Protein AF-0000000084646814 (afdb_homodimer)

Structure (mmCIF, N/CA/C/O backbone):
data_AF-0000000084646814-model_v1
#
loop_
_entity.id
_entity.type
_entity.pdbx_description
1 polymer 'HTH araC/xylS-type domain-containing protein'
#
loop_
_atom_site.group_PDB
_atom_site.id
_atom_site.type_symbol
_atom_site.label_atom_id
_atom_site.label_alt_id
_atom_site.label_comp_id
_atom_site.label_asym_id
_atom_site.label_entity_id
_atom_site.label_seq_id
_atom_site.pdbx_PDB_ins_code
_atom_site.Cartn_x
_atom_site.Cartn_y
_atom_site.Cartn_z
_atom_site.occupancy
_atom_site.B_iso_or_equiv
_atom_site.auth_seq_id
_atom_site.auth_comp_id
_atom_site.auth_asym_id
_atom_site.auth_atom_id
_atom_site.pdbx_PDB_model_num
ATOM 1 N N . MET A 1 1 ? -20.547 24.484 -44.25 1 29.36 1 MET A N 1
ATOM 2 C CA . MET A 1 1 ? -19.766 23.281 -44.5 1 29.36 1 MET A CA 1
ATOM 3 C C . MET A 1 1 ? -18.969 22.859 -43.281 1 29.36 1 MET A C 1
ATOM 5 O O . MET A 1 1 ? -18.094 23.594 -42.812 1 29.36 1 MET A O 1
ATOM 9 N N . SER A 1 2 ? -19.656 22.172 -42.25 1 30.34 2 SER A N 1
ATOM 10 C CA . SER A 1 2 ? -19.406 21.922 -40.812 1 30.34 2 SER A CA 1
ATOM 11 C C . SER A 1 2 ? -18.234 20.984 -40.625 1 30.34 2 SER A C 1
ATOM 13 O O . SER A 1 2 ? -18.25 19.844 -41.062 1 30.34 2 SER A O 1
ATOM 15 N N . ASP A 1 3 ? -16.953 21.422 -40.781 1 30.41 3 ASP A N 1
ATOM 16 C CA . ASP A 1 3 ? -15.742 20.609 -40.656 1 30.41 3 ASP A CA 1
ATOM 17 C C . ASP A 1 3 ? -15.719 19.875 -39.312 1 30.41 3 ASP A C 1
ATOM 19 O O . ASP A 1 3 ? -15.664 20.516 -38.25 1 30.41 3 ASP A O 1
ATOM 23 N N . ALA A 1 4 ? -16.406 18.75 -39.219 1 30.89 4 ALA A N 1
ATOM 24 C CA . ALA A 1 4 ? -16.391 17.828 -38.094 1 30.89 4 ALA A CA 1
ATOM 25 C C . ALA A 1 4 ? -14.969 17.547 -37.625 1 30.89 4 ALA A C 1
ATOM 27 O O . ALA A 1 4 ? -14.141 17.094 -38.438 1 30.89 4 ALA A O 1
ATOM 28 N N . ALA A 1 5 ? -14.438 18.234 -36.656 1 34.91 5 ALA A N 1
ATOM 29 C CA . ALA A 1 5 ? -13.195 17.953 -35.938 1 34.91 5 ALA A CA 1
ATOM 30 C C . ALA A 1 5 ? -13.031 16.453 -35.719 1 34.91 5 ALA A C 1
ATOM 32 O O . ALA A 1 5 ? -13.859 15.82 -35.062 1 34.91 5 ALA A O 1
ATOM 33 N N . SER A 1 6 ? -12.57 15.664 -36.719 1 34.41 6 SER A N 1
ATOM 34 C CA . SER A 1 6 ? -12.203 14.25 -36.594 1 34.41 6 SER A CA 1
ATOM 35 C C . SER A 1 6 ? -11.477 13.969 -35.312 1 34.41 6 SER A C 1
ATOM 37 O O . SER A 1 6 ? -10.383 14.484 -35.062 1 34.41 6 SER A O 1
ATOM 39 N N . THR A 1 7 ? -12.156 13.891 -34.188 1 36.91 7 THR A N 1
ATOM 40 C CA . THR A 1 7 ? -11.57 13.383 -32.938 1 36.91 7 THR A CA 1
ATOM 41 C C . THR A 1 7 ? -10.719 12.141 -33.219 1 36.91 7 THR A C 1
ATOM 43 O O . THR A 1 7 ? -11.25 11.055 -33.438 1 36.91 7 THR A O 1
ATOM 46 N N . SER A 1 8 ? -9.711 12.172 -34.094 1 36.19 8 SER A N 1
ATOM 47 C CA . SER A 1 8 ? -8.75 11.078 -34.188 1 36.19 8 SER A CA 1
ATOM 48 C C . SER A 1 8 ? -8.414 10.484 -32.844 1 36.19 8 SER A C 1
ATOM 50 O O . SER A 1 8 ? -7.754 11.133 -32.031 1 36.19 8 SER A O 1
ATOM 52 N N . SER A 1 9 ? -9.266 9.82 -32.156 1 40.03 9 SER A N 1
ATOM 53 C CA . SER A 1 9 ? -8.945 8.969 -31.031 1 40.03 9 SER A CA 1
ATOM 54 C C . SER A 1 9 ? -7.625 8.234 -31.25 1 40.03 9 SER A C 1
ATOM 56 O O . SER A 1 9 ? -7.531 7.367 -32.125 1 40.03 9 SER A O 1
ATOM 58 N N . SER A 1 10 ? -6.5 8.789 -31.453 1 42.81 10 SER A N 1
ATOM 59 C CA . SER A 1 10 ? -5.207 8.117 -31.531 1 42.81 10 SER A CA 1
ATOM 60 C C . SER A 1 10 ? -5.219 6.805 -30.75 1 42.81 10 SER A C 1
ATOM 62 O O . SER A 1 10 ? -5.531 6.781 -29.562 1 42.81 10 SER A O 1
ATOM 64 N N . LEU A 1 11 ? -5.73 5.727 -31.203 1 48.81 11 LEU A N 1
ATOM 65 C CA . LEU A 1 11 ? -5.727 4.348 -30.719 1 48.81 11 LEU A CA 1
ATOM 66 C C . LEU A 1 11 ? -4.484 4.062 -29.891 1 48.81 11 LEU A C 1
ATOM 68 O O . LEU A 1 11 ? -3.369 4.035 -30.422 1 48.81 11 LEU A O 1
ATOM 72 N N . ALA A 1 12 ? -4.305 4.566 -28.781 1 61.31 12 ALA A N 1
ATOM 73 C CA . ALA A 1 12 ? -3.17 4.348 -27.891 1 61.31 12 ALA A CA 1
ATOM 74 C C . ALA A 1 12 ? -2.699 2.896 -27.953 1 61.31 12 ALA A C 1
ATOM 76 O O . ALA A 1 12 ? -3.494 1.972 -27.766 1 61.31 12 ALA A O 1
ATOM 77 N N . LEU A 1 13 ? -1.576 2.506 -28.672 1 81.62 13 LEU A N 1
ATOM 78 C CA . LEU A 1 13 ? -0.934 1.216 -28.906 1 81.62 13 LEU A CA 1
ATOM 79 C C . LEU A 1 13 ? -0.729 0.474 -27.578 1 81.62 13 LEU A C 1
ATOM 81 O O . LEU A 1 13 ? -0.455 1.094 -26.547 1 81.62 13 LEU A O 1
ATOM 85 N N . THR A 1 14 ? -1.174 -0.81 -27.594 1 95.5 14 THR A N 1
ATOM 86 C CA . THR A 1 14 ? -0.964 -1.722 -26.469 1 95.5 14 THR A CA 1
ATOM 87 C C . THR A 1 14 ? 0.525 -1.89 -26.188 1 95.5 14 THR A C 1
ATOM 89 O O . THR A 1 14 ? 1.319 -2.107 -27.094 1 95.5 14 THR A O 1
ATOM 92 N N . ARG A 1 15 ? 0.915 -1.617 -25.031 1 97.12 15 ARG A N 1
ATOM 93 C CA . ARG A 1 15 ? 2.295 -1.811 -24.594 1 97.12 15 ARG A CA 1
ATOM 94 C C . ARG A 1 15 ? 2.514 -3.227 -24.078 1 97.12 15 ARG A C 1
ATOM 96 O O . ARG A 1 15 ? 1.77 -3.697 -23.219 1 97.12 15 ARG A O 1
ATOM 103 N N . GLU A 1 16 ? 3.486 -3.891 -24.641 1 97.44 16 GLU A N 1
ATOM 104 C CA . GLU A 1 16 ? 3.877 -5.219 -24.188 1 97.44 16 GLU A CA 1
ATOM 105 C C . GLU A 1 16 ? 4.836 -5.129 -23 1 97.44 16 GLU A C 1
ATOM 107 O O . GLU A 1 16 ? 5.914 -4.543 -23.109 1 97.44 16 GLU A O 1
ATOM 112 N N . VAL A 1 17 ? 4.414 -5.75 -21.844 1 97.88 17 VAL A N 1
ATOM 113 C CA . VAL A 1 17 ? 5.219 -5.684 -20.641 1 97.88 17 VAL A CA 1
ATOM 114 C C . VAL A 1 17 ? 5.633 -7.09 -20.219 1 97.88 17 VAL A C 1
ATOM 116 O O . VAL A 1 17 ? 4.789 -7.977 -20.062 1 97.88 17 VAL A O 1
ATOM 119 N N . GLY A 1 18 ? 6.941 -7.293 -20.109 1 97.69 18 GLY A N 1
ATOM 120 C CA . GLY A 1 18 ? 7.465 -8.539 -19.562 1 97.69 18 GLY A CA 1
ATOM 121 C C . GLY A 1 18 ? 7.918 -8.406 -18.109 1 97.69 18 GLY A C 1
ATOM 122 O O . GLY A 1 18 ? 8.461 -7.375 -17.719 1 97.69 18 GLY A O 1
ATOM 123 N N . ILE A 1 19 ? 7.695 -9.445 -17.344 1 97.88 19 ILE A N 1
ATOM 124 C CA . ILE A 1 19 ? 8.258 -9.492 -16 1 97.88 19 ILE A CA 1
ATOM 125 C C . ILE A 1 19 ? 8.953 -10.836 -15.789 1 97.88 19 ILE A C 1
ATOM 127 O O . ILE A 1 19 ? 8.375 -11.891 -16.062 1 97.88 19 ILE A O 1
ATOM 131 N N . VAL A 1 20 ? 10.172 -10.766 -15.359 1 97.56 20 VAL A N 1
ATOM 132 C CA . VAL A 1 20 ? 10.953 -11.953 -15.031 1 97.56 20 VAL A CA 1
ATOM 133 C C . VAL A 1 20 ? 10.938 -12.18 -13.523 1 97.56 20 VAL A C 1
ATOM 135 O O . VAL A 1 20 ? 11.328 -11.305 -12.75 1 97.56 20 VAL A O 1
ATOM 138 N N . VAL A 1 21 ? 10.523 -13.344 -13.148 1 96.88 21 VAL A N 1
ATOM 139 C CA . VAL A 1 21 ? 10.5 -13.688 -11.727 1 96.88 21 VAL A CA 1
ATOM 140 C C . VAL A 1 21 ? 11.672 -14.609 -11.398 1 96.88 21 VAL A C 1
ATOM 142 O O . VAL A 1 21 ? 11.859 -15.648 -12.047 1 96.88 21 VAL A O 1
ATOM 145 N N . MET A 1 22 ? 12.477 -14.195 -10.43 1 96.12 22 MET A N 1
ATOM 146 C CA . MET A 1 22 ? 13.594 -15 -9.953 1 96.12 22 MET A CA 1
ATOM 147 C C . MET A 1 22 ? 13.242 -15.711 -8.648 1 96.12 22 MET A C 1
ATOM 149 O O . MET A 1 22 ? 12.383 -15.242 -7.898 1 96.12 22 MET A O 1
ATOM 153 N N . PRO A 1 23 ? 13.898 -16.859 -8.414 1 95.69 23 PRO A N 1
ATOM 154 C CA . PRO A 1 23 ? 13.641 -17.562 -7.152 1 95.69 23 PRO A CA 1
ATOM 155 C C . PRO A 1 23 ? 13.82 -16.656 -5.934 1 95.69 23 PRO A C 1
ATOM 157 O O . PRO A 1 23 ? 14.797 -15.898 -5.859 1 95.69 23 PRO A O 1
ATOM 160 N N . GLY A 1 24 ? 12.812 -16.719 -5.062 1 96.25 24 GLY A N 1
ATOM 161 C CA . GLY A 1 24 ? 12.883 -15.938 -3.838 1 96.25 24 GLY A CA 1
ATOM 162 C C . GLY A 1 24 ? 12.336 -14.523 -3.998 1 96.25 24 GLY A C 1
ATOM 163 O O . GLY A 1 24 ? 12.5 -13.688 -3.109 1 96.25 24 GLY A O 1
ATOM 164 N N . PHE A 1 25 ? 11.688 -14.258 -5.074 1 96.44 25 PHE A N 1
ATOM 165 C CA . PHE A 1 25 ? 11.125 -12.93 -5.293 1 96.44 25 PHE A CA 1
ATOM 166 C C . PHE A 1 25 ? 10.047 -12.625 -4.258 1 96.44 25 PHE A C 1
ATOM 168 O O . PHE A 1 25 ? 9.586 -13.523 -3.551 1 96.44 25 PHE A O 1
ATOM 175 N N . SER A 1 26 ? 9.742 -11.383 -4.098 1 96.94 26 SER A N 1
ATOM 176 C CA . SER A 1 26 ? 8.625 -10.953 -3.262 1 96.94 26 SER A CA 1
ATOM 177 C C . SER A 1 26 ? 7.309 -11 -4.031 1 96.94 26 SER A C 1
ATOM 179 O O . SER A 1 26 ? 7.141 -10.289 -5.023 1 96.94 26 SER A O 1
ATOM 181 N N . LEU A 1 27 ? 6.426 -11.773 -3.551 1 97.31 27 LEU A N 1
ATOM 182 C CA . LEU A 1 27 ? 5.117 -11.859 -4.188 1 97.31 27 LEU A CA 1
ATOM 183 C C . LEU A 1 27 ? 4.395 -10.516 -4.125 1 97.31 27 LEU A C 1
ATOM 185 O O . LEU A 1 27 ? 3.686 -10.141 -5.062 1 97.31 27 LEU A O 1
ATOM 189 N N . LEU A 1 28 ? 4.59 -9.828 -3.057 1 97.69 28 LEU A N 1
ATOM 190 C CA . LEU A 1 28 ? 3.963 -8.523 -2.891 1 97.69 28 LEU A CA 1
ATOM 191 C C . LEU A 1 28 ? 4.492 -7.531 -3.922 1 97.69 28 LEU A C 1
ATOM 193 O O . LEU A 1 28 ? 3.711 -6.871 -4.613 1 97.69 28 LEU A O 1
ATOM 197 N N . SER A 1 29 ? 5.793 -7.434 -4.035 1 97.88 29 SER A N 1
ATOM 198 C CA . SER A 1 29 ? 6.367 -6.504 -5 1 97.88 29 SER A CA 1
ATOM 199 C C . SER A 1 29 ? 5.957 -6.859 -6.426 1 97.88 29 SER A C 1
ATOM 201 O O . SER A 1 29 ? 5.688 -5.973 -7.238 1 97.88 29 SER A O 1
ATOM 203 N N . HIS A 1 30 ? 5.93 -8.141 -6.672 1 97.94 30 HIS A N 1
ATOM 204 C CA . HIS A 1 30 ? 5.496 -8.617 -7.98 1 97.94 30 HIS A CA 1
ATOM 205 C C . HIS A 1 30 ? 4.059 -8.195 -8.273 1 97.94 30 HIS A C 1
ATOM 207 O O . HIS A 1 30 ? 3.775 -7.641 -9.336 1 97.94 30 HIS A O 1
ATOM 213 N N . ALA A 1 31 ? 3.195 -8.453 -7.332 1 98 31 ALA A N 1
ATOM 214 C CA . ALA A 1 31 ? 1.788 -8.102 -7.5 1 98 31 ALA A CA 1
ATOM 215 C C . ALA A 1 31 ? 1.612 -6.586 -7.625 1 98 31 ALA A C 1
ATOM 217 O O . ALA A 1 31 ? 0.825 -6.113 -8.453 1 98 31 ALA A O 1
ATOM 218 N N . CYS A 1 32 ? 2.35 -5.867 -6.832 1 98.06 32 CYS A N 1
ATOM 219 C CA . CYS A 1 32 ? 2.309 -4.41 -6.871 1 98.06 32 CYS A CA 1
ATOM 220 C C . CYS A 1 32 ? 2.725 -3.889 -8.242 1 98.06 32 CYS A C 1
ATOM 222 O O . CYS A 1 32 ? 2.211 -2.871 -8.711 1 98.06 32 CYS A O 1
ATOM 224 N N . ALA A 1 33 ? 3.602 -4.559 -8.883 1 98.06 33 ALA A N 1
ATOM 225 C CA . ALA A 1 33 ? 4.145 -4.113 -10.164 1 98.06 33 ALA A CA 1
ATOM 226 C C . ALA A 1 33 ? 3.217 -4.492 -11.312 1 98.06 33 ALA A C 1
ATOM 228 O O . ALA A 1 33 ? 3.213 -3.838 -12.359 1 98.06 33 ALA A O 1
ATOM 229 N N . THR A 1 34 ? 2.391 -5.504 -11.125 1 97.88 34 THR A N 1
ATOM 230 C CA . THR A 1 34 ? 1.721 -6.066 -12.297 1 97.88 34 THR A CA 1
ATOM 231 C C . THR A 1 34 ? 0.221 -5.789 -12.242 1 97.88 34 THR A C 1
ATOM 233 O O . THR A 1 34 ? -0.406 -5.539 -13.273 1 97.88 34 THR A O 1
ATOM 236 N N . GLU A 1 35 ? -0.368 -5.77 -11.094 1 97.5 35 GLU A N 1
ATOM 237 C CA . GLU A 1 35 ? -1.82 -5.668 -10.992 1 97.5 35 GLU A CA 1
ATOM 238 C C . GLU A 1 35 ? -2.314 -4.305 -11.469 1 97.5 35 GLU A C 1
ATOM 240 O O . GLU A 1 35 ? -3.391 -4.203 -12.062 1 97.5 35 GLU A O 1
ATOM 245 N N . PRO A 1 36 ? -1.548 -3.229 -11.227 1 98 36 PRO A N 1
ATOM 246 C CA . PRO A 1 36 ? -1.997 -1.936 -11.75 1 98 36 PRO A CA 1
ATOM 247 C C . PRO A 1 36 ? -2.195 -1.948 -13.266 1 98 36 PRO A C 1
ATOM 249 O O . PRO A 1 36 ? -3.076 -1.255 -13.781 1 98 36 PRO A O 1
ATOM 252 N N . LEU A 1 37 ? -1.401 -2.73 -14 1 98.25 37 LEU A N 1
ATOM 253 C CA . LEU A 1 37 ? -1.53 -2.822 -15.453 1 98.25 37 LEU A CA 1
ATOM 254 C C . LEU A 1 37 ? -2.861 -3.457 -15.836 1 98.25 37 LEU A C 1
ATOM 256 O O . LEU A 1 37 ? -3.531 -2.99 -16.766 1 98.25 37 LEU A O 1
ATOM 260 N N . HIS A 1 38 ? -3.197 -4.477 -15.117 1 97.62 38 HIS A N 1
ATOM 261 C CA . HIS A 1 38 ? -4.477 -5.137 -15.367 1 97.62 38 HIS A CA 1
ATOM 262 C C . HIS A 1 38 ? -5.641 -4.195 -15.086 1 97.62 38 HIS A C 1
ATOM 264 O O . HIS A 1 38 ? -6.57 -4.098 -15.891 1 97.62 38 HIS A O 1
ATOM 270 N N . VAL A 1 39 ? -5.566 -3.543 -13.969 1 97.38 39 VAL A N 1
ATOM 271 C CA . VAL A 1 39 ? -6.668 -2.68 -13.555 1 97.38 39 VAL A CA 1
ATOM 272 C C . VAL A 1 39 ? -6.766 -1.48 -14.5 1 97.38 39 VAL A C 1
ATOM 274 O O . VAL A 1 39 ? -7.863 -1.005 -14.797 1 97.38 39 VAL A O 1
ATOM 277 N N . ALA A 1 40 ? -5.609 -0.989 -15 1 98 40 ALA A N 1
ATOM 278 C CA . ALA A 1 40 ? -5.633 0.052 -16.016 1 98 40 ALA A CA 1
ATOM 279 C C . ALA A 1 40 ? -6.477 -0.375 -17.219 1 98 40 ALA A C 1
ATOM 281 O O . ALA A 1 40 ? -7.297 0.4 -17.719 1 98 40 ALA A O 1
ATOM 282 N N . ASN A 1 41 ? -6.258 -1.621 -17.719 1 97.94 41 ASN A N 1
ATOM 283 C CA . ASN A 1 41 ? -7.055 -2.162 -18.828 1 97.94 41 ASN A CA 1
ATOM 284 C C . ASN A 1 41 ? -8.539 -2.186 -18.484 1 97.94 41 ASN A C 1
ATOM 286 O O . ASN A 1 41 ? -9.375 -1.749 -19.281 1 97.94 41 ASN A O 1
ATOM 290 N N . LEU A 1 42 ? -8.789 -2.717 -17.25 1 96.12 42 LEU A N 1
ATOM 291 C CA . LEU A 1 42 ? -10.164 -2.873 -16.781 1 96.12 42 LEU A CA 1
ATOM 292 C C . LEU A 1 42 ? -10.883 -1.529 -16.766 1 96.12 42 LEU A C 1
ATOM 294 O O . LEU A 1 42 ? -11.984 -1.401 -17.297 1 96.12 42 LEU A O 1
ATOM 298 N N . LEU A 1 43 ? -10.242 -0.542 -16.219 1 94.56 43 LEU A N 1
ATOM 299 C CA . LEU A 1 43 ? -10.875 0.755 -16 1 94.56 43 LEU A CA 1
ATOM 300 C C . LEU A 1 43 ? -10.953 1.553 -17.297 1 94.56 43 LEU A C 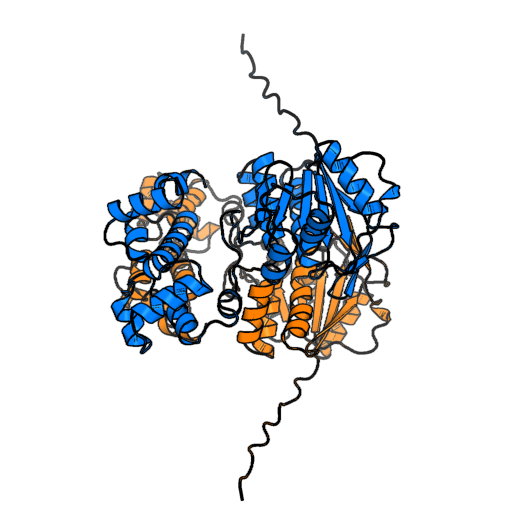1
ATOM 302 O O . LEU A 1 43 ? -11.891 2.332 -17.5 1 94.56 43 LEU A O 1
ATOM 306 N N . HIS A 1 44 ? -9.961 1.329 -18.141 1 95 44 HIS A N 1
ATOM 307 C CA . HIS A 1 44 ? -9.945 2.043 -19.422 1 95 44 HIS A CA 1
ATOM 308 C C . HIS A 1 44 ? -10.922 1.421 -20.406 1 95 44 HIS A C 1
ATOM 310 O O . HIS A 1 44 ? -11.422 2.105 -21.297 1 95 44 HIS A O 1
ATOM 316 N N . GLY A 1 45 ? -11.156 0.162 -20.328 1 94.56 45 GLY A N 1
ATOM 317 C CA . GLY A 1 45 ? -12.062 -0.542 -21.219 1 94.56 45 GLY A CA 1
ATOM 318 C C . GLY A 1 45 ? -11.383 -1.069 -22.469 1 94.56 45 GLY A C 1
ATOM 319 O O . GLY A 1 45 ? -12.039 -1.618 -23.359 1 94.56 45 GLY A O 1
ATOM 320 N N . ARG A 1 46 ? -10.078 -0.823 -22.516 1 94.81 46 ARG A N 1
ATOM 321 C CA . ARG A 1 46 ? -9.25 -1.357 -23.594 1 94.81 46 ARG A CA 1
ATOM 322 C C . ARG A 1 46 ? -7.945 -1.932 -23.047 1 94.81 46 ARG A C 1
ATOM 324 O O . ARG A 1 46 ? -7.535 -1.602 -21.938 1 94.81 46 ARG A O 1
ATOM 331 N N . THR A 1 47 ? -7.391 -2.732 -23.922 1 97 47 THR A N 1
ATOM 332 C CA . THR A 1 47 ? -6.102 -3.289 -23.531 1 97 47 THR A CA 1
ATOM 333 C C . THR A 1 47 ? -4.984 -2.273 -23.734 1 97 47 THR A C 1
ATOM 335 O O . THR A 1 47 ? -4.535 -2.061 -24.859 1 97 47 THR A O 1
ATOM 338 N N . LEU A 1 48 ? -4.578 -1.655 -22.703 1 97.69 48 LEU A N 1
ATOM 339 C CA . LEU A 1 48 ? -3.471 -0.708 -22.734 1 97.69 48 LEU A CA 1
ATOM 340 C C . LEU A 1 48 ? -2.137 -1.427 -22.562 1 97.69 48 LEU A C 1
ATOM 342 O O . LEU A 1 48 ? -1.136 -1.03 -23.172 1 97.69 48 LEU A O 1
ATOM 346 N N . TYR A 1 49 ? -2.189 -2.508 -21.766 1 98.12 49 TYR A N 1
ATOM 347 C CA . TYR A 1 49 ? -0.993 -3.273 -21.422 1 98.12 49 TYR A CA 1
ATOM 348 C C . TYR A 1 49 ? -1.243 -4.77 -21.578 1 98.12 49 TYR A C 1
ATOM 350 O O . TYR A 1 49 ? -2.311 -5.266 -21.203 1 98.12 49 TYR A O 1
ATOM 358 N N . ARG A 1 50 ? -0.328 -5.473 -22.109 1 97.44 50 ARG A N 1
ATOM 359 C CA . ARG A 1 50 ? -0.295 -6.934 -22.125 1 97.44 50 ARG A CA 1
ATOM 360 C C . ARG A 1 50 ? 0.908 -7.461 -21.344 1 97.44 50 ARG A C 1
ATOM 362 O O . ARG A 1 50 ? 2.055 -7.191 -21.719 1 97.44 50 ARG A O 1
ATOM 369 N N . LEU A 1 51 ? 0.602 -8.188 -20.312 1 97.31 51 LEU A N 1
ATOM 370 C CA . LEU A 1 51 ? 1.634 -8.664 -19.391 1 97.31 51 LEU A CA 1
ATOM 371 C C . LEU A 1 51 ? 2.008 -10.109 -19.703 1 97.31 51 LEU A C 1
ATOM 373 O O . LEU A 1 51 ? 1.131 -10.953 -19.891 1 97.31 51 LEU A O 1
ATOM 377 N N . THR A 1 52 ? 3.289 -10.375 -19.766 1 96.44 52 THR A N 1
ATOM 378 C CA . THR A 1 52 ? 3.809 -11.734 -19.859 1 96.44 52 THR A CA 1
ATOM 379 C C . THR A 1 52 ? 4.855 -11.984 -18.781 1 96.44 52 THR A C 1
ATOM 381 O O . THR A 1 52 ? 5.805 -11.211 -18.625 1 96.44 52 THR A O 1
ATOM 384 N N . SER A 1 53 ? 4.645 -12.992 -17.984 1 96.62 53 SER A N 1
ATOM 385 C CA . SER A 1 53 ? 5.617 -13.367 -16.953 1 96.62 53 SER A CA 1
ATOM 386 C C . SER A 1 53 ? 6.582 -14.43 -17.469 1 96.62 53 SER A C 1
ATOM 388 O O . SER A 1 53 ? 6.176 -15.352 -18.188 1 96.62 53 SER A O 1
ATOM 390 N N . TYR A 1 54 ? 7.836 -14.258 -17.078 1 96.19 54 TYR A N 1
ATOM 391 C CA . TYR A 1 54 ? 8.891 -15.164 -17.516 1 96.19 54 TYR A CA 1
ATOM 392 C C . TYR A 1 54 ? 9.656 -15.719 -16.328 1 96.19 54 TYR A C 1
ATOM 394 O O . TYR A 1 54 ? 9.734 -15.086 -15.273 1 96.19 54 TYR A O 1
ATOM 402 N N . SER A 1 55 ? 10.141 -16.891 -16.453 1 95.06 55 SER A N 1
ATOM 403 C CA . SER A 1 55 ? 11.195 -17.422 -15.609 1 95.06 55 SER A CA 1
ATOM 404 C C . SER A 1 55 ? 12.305 -18.062 -16.438 1 95.06 55 SER A C 1
ATOM 406 O O . SER A 1 55 ? 12.117 -18.344 -17.625 1 95.06 55 SER A O 1
ATOM 408 N N . CYS A 1 56 ? 13.484 -18.125 -15.711 1 90.06 56 CYS A N 1
ATOM 409 C CA . CYS A 1 56 ? 14.547 -18.875 -16.375 1 90.06 56 CYS A CA 1
ATOM 410 C C . CYS A 1 56 ? 14.188 -20.344 -16.5 1 90.06 56 CYS A C 1
ATOM 412 O O . CYS A 1 56 ? 13.867 -21 -15.492 1 90.06 56 CYS A O 1
ATOM 414 N N . GLY A 1 57 ? 14.055 -20.953 -17.625 1 87.81 57 GLY A N 1
ATOM 415 C CA . GLY A 1 57 ? 13.758 -22.359 -17.844 1 87.81 57 GLY A CA 1
ATOM 416 C C . GLY A 1 57 ? 12.273 -22.656 -17.938 1 87.81 57 GLY A C 1
ATOM 417 O O . GLY A 1 57 ? 11.875 -23.781 -18.234 1 87.81 57 GLY A O 1
ATOM 418 N N . GLY A 1 58 ? 11.406 -21.688 -17.547 1 89.25 58 GLY A N 1
ATOM 419 C CA . GLY A 1 58 ? 9.969 -21.797 -17.703 1 89.25 58 GLY A CA 1
ATOM 420 C C . GLY A 1 58 ? 9.297 -22.516 -16.547 1 89.25 58 GLY A C 1
ATOM 421 O O . GLY A 1 58 ? 8.078 -22.688 -16.547 1 89.25 58 GLY A O 1
ATOM 422 N N . GLU A 1 59 ? 10.008 -22.859 -15.562 1 92.69 59 GLU A N 1
ATOM 423 C CA . GLU A 1 59 ? 9.461 -23.578 -14.422 1 92.69 59 GLU A CA 1
ATOM 424 C C . GLU A 1 59 ? 8.812 -22.625 -13.422 1 92.69 59 GLU A C 1
ATOM 426 O O . GLU A 1 59 ? 9.102 -21.422 -13.43 1 92.69 59 GLU A O 1
ATOM 431 N N . ALA A 1 60 ? 7.914 -23.203 -12.617 1 96.25 60 ALA A N 1
ATOM 432 C CA . ALA A 1 60 ? 7.305 -22.453 -11.531 1 96.25 60 ALA A CA 1
ATOM 433 C C . ALA A 1 60 ? 8.367 -21.922 -10.57 1 96.25 60 ALA A C 1
ATOM 435 O O . ALA A 1 60 ? 9.398 -22.562 -10.359 1 96.25 60 ALA A O 1
ATOM 436 N N . VAL A 1 61 ? 8.156 -20.703 -10.094 1 97.06 61 VAL A N 1
ATOM 437 C CA . VAL A 1 61 ? 9.141 -20.047 -9.25 1 97.06 61 VAL A CA 1
ATOM 438 C C . VAL A 1 61 ? 8.547 -19.797 -7.867 1 97.06 61 VAL A C 1
ATOM 440 O O . VAL A 1 61 ? 7.426 -19.281 -7.75 1 97.06 61 VAL A O 1
ATOM 443 N N . THR A 1 62 ? 9.289 -20.141 -6.863 1 97.12 62 THR A N 1
ATOM 444 C CA . THR A 1 62 ? 8.812 -19.984 -5.492 1 97.12 62 THR A CA 1
ATOM 445 C C . THR A 1 62 ? 9.297 -18.672 -4.891 1 97.12 62 THR A C 1
ATOM 447 O O . THR A 1 62 ? 10.477 -18.344 -4.984 1 97.12 62 THR A O 1
ATOM 450 N N . SER A 1 63 ? 8.344 -17.938 -4.316 1 96.94 63 SER A N 1
ATOM 451 C CA . SER A 1 63 ? 8.633 -16.656 -3.691 1 96.94 63 SER A CA 1
ATOM 452 C C . SER A 1 63 ? 9.305 -16.828 -2.336 1 96.94 63 SER A C 1
ATOM 454 O O . SER A 1 63 ? 9.461 -17.953 -1.859 1 96.94 63 SER A O 1
ATOM 456 N N . THR A 1 64 ? 9.695 -15.734 -1.762 1 94.62 64 THR A N 1
ATOM 457 C CA . THR A 1 64 ? 10.336 -15.742 -0.448 1 94.62 64 THR A CA 1
ATOM 458 C C . THR A 1 64 ? 9.352 -16.219 0.622 1 94.62 64 THR A C 1
ATOM 460 O O . THR A 1 64 ? 9.766 -16.797 1.63 1 94.62 64 THR A O 1
ATOM 463 N N . SER A 1 65 ? 8.062 -16.031 0.403 1 94.25 65 SER A N 1
ATOM 464 C CA . SER A 1 65 ? 7.039 -16.453 1.354 1 94.25 65 SER A CA 1
ATOM 465 C C . SER A 1 65 ? 6.52 -17.859 1.017 1 94.25 65 SER A C 1
ATOM 467 O O . SER A 1 65 ? 5.434 -18.234 1.453 1 94.25 65 SER A O 1
ATOM 469 N N . GLN A 1 66 ? 7.18 -18.531 0.146 1 94.69 66 GLN A N 1
ATOM 470 C CA . GLN A 1 66 ? 6.941 -19.922 -0.206 1 94.69 66 GLN A CA 1
ATOM 471 C C . GLN A 1 66 ? 5.645 -20.078 -0.993 1 94.69 66 GLN A C 1
ATOM 473 O O . GLN A 1 66 ? 4.949 -21.094 -0.857 1 94.69 66 GLN A O 1
ATOM 478 N N . GLN A 1 67 ? 5.297 -19.125 -1.687 1 95.94 67 GLN A N 1
ATOM 479 C CA . GLN A 1 67 ? 4.207 -19.188 -2.654 1 95.94 67 GLN A CA 1
ATOM 480 C C . GLN A 1 67 ? 4.738 -19.297 -4.078 1 95.94 67 GLN A C 1
ATOM 482 O O . GLN A 1 67 ? 5.602 -18.516 -4.48 1 95.94 67 GLN A O 1
ATOM 487 N N . THR A 1 68 ? 4.164 -20.219 -4.789 1 97.38 68 THR A N 1
ATOM 488 C CA . THR A 1 68 ? 4.746 -20.562 -6.078 1 97.38 68 THR A CA 1
ATOM 489 C C . THR A 1 68 ? 3.904 -20 -7.219 1 97.38 68 THR A C 1
ATOM 491 O O . THR A 1 68 ? 2.689 -20.203 -7.266 1 97.38 68 THR A O 1
ATOM 494 N N . LEU A 1 69 ? 4.566 -19.266 -8.07 1 96.94 69 LEU A N 1
ATOM 495 C CA . LEU A 1 69 ? 3.959 -18.672 -9.258 1 96.94 69 LEU A CA 1
ATOM 496 C C . LEU A 1 69 ? 4.371 -19.438 -10.508 1 96.94 69 LEU A C 1
ATOM 498 O O . LEU A 1 69 ? 5.539 -19.797 -10.672 1 96.94 69 LEU A O 1
ATOM 502 N N . ALA A 1 70 ? 3.4 -19.672 -11.367 1 95.62 70 ALA A N 1
ATOM 503 C CA . ALA A 1 70 ? 3.682 -20.281 -12.664 1 95.62 70 ALA A CA 1
ATOM 504 C C . ALA A 1 70 ? 3.787 -19.219 -13.758 1 95.62 70 ALA A C 1
ATOM 506 O O . ALA A 1 70 ? 2.781 -18.625 -14.156 1 95.62 70 ALA A O 1
ATOM 507 N N . PRO A 1 71 ? 5.016 -19.031 -14.234 1 93.38 71 PRO A N 1
ATOM 508 C CA . PRO A 1 71 ? 5.137 -18.047 -15.305 1 93.38 71 PRO A CA 1
ATOM 509 C C . PRO A 1 71 ? 4.453 -18.484 -16.594 1 93.38 71 PRO A C 1
ATOM 511 O O . PRO A 1 71 ? 4.223 -19.688 -16.797 1 93.38 71 PRO A O 1
ATOM 514 N N . ARG A 1 72 ? 4.176 -17.562 -17.438 1 90.88 72 ARG A N 1
ATOM 515 C CA . ARG A 1 72 ? 3.486 -17.859 -18.688 1 90.88 72 ARG A CA 1
ATOM 516 C C . ARG A 1 72 ? 4.441 -18.484 -19.703 1 90.88 72 ARG A C 1
ATOM 518 O O . ARG A 1 72 ? 4.039 -19.344 -20.484 1 90.88 72 ARG A O 1
ATOM 525 N N . MET A 1 73 ? 5.742 -18 -19.656 1 91.38 73 MET A N 1
ATOM 526 C CA . MET A 1 73 ? 6.672 -18.422 -20.703 1 91.38 73 MET A CA 1
ATOM 527 C C . MET A 1 73 ? 8.086 -18.547 -20.156 1 91.38 73 MET A C 1
ATOM 529 O O . MET A 1 73 ? 8.43 -17.922 -19.156 1 91.38 73 MET A O 1
ATOM 533 N N . ALA A 1 74 ? 8.836 -19.344 -20.859 1 91 74 ALA A N 1
ATOM 534 C CA . ALA A 1 74 ? 10.273 -19.375 -20.641 1 91 74 ALA A CA 1
ATOM 535 C C . ALA A 1 74 ? 10.977 -18.25 -21.375 1 91 74 ALA A C 1
ATOM 537 O O . ALA A 1 74 ? 10.5 -17.781 -22.422 1 91 74 ALA A O 1
ATOM 538 N N . LEU A 1 75 ? 12.078 -17.828 -20.812 1 90.81 75 LEU A N 1
ATOM 539 C CA . LEU A 1 75 ? 12.82 -16.734 -21.422 1 90.81 75 LEU A CA 1
ATOM 540 C C . LEU A 1 75 ? 13.258 -17.094 -22.828 1 90.81 75 LEU A C 1
ATOM 542 O O . LEU A 1 75 ? 13.281 -16.234 -23.719 1 90.81 75 LEU A O 1
ATOM 546 N N . ASP A 1 76 ? 13.57 -18.312 -23.047 1 87.56 76 ASP A N 1
ATOM 547 C CA . ASP A 1 76 ? 14.117 -18.734 -24.328 1 87.56 76 ASP A CA 1
ATOM 548 C C . ASP A 1 76 ? 13.016 -18.844 -25.375 1 87.56 76 ASP A C 1
ATOM 550 O O . ASP A 1 76 ? 13.297 -19.062 -26.562 1 87.56 76 ASP A O 1
ATOM 554 N N . GLU A 1 77 ? 11.805 -18.656 -25.016 1 88.31 77 GLU A N 1
ATOM 555 C CA . GLU A 1 77 ? 10.672 -18.703 -25.938 1 88.31 77 GLU A CA 1
ATOM 556 C C . GLU A 1 77 ? 10.312 -17.328 -26.453 1 88.31 77 GLU A C 1
ATOM 558 O O . GLU A 1 77 ? 9.438 -17.188 -27.312 1 88.31 77 GLU A O 1
ATOM 563 N N . VAL A 1 78 ? 11.031 -16.375 -25.891 1 88.62 78 VAL A N 1
ATOM 564 C CA . VAL A 1 78 ? 10.711 -15 -26.266 1 88.62 78 VAL A CA 1
ATOM 565 C C . VAL A 1 78 ? 11.062 -14.781 -27.75 1 88.62 78 VAL A C 1
ATOM 567 O O . VAL A 1 78 ? 12.203 -15.016 -28.156 1 88.62 78 VAL A O 1
ATOM 570 N N . THR A 1 79 ? 10.102 -14.336 -28.547 1 86.44 79 THR A N 1
ATOM 571 C CA . THR A 1 79 ? 10.336 -14.125 -29.969 1 86.44 79 THR A CA 1
ATOM 572 C C . THR A 1 79 ? 10.312 -12.633 -30.297 1 86.44 79 THR A C 1
ATOM 574 O O . THR A 1 79 ? 10.875 -12.211 -31.312 1 86.44 79 THR A O 1
ATOM 577 N N . ARG A 1 80 ? 9.641 -11.93 -29.547 1 90.75 80 ARG A N 1
ATOM 578 C CA . ARG A 1 80 ? 9.547 -10.484 -29.719 1 90.75 80 ARG A CA 1
ATOM 579 C C . ARG A 1 80 ? 9.82 -9.758 -28.406 1 90.75 80 ARG A C 1
ATOM 581 O O . ARG A 1 80 ? 9.367 -10.195 -27.344 1 90.75 80 ARG A O 1
ATOM 588 N N . TYR A 1 81 ? 10.578 -8.703 -28.625 1 92.62 81 TYR A N 1
ATOM 589 C CA . TYR A 1 81 ? 10.898 -7.945 -27.422 1 92.62 81 TYR A CA 1
ATOM 590 C C . TYR A 1 81 ? 9.68 -7.18 -26.922 1 92.62 81 TYR A C 1
ATOM 592 O O . TYR A 1 81 ? 8.938 -6.594 -27.719 1 92.62 81 TYR A O 1
ATOM 600 N N . PRO A 1 82 ? 9.484 -7.297 -25.625 1 96.31 82 PRO A N 1
ATOM 601 C CA . PRO A 1 82 ? 8.477 -6.395 -25.062 1 96.31 82 PRO A CA 1
ATOM 602 C C . PRO A 1 82 ? 8.906 -4.93 -25.094 1 96.31 82 PRO A C 1
ATOM 604 O O . PRO A 1 82 ? 10.055 -4.629 -25.422 1 96.31 82 PRO A O 1
ATOM 607 N N . ASP A 1 83 ? 7.953 -4.07 -24.797 1 96.75 83 ASP A N 1
ATOM 608 C CA . ASP A 1 83 ? 8.25 -2.643 -24.734 1 96.75 83 ASP A CA 1
ATOM 609 C C . ASP A 1 83 ? 8.953 -2.287 -23.422 1 96.75 83 ASP A C 1
ATOM 611 O O . ASP A 1 83 ? 9.641 -1.268 -23.344 1 96.75 83 ASP A O 1
ATOM 615 N N . MET A 1 84 ? 8.742 -3.154 -22.438 1 97.75 84 MET A N 1
ATOM 616 C CA . MET A 1 84 ? 9.336 -2.99 -21.109 1 97.75 84 MET A CA 1
ATOM 617 C C . MET A 1 84 ? 9.5 -4.34 -20.422 1 97.75 84 MET A C 1
ATOM 619 O O . MET A 1 84 ? 8.672 -5.234 -20.594 1 97.75 84 MET A O 1
ATOM 623 N N . VAL A 1 85 ? 10.586 -4.422 -19.672 1 98.38 85 VAL A N 1
ATOM 624 C CA . VAL A 1 85 ? 10.82 -5.652 -18.922 1 98.38 85 VAL A CA 1
ATOM 625 C C . VAL A 1 85 ? 11.211 -5.32 -17.484 1 98.38 85 VAL A C 1
ATOM 627 O O . VAL A 1 85 ? 12.086 -4.488 -17.25 1 98.38 85 VAL A O 1
ATOM 630 N N . LEU A 1 86 ? 10.562 -5.918 -16.578 1 98.44 86 LEU A N 1
ATOM 631 C CA . LEU A 1 86 ? 10.898 -5.805 -15.156 1 98.44 86 LEU A CA 1
ATOM 632 C C . LEU A 1 86 ? 11.5 -7.102 -14.633 1 98.44 86 LEU A C 1
ATOM 634 O O . LEU A 1 86 ? 11.023 -8.188 -14.969 1 98.44 86 LEU A O 1
ATOM 638 N N . VAL A 1 87 ? 12.547 -6.992 -13.875 1 98.31 87 VAL A N 1
ATOM 639 C CA . VAL A 1 87 ? 13.141 -8.148 -13.211 1 98.31 87 VAL A CA 1
ATOM 640 C C . VAL A 1 87 ? 12.828 -8.102 -11.711 1 98.31 87 VAL A C 1
ATOM 642 O O . VAL A 1 87 ? 13.227 -7.168 -11.016 1 98.31 87 VAL A O 1
ATOM 645 N N . CYS A 1 88 ? 12.094 -9.078 -11.273 1 97.31 88 CYS A N 1
ATOM 646 C CA . CYS A 1 88 ? 11.719 -9.195 -9.867 1 97.31 88 CYS A CA 1
ATOM 647 C C . CYS A 1 88 ? 12.547 -10.266 -9.172 1 97.31 88 CYS A C 1
ATOM 649 O O . CYS A 1 88 ? 12.336 -11.461 -9.398 1 97.31 88 CYS A O 1
ATOM 651 N N . GLY A 1 89 ? 13.477 -9.836 -8.336 1 95.75 89 GLY A N 1
ATOM 652 C CA . GLY A 1 89 ? 14.383 -10.75 -7.66 1 95.75 89 GLY A CA 1
ATOM 653 C C . GLY A 1 89 ? 14.234 -10.734 -6.152 1 95.75 89 GLY A C 1
ATOM 654 O O . GLY A 1 89 ? 13.414 -9.984 -5.613 1 95.75 89 GLY A O 1
ATOM 655 N N . PRO A 1 90 ? 14.977 -11.641 -5.551 1 94.19 90 PRO A N 1
ATOM 656 C CA . PRO A 1 90 ? 14.953 -11.688 -4.086 1 94.19 90 PRO A CA 1
ATOM 657 C C . PRO A 1 90 ? 15.617 -10.477 -3.445 1 94.19 90 PRO A C 1
ATOM 659 O O . PRO A 1 90 ? 16.297 -9.703 -4.129 1 94.19 90 PRO A O 1
ATOM 662 N N . ALA A 1 91 ? 15.328 -10.305 -2.162 1 86.75 91 ALA A N 1
ATOM 663 C CA . ALA A 1 91 ? 15.93 -9.188 -1.441 1 86.75 91 ALA A CA 1
ATOM 664 C C . ALA A 1 91 ? 17.453 -9.281 -1.46 1 86.75 91 ALA A C 1
ATOM 666 O O . ALA A 1 91 ? 18.141 -8.273 -1.645 1 86.75 91 ALA A O 1
ATOM 667 N N . MET A 1 92 ? 17.891 -10.453 -1.228 1 85.62 92 MET A N 1
ATOM 668 C CA . MET A 1 92 ? 19.312 -10.742 -1.32 1 85.62 92 MET A CA 1
ATOM 669 C C . MET A 1 92 ? 19.609 -11.633 -2.52 1 85.62 92 MET A C 1
ATOM 671 O O . MET A 1 92 ? 19.344 -12.836 -2.49 1 85.62 92 MET A O 1
ATOM 675 N N . LEU A 1 93 ? 20.156 -11.047 -3.514 1 89.06 93 LEU A N 1
ATOM 676 C CA . LEU A 1 93 ? 20.438 -11.766 -4.75 1 89.06 93 LEU A CA 1
ATOM 677 C C . LEU A 1 93 ? 21.609 -12.719 -4.559 1 89.06 93 LEU A C 1
ATOM 679 O O . LEU A 1 93 ? 22.672 -12.328 -4.055 1 89.06 93 LEU A O 1
ATOM 683 N N . PRO A 1 94 ? 21.359 -13.922 -4.906 1 84.06 94 PRO A N 1
ATOM 684 C CA . PRO A 1 94 ? 22.484 -14.852 -4.848 1 84.06 94 PRO A CA 1
ATOM 685 C C . PRO A 1 94 ? 23.609 -14.484 -5.82 1 84.06 94 PRO A C 1
ATOM 687 O O . PRO A 1 94 ? 23.422 -13.602 -6.664 1 84.06 94 PRO A O 1
ATOM 690 N N . SER A 1 95 ? 24.734 -14.969 -5.609 1 78.88 95 SER A N 1
ATOM 691 C CA . SER A 1 95 ? 25.953 -14.578 -6.316 1 78.88 95 SER A CA 1
ATOM 692 C C . SER A 1 95 ? 25.781 -14.703 -7.828 1 78.88 95 SER A C 1
ATOM 694 O O . SER A 1 95 ? 26.281 -13.867 -8.586 1 78.88 95 SER A O 1
ATOM 696 N N . GLY A 1 96 ? 24.984 -15.562 -8.297 1 84.06 96 GLY A N 1
ATOM 697 C CA . GLY A 1 96 ? 25 -15.711 -9.75 1 84.06 96 GLY A CA 1
ATOM 698 C C . GLY A 1 96 ? 23.688 -15.32 -10.391 1 84.06 96 GLY A C 1
ATOM 699 O O . GLY A 1 96 ? 22.625 -15.406 -9.766 1 84.06 96 GLY A O 1
ATOM 700 N N . ILE A 1 97 ? 23.844 -14.625 -11.625 1 91.44 97 ILE A N 1
ATOM 701 C CA . ILE A 1 97 ? 22.734 -14.391 -12.547 1 91.44 97 ILE A CA 1
ATOM 702 C C . ILE A 1 97 ? 22.781 -15.414 -13.68 1 91.44 97 ILE A C 1
ATOM 704 O O . ILE A 1 97 ? 23.828 -15.617 -14.305 1 91.44 97 ILE A O 1
ATOM 708 N N . PRO A 1 98 ? 21.688 -16.031 -13.891 1 91.69 98 PRO A N 1
ATOM 709 C CA . PRO A 1 98 ? 21.688 -17 -14.992 1 91.69 98 PRO A CA 1
ATOM 710 C C . PRO A 1 98 ? 22.156 -16.375 -16.312 1 91.69 98 PRO A C 1
ATOM 712 O O . PRO A 1 98 ? 21.75 -15.266 -16.656 1 91.69 98 PRO A O 1
ATOM 715 N N . ASP A 1 99 ? 22.969 -17.094 -17.062 1 93.44 99 ASP A N 1
ATOM 716 C CA . ASP A 1 99 ? 23.562 -16.594 -18.297 1 93.44 99 ASP A CA 1
ATOM 717 C C . ASP A 1 99 ? 22.484 -16.188 -19.297 1 93.44 99 ASP A C 1
ATOM 719 O O . ASP A 1 99 ? 22.609 -15.156 -19.969 1 93.44 99 ASP A O 1
ATOM 723 N N . GLU A 1 100 ? 21.5 -16.969 -19.375 1 93.62 100 GLU A N 1
ATOM 724 C CA . GLU A 1 100 ? 20.422 -16.703 -20.312 1 93.62 100 GLU A CA 1
ATOM 725 C C . GLU A 1 100 ? 19.734 -15.375 -20.016 1 93.62 100 GLU A C 1
ATOM 727 O O . GLU A 1 100 ? 19.453 -14.594 -20.938 1 93.62 100 GLU A O 1
ATOM 732 N N . LEU A 1 101 ? 19.5 -15.117 -18.766 1 95.25 101 LEU A N 1
ATOM 733 C CA . LEU A 1 101 ? 18.859 -13.867 -18.359 1 95.25 101 LEU A CA 1
ATOM 734 C C . LEU A 1 101 ? 19.766 -12.672 -18.641 1 95.25 101 LEU A C 1
ATOM 736 O O . LEU A 1 101 ? 19.328 -11.672 -19.203 1 95.25 101 LEU A O 1
ATOM 740 N N . GLY A 1 102 ? 21.031 -12.828 -18.281 1 96.88 102 GLY A N 1
ATOM 741 C CA . GLY A 1 102 ? 21.984 -11.758 -18.516 1 96.88 102 GLY A CA 1
ATOM 742 C C . GLY A 1 102 ? 22.109 -11.383 -19.984 1 96.88 102 GLY A C 1
ATOM 743 O O . GLY A 1 102 ? 22.078 -10.203 -20.328 1 96.88 102 GLY A O 1
ATOM 744 N N . ALA A 1 103 ? 22.25 -12.383 -20.828 1 95.94 103 ALA A N 1
ATOM 745 C CA . ALA A 1 103 ? 22.375 -12.156 -22.266 1 95.94 103 ALA A CA 1
ATOM 746 C C . ALA A 1 103 ? 21.125 -11.477 -22.812 1 95.94 103 ALA A C 1
ATOM 748 O O . ALA A 1 103 ? 21.219 -10.547 -23.609 1 95.94 103 ALA A O 1
ATOM 749 N N . TRP A 1 104 ? 20 -11.93 -22.391 1 96.06 104 TRP A N 1
ATOM 750 C CA . TRP A 1 104 ? 18.734 -11.383 -22.859 1 96.06 104 TRP A CA 1
ATOM 751 C C . TRP A 1 104 ? 18.594 -9.922 -22.453 1 96.06 104 TRP A C 1
ATOM 753 O O . TRP A 1 104 ? 18.234 -9.07 -23.281 1 96.06 104 TRP A O 1
ATOM 763 N N . LEU A 1 105 ? 18.922 -9.57 -21.203 1 97.56 105 LEU A N 1
ATOM 764 C CA . LEU A 1 105 ? 18.797 -8.203 -20.688 1 97.56 105 LEU A CA 1
ATOM 765 C C . LEU A 1 105 ? 19.766 -7.27 -21.422 1 97.56 105 LEU A C 1
ATOM 767 O O . LEU A 1 105 ? 19.406 -6.125 -21.719 1 97.56 105 LEU A O 1
ATOM 771 N N . LYS A 1 106 ? 20.938 -7.738 -21.734 1 97.62 106 LYS A N 1
ATOM 772 C CA . LYS A 1 106 ? 21.891 -6.922 -22.469 1 97.62 106 LYS A CA 1
ATOM 773 C C . LYS A 1 106 ? 21.391 -6.629 -23.875 1 97.62 106 LYS A C 1
ATOM 775 O O . LYS A 1 106 ? 21.562 -5.512 -24.391 1 97.62 106 LYS A O 1
ATOM 780 N N . ARG A 1 107 ? 20.797 -7.625 -24.484 1 96.69 107 ARG A N 1
ATOM 781 C CA . ARG A 1 107 ? 20.219 -7.414 -25.812 1 96.69 107 ARG A CA 1
ATOM 782 C C . ARG A 1 107 ? 19.094 -6.395 -25.766 1 96.69 107 ARG A C 1
ATOM 784 O O . ARG A 1 107 ? 18.969 -5.543 -26.641 1 96.69 107 ARG A O 1
ATOM 791 N N . LEU A 1 108 ? 18.25 -6.512 -24.719 1 97.31 108 LEU A N 1
ATOM 792 C CA . LEU A 1 108 ? 17.156 -5.559 -24.562 1 97.31 108 LEU A CA 1
ATOM 793 C C . LEU A 1 108 ? 17.703 -4.137 -24.406 1 97.31 108 LEU A C 1
ATOM 795 O O . LEU A 1 108 ? 17.203 -3.213 -25.062 1 97.31 108 LEU A O 1
ATOM 799 N N . ALA A 1 109 ? 18.734 -4.016 -23.625 1 97.56 109 ALA A N 1
ATOM 800 C CA . ALA A 1 109 ? 19.328 -2.709 -23.375 1 97.56 109 ALA A CA 1
ATOM 801 C C . ALA A 1 109 ? 19.875 -2.102 -24.656 1 97.56 109 ALA A C 1
ATOM 803 O O . ALA A 1 109 ? 19.672 -0.918 -24.938 1 97.56 109 ALA A O 1
ATOM 804 N N . THR A 1 110 ? 20.516 -2.941 -25.438 1 96.5 110 THR A N 1
ATOM 805 C CA . THR A 1 110 ? 21.109 -2.486 -26.688 1 96.5 110 THR A CA 1
ATOM 806 C C . THR A 1 110 ? 20.031 -2.074 -27.688 1 96.5 110 THR A C 1
ATOM 808 O O . THR A 1 110 ? 20.266 -1.223 -28.547 1 96.5 110 THR A O 1
ATOM 811 N N . SER A 1 111 ? 18.906 -2.637 -27.531 1 96.38 111 SER A N 1
ATOM 812 C CA . SER A 1 111 ? 17.797 -2.361 -28.453 1 96.38 111 SER A CA 1
ATOM 813 C C . SER A 1 111 ? 16.969 -1.173 -27.969 1 96.38 111 SER A C 1
ATOM 815 O O . SER A 1 111 ? 15.945 -0.845 -28.562 1 96.38 111 SER A O 1
ATOM 817 N N . GLY A 1 112 ? 17.281 -0.614 -26.828 1 95.62 112 GLY A N 1
ATOM 818 C CA . GLY A 1 112 ? 16.625 0.583 -26.328 1 95.62 112 GLY A CA 1
ATOM 819 C C . GLY A 1 112 ? 15.352 0.285 -25.562 1 95.62 112 GLY A C 1
ATOM 820 O O . GLY A 1 112 ? 14.531 1.179 -25.344 1 95.62 112 GLY A O 1
ATOM 821 N N . ILE A 1 113 ? 15.172 -0.973 -25.203 1 97.19 113 ILE A N 1
ATOM 822 C CA . ILE A 1 113 ? 13.984 -1.382 -24.453 1 97.19 113 ILE A CA 1
ATOM 823 C C . ILE A 1 113 ? 14.117 -0.932 -23 1 97.19 113 ILE A C 1
ATOM 825 O O . ILE A 1 113 ? 15.188 -1.042 -22.391 1 97.19 113 ILE A O 1
ATOM 829 N N . MET A 1 114 ? 13.023 -0.451 -22.406 1 98.06 114 MET A N 1
ATOM 830 C CA . MET A 1 114 ? 13.016 -0.063 -21 1 98.06 114 MET A CA 1
ATOM 831 C C . MET A 1 114 ? 13.156 -1.283 -20.094 1 98.06 114 MET A C 1
ATOM 833 O O . MET A 1 114 ? 12.438 -2.268 -20.25 1 98.06 114 MET A O 1
ATOM 837 N N . ILE A 1 115 ? 14.102 -1.196 -19.156 1 98.62 115 ILE A N 1
ATOM 838 C CA . ILE A 1 115 ? 14.352 -2.295 -18.234 1 98.62 115 ILE A CA 1
ATOM 839 C C . ILE A 1 115 ? 14.242 -1.788 -16.797 1 98.62 115 ILE A C 1
ATOM 841 O O . ILE A 1 115 ? 14.68 -0.677 -16.484 1 98.62 115 ILE A O 1
ATOM 845 N N . GLY A 1 116 ? 13.625 -2.58 -15.984 1 98.44 116 GLY A N 1
ATOM 846 C CA . GLY A 1 116 ? 13.445 -2.197 -14.586 1 98.44 116 GLY A CA 1
ATOM 847 C C . GLY A 1 116 ? 13.844 -3.289 -13.617 1 98.44 116 GLY A C 1
ATOM 848 O O . GLY A 1 116 ? 13.914 -4.465 -13.984 1 98.44 116 GLY A O 1
ATOM 849 N N . GLY A 1 117 ? 14.172 -2.881 -12.43 1 98.38 117 GLY A N 1
ATOM 850 C CA . GLY A 1 117 ? 14.523 -3.785 -11.344 1 98.38 117 GLY A CA 1
ATOM 851 C C . GLY A 1 117 ? 13.664 -3.596 -10.109 1 98.38 117 GLY A C 1
ATOM 852 O O . GLY A 1 117 ? 13.414 -2.465 -9.688 1 98.38 117 GLY A O 1
ATOM 853 N N . ILE A 1 118 ? 13.227 -4.703 -9.539 1 97.69 118 ILE A N 1
ATOM 854 C CA . ILE A 1 118 ? 12.461 -4.754 -8.305 1 97.69 118 ILE A CA 1
ATOM 855 C C . ILE A 1 118 ? 13.148 -5.688 -7.309 1 97.69 118 ILE A C 1
ATOM 857 O O . ILE A 1 118 ? 13.398 -6.855 -7.617 1 97.69 118 ILE A O 1
ATOM 861 N N . GLY A 1 119 ? 13.367 -5.117 -6.094 1 93.81 119 GLY A N 1
ATOM 862 C CA . GLY A 1 119 ? 14.133 -5.914 -5.145 1 93.81 119 GLY A CA 1
ATOM 863 C C . GLY A 1 119 ? 15.5 -6.305 -5.66 1 93.81 119 GLY A C 1
ATOM 864 O O . GLY A 1 119 ? 16.266 -5.457 -6.125 1 93.81 119 GLY A O 1
ATOM 865 N N . GLY A 1 120 ? 15.844 -7.555 -5.629 1 94.31 120 GLY A N 1
ATOM 866 C CA . GLY A 1 120 ? 17.109 -8.055 -6.137 1 94.31 120 GLY A CA 1
ATOM 867 C C . GLY A 1 120 ? 17.266 -7.879 -7.637 1 94.31 120 GLY A C 1
ATOM 868 O O . GLY A 1 120 ? 18.359 -8 -8.172 1 94.31 120 GLY A O 1
ATOM 869 N N . GLY A 1 121 ? 16.156 -7.559 -8.289 1 97.38 121 GLY A N 1
ATOM 870 C CA . GLY A 1 121 ? 16.234 -7.277 -9.711 1 97.38 121 GLY A CA 1
ATOM 871 C C . GLY A 1 121 ? 17.125 -6.082 -10.031 1 97.38 121 GLY A C 1
ATOM 872 O O . GLY A 1 121 ? 17.828 -6.07 -11.039 1 97.38 121 GLY A O 1
ATOM 873 N N . THR A 1 122 ? 17.094 -5.066 -9.18 1 97.81 122 THR A N 1
ATOM 874 C CA . THR A 1 122 ? 17.953 -3.896 -9.352 1 97.81 122 THR A CA 1
ATOM 875 C C . THR A 1 122 ? 19.422 -4.281 -9.234 1 97.81 122 THR A C 1
ATOM 877 O O . THR A 1 122 ? 20.25 -3.84 -10.031 1 97.81 122 THR A O 1
ATOM 880 N N . GLU A 1 123 ? 19.688 -5.125 -8.266 1 96.75 123 GLU A N 1
ATOM 881 C CA . GLU A 1 123 ? 21.062 -5.59 -8.102 1 96.75 123 GLU A CA 1
ATOM 882 C C . GLU A 1 123 ? 21.516 -6.402 -9.305 1 96.75 123 GLU A C 1
ATOM 884 O O . GLU A 1 123 ? 22.672 -6.289 -9.742 1 96.75 123 GLU A O 1
ATOM 889 N N . ALA A 1 124 ? 20.656 -7.234 -9.828 1 97.5 124 ALA A N 1
ATOM 890 C CA . ALA A 1 124 ? 20.969 -8.016 -11.016 1 97.5 124 ALA A CA 1
ATOM 891 C C . ALA A 1 124 ? 21.359 -7.113 -12.18 1 97.5 124 ALA A C 1
ATOM 893 O O . ALA A 1 124 ? 22.359 -7.352 -12.859 1 97.5 124 ALA A O 1
ATOM 894 N N . LEU A 1 125 ? 20.594 -6.055 -12.375 1 98.25 125 LEU A N 1
ATOM 895 C CA . LEU A 1 125 ? 20.875 -5.109 -13.445 1 98.25 125 LEU A CA 1
ATOM 896 C C . LEU A 1 125 ? 22.219 -4.426 -13.234 1 98.25 125 LEU A C 1
ATOM 898 O O . LEU A 1 125 ? 22.984 -4.242 -14.18 1 98.25 125 LEU A O 1
ATOM 902 N N . ALA A 1 126 ? 22.469 -4.082 -11.984 1 98 126 ALA A N 1
ATOM 903 C CA . ALA A 1 126 ? 23.734 -3.424 -11.664 1 98 126 ALA A CA 1
ATOM 904 C C . ALA A 1 126 ? 24.922 -4.348 -11.93 1 98 126 ALA A C 1
ATOM 906 O O . ALA A 1 126 ? 25.922 -3.93 -12.508 1 98 126 ALA A O 1
ATOM 907 N N . ARG A 1 127 ? 24.797 -5.598 -11.531 1 97.25 127 ARG A N 1
ATOM 908 C CA . ARG A 1 127 ? 25.875 -6.574 -11.727 1 97.25 127 ARG A CA 1
ATOM 909 C C . ARG A 1 127 ? 26.172 -6.777 -13.203 1 97.25 127 ARG A C 1
ATOM 911 O O . ARG A 1 127 ? 27.297 -7.09 -13.578 1 97.25 127 ARG A O 1
ATOM 918 N N . LEU A 1 128 ? 25.188 -6.582 -13.992 1 97.5 128 LEU A N 1
ATOM 919 C CA . LEU A 1 128 ? 25.344 -6.754 -15.43 1 97.5 128 LEU A CA 1
ATOM 920 C C . LEU A 1 128 ? 25.844 -5.469 -16.078 1 97.5 128 LEU A C 1
ATOM 922 O O . LEU A 1 128 ? 25.984 -5.402 -17.312 1 97.5 128 LEU A O 1
ATOM 926 N N . GLY A 1 129 ? 26 -4.391 -15.289 1 97.81 129 GLY A N 1
ATOM 927 C CA . GLY A 1 129 ? 26.469 -3.115 -15.797 1 97.81 129 GLY A CA 1
ATOM 928 C C . GLY A 1 129 ? 25.391 -2.307 -16.484 1 97.81 129 GLY A C 1
ATOM 929 O O . GLY A 1 129 ? 25.672 -1.331 -17.172 1 97.81 129 GLY A O 1
ATOM 930 N N . LEU A 1 130 ? 24.203 -2.67 -16.266 1 98.56 130 LEU A N 1
ATOM 931 C CA . LEU A 1 130 ? 23.109 -2.072 -17.016 1 98.56 130 LEU A CA 1
ATOM 932 C C . LEU A 1 130 ? 22.562 -0.837 -16.297 1 98.56 130 LEU A C 1
ATOM 934 O O . LEU A 1 130 ? 21.688 -0.147 -16.828 1 98.56 130 LEU A O 1
ATOM 938 N N . LEU A 1 131 ? 23.125 -0.49 -15.109 1 98.62 131 LEU A N 1
ATOM 939 C CA . LEU A 1 131 ? 22.672 0.686 -14.367 1 98.62 131 LEU A CA 1
ATOM 940 C C . LEU A 1 131 ? 23.797 1.707 -14.242 1 98.62 131 LEU A C 1
ATOM 942 O O . LEU A 1 131 ? 23.656 2.723 -13.555 1 98.62 131 LEU A O 1
ATOM 946 N N . ASP A 1 132 ? 24.969 1.441 -14.891 1 98.44 132 ASP A N 1
ATOM 947 C CA . ASP A 1 132 ? 26.078 2.395 -14.836 1 98.44 132 ASP A CA 1
ATOM 948 C C . ASP A 1 132 ? 25.672 3.744 -15.422 1 98.44 132 ASP A C 1
ATOM 950 O O . ASP A 1 132 ? 25.172 3.816 -16.547 1 98.44 132 ASP A O 1
ATOM 954 N N . GLY A 1 133 ? 25.812 4.746 -14.594 1 98.06 133 GLY A N 1
ATOM 955 C CA . GLY A 1 133 ? 25.5 6.094 -15.039 1 98.06 133 GLY A CA 1
ATOM 956 C C . GLY A 1 133 ? 24.031 6.461 -14.844 1 98.06 133 GLY A C 1
ATOM 957 O O . GLY A 1 133 ? 23.625 7.582 -15.141 1 98.06 133 GLY A O 1
ATOM 958 N N . TYR A 1 134 ? 23.266 5.52 -14.383 1 98.38 134 TYR A N 1
ATOM 959 C CA . TYR A 1 134 ? 21.844 5.762 -14.148 1 98.38 134 TYR A CA 1
ATOM 960 C C . TYR A 1 134 ? 21.578 6.031 -12.672 1 98.38 134 TYR A C 1
ATOM 962 O O . TYR A 1 134 ? 22.328 5.59 -11.805 1 98.38 134 TYR A O 1
ATOM 970 N N . SER A 1 135 ? 20.484 6.816 -12.391 1 98.06 135 SER A N 1
ATOM 971 C CA . SER A 1 135 ? 19.906 6.844 -11.047 1 98.06 135 SER A CA 1
ATOM 972 C C . SER A 1 135 ? 19.078 5.598 -10.773 1 98.06 135 SER A C 1
ATOM 974 O O . SER A 1 135 ? 18.312 5.156 -11.633 1 98.06 135 SER A O 1
ATOM 976 N N . ALA A 1 136 ? 19.312 5.008 -9.641 1 98.31 136 ALA A N 1
ATOM 977 C CA . ALA A 1 136 ? 18.562 3.801 -9.281 1 98.31 136 ALA A CA 1
ATOM 978 C C . ALA A 1 136 ? 18.359 3.713 -7.773 1 98.31 136 ALA A C 1
ATOM 980 O O . ALA A 1 136 ? 19.016 4.406 -7.004 1 98.31 136 ALA A O 1
ATOM 981 N N . THR A 1 137 ? 17.406 2.977 -7.387 1 97.38 137 THR A N 1
ATOM 982 C CA . THR A 1 137 ? 17.188 2.682 -5.977 1 97.38 137 THR A CA 1
ATOM 983 C C . THR A 1 137 ? 16.828 1.209 -5.785 1 97.38 137 THR A C 1
ATOM 985 O O . THR A 1 137 ? 16.719 0.459 -6.758 1 97.38 137 THR A O 1
ATOM 988 N N . LEU A 1 138 ? 16.875 0.744 -4.641 1 96.62 138 LEU A N 1
ATOM 989 C CA . LEU A 1 138 ? 16.531 -0.609 -4.215 1 96.62 138 LEU A CA 1
ATOM 990 C C . LEU A 1 138 ? 16.172 -0.639 -2.734 1 96.62 138 LEU A C 1
ATOM 992 O O . LEU A 1 138 ? 16.188 0.397 -2.066 1 96.62 138 LEU A O 1
ATOM 996 N N . PRO A 1 139 ? 15.766 -1.76 -2.221 1 94.94 139 PRO A N 1
ATOM 997 C CA . PRO A 1 139 ? 15.391 -1.777 -0.804 1 94.94 139 PRO A CA 1
ATOM 998 C C . PRO A 1 139 ? 16.5 -1.234 0.105 1 94.94 139 PRO A C 1
ATOM 1000 O O . PRO A 1 139 ? 17.656 -1.613 -0.038 1 94.94 139 PRO A O 1
ATOM 1003 N N . TRP A 1 140 ? 16.094 -0.412 1.049 1 92.31 140 TRP A N 1
ATOM 1004 C CA . TRP A 1 140 ? 17.016 0.374 1.861 1 92.31 140 TRP A CA 1
ATOM 1005 C C . TRP A 1 140 ? 17.984 -0.531 2.613 1 92.31 140 TRP A C 1
ATOM 1007 O O . TRP A 1 140 ? 19.109 -0.134 2.904 1 92.31 140 TRP A O 1
ATOM 1017 N N . GLN A 1 141 ? 17.625 -1.756 2.836 1 90.38 141 GLN A N 1
ATOM 1018 C CA . GLN A 1 141 ? 18.469 -2.693 3.57 1 90.38 141 GLN A CA 1
ATOM 1019 C C . GLN A 1 141 ? 19.766 -2.98 2.811 1 90.38 141 GLN A C 1
ATOM 1021 O O . GLN A 1 141 ? 20.75 -3.434 3.398 1 90.38 141 GLN A O 1
ATOM 1026 N N . ARG A 1 142 ? 19.719 -2.691 1.538 1 93.25 142 ARG A N 1
ATOM 1027 C CA . ARG A 1 142 ? 20.859 -3.064 0.695 1 93.25 142 ARG A CA 1
ATOM 1028 C C . ARG A 1 142 ? 21.656 -1.837 0.279 1 93.25 142 ARG A C 1
ATOM 1030 O O . ARG A 1 142 ? 22.625 -1.948 -0.479 1 93.25 142 ARG A O 1
ATOM 1037 N N . PHE A 1 143 ? 21.375 -0.687 0.791 1 91.31 143 PHE A N 1
ATOM 1038 C CA . PHE A 1 143 ? 21.969 0.562 0.327 1 91.31 143 PHE A CA 1
ATOM 1039 C C . PHE A 1 143 ? 23.484 0.525 0.466 1 91.31 143 PHE A C 1
ATOM 1041 O O . PHE A 1 143 ? 24.219 0.768 -0.503 1 91.31 143 PHE A O 1
ATOM 1048 N N . GLU A 1 144 ? 23.938 0.171 1.628 1 88.5 144 GLU A N 1
ATOM 1049 C CA . GLU A 1 144 ? 25.375 0.221 1.909 1 88.5 144 GLU A CA 1
ATOM 1050 C C . GLU A 1 144 ? 26.141 -0.762 1.032 1 88.5 144 GLU A C 1
ATOM 1052 O O . GLU A 1 144 ? 27.094 -0.378 0.344 1 88.5 144 GLU A O 1
ATOM 1057 N N . ALA A 1 145 ? 25.703 -2.016 0.996 1 91.88 145 ALA A N 1
ATOM 1058 C CA . ALA A 1 145 ? 26.359 -3.051 0.202 1 91.88 145 ALA A CA 1
ATOM 1059 C C . ALA A 1 145 ? 26.328 -2.705 -1.284 1 91.88 145 ALA A C 1
ATOM 1061 O O . ALA A 1 145 ? 27.312 -2.902 -1.996 1 91.88 145 ALA A O 1
ATOM 1062 N N . PHE A 1 146 ? 25.297 -2.168 -1.709 1 94.94 146 PHE A N 1
ATOM 1063 C CA . PHE A 1 146 ? 25.109 -1.829 -3.113 1 94.94 146 PHE A CA 1
ATOM 1064 C C . PHE A 1 146 ? 26.016 -0.675 -3.521 1 94.94 146 PHE A C 1
ATOM 1066 O O . PHE A 1 146 ? 26.656 -0.727 -4.57 1 94.94 146 PHE A O 1
ATOM 1073 N N . ALA A 1 147 ? 26.062 0.338 -2.699 1 94.31 147 ALA A N 1
ATOM 1074 C CA . ALA A 1 147 ? 26.891 1.509 -2.984 1 94.31 147 ALA A CA 1
ATOM 1075 C C . ALA A 1 147 ? 28.375 1.131 -3.072 1 94.31 147 ALA A C 1
ATOM 1077 O O . ALA A 1 147 ? 29.094 1.646 -3.922 1 94.31 147 ALA A O 1
ATOM 1078 N N . ALA A 1 148 ? 28.766 0.234 -2.244 1 94.81 148 ALA A N 1
ATOM 1079 C CA . ALA A 1 148 ? 30.156 -0.225 -2.229 1 94.81 148 ALA A CA 1
ATOM 1080 C C . ALA A 1 148 ? 30.469 -1.047 -3.473 1 94.81 148 ALA A C 1
ATOM 1082 O O . ALA A 1 148 ? 31.547 -0.905 -4.059 1 94.81 148 ALA A O 1
ATOM 1083 N N . ALA A 1 149 ? 29.578 -1.789 -3.93 1 95.62 149 ALA A N 1
ATOM 1084 C CA . ALA A 1 149 ? 29.797 -2.744 -5.012 1 95.62 149 ALA A CA 1
ATOM 1085 C C . ALA A 1 149 ? 29.641 -2.078 -6.375 1 95.62 149 ALA A C 1
ATOM 1087 O O . ALA A 1 149 ? 30.266 -2.496 -7.352 1 95.62 149 ALA A O 1
ATOM 1088 N N . HIS A 1 150 ? 28.797 -1.031 -6.406 1 97.38 150 HIS A N 1
ATOM 1089 C CA . HIS A 1 150 ? 28.469 -0.437 -7.695 1 97.38 150 HIS A CA 1
ATOM 1090 C C . HIS A 1 150 ? 28.578 1.083 -7.645 1 97.38 150 HIS A C 1
ATOM 1092 O O . HIS A 1 150 ? 27.578 1.787 -7.816 1 97.38 150 HIS A O 1
ATOM 1098 N N . PRO A 1 151 ? 29.75 1.607 -7.621 1 96.62 151 PRO A N 1
ATOM 1099 C CA . PRO A 1 151 ? 29.969 3.045 -7.441 1 96.62 151 PRO A CA 1
ATOM 1100 C C . PRO A 1 151 ? 29.578 3.857 -8.672 1 96.62 151 PRO A C 1
ATOM 1102 O O . PRO A 1 151 ? 29.422 5.082 -8.594 1 96.62 151 PRO A O 1
ATOM 1105 N N . ARG A 1 152 ? 29.391 3.205 -9.805 1 97.88 152 ARG A N 1
ATOM 1106 C CA . ARG A 1 152 ? 29.062 3.922 -11.031 1 97.88 152 ARG A CA 1
ATOM 1107 C C . ARG A 1 152 ? 27.562 4.184 -11.125 1 97.88 152 ARG A C 1
ATOM 1109 O O . ARG A 1 152 ? 27.109 4.926 -12 1 97.88 152 ARG A O 1
ATOM 1116 N N . VAL A 1 153 ? 26.781 3.545 -10.273 1 98.38 153 VAL A N 1
ATOM 1117 C CA . VAL A 1 153 ? 25.344 3.789 -10.203 1 98.38 153 VAL A CA 1
ATOM 1118 C C . VAL A 1 153 ? 25.062 4.961 -9.266 1 98.38 153 VAL A C 1
ATOM 1120 O O . VAL A 1 153 ? 25.625 5.039 -8.172 1 98.38 153 VAL A O 1
ATOM 1123 N N . ARG A 1 154 ? 24.266 5.914 -9.688 1 97.94 154 ARG A N 1
ATOM 1124 C CA . ARG A 1 154 ? 23.812 6.973 -8.789 1 97.94 154 ARG A CA 1
ATOM 1125 C C . ARG A 1 154 ? 22.672 6.48 -7.891 1 97.94 154 ARG A C 1
ATOM 1127 O O . ARG A 1 154 ? 21.5 6.539 -8.266 1 97.94 154 ARG A O 1
ATOM 1134 N N . LEU A 1 155 ? 23.016 6.031 -6.707 1 96.19 155 LEU A N 1
ATOM 1135 C CA . LEU A 1 155 ? 22.062 5.43 -5.785 1 96.19 155 LEU A CA 1
ATOM 1136 C C . LEU A 1 155 ? 21.25 6.5 -5.07 1 96.19 155 LEU A C 1
ATOM 1138 O O . LEU A 1 155 ? 21.812 7.402 -4.445 1 96.19 155 LEU A O 1
ATOM 1142 N N . SER A 1 156 ? 19.953 6.414 -5.289 1 93.88 156 SER A N 1
ATOM 1143 C CA . SER A 1 156 ? 19.047 7.324 -4.594 1 93.88 156 SER A CA 1
ATOM 1144 C C . SER A 1 156 ? 18.344 6.621 -3.439 1 93.88 156 SER A C 1
ATOM 1146 O O . SER A 1 156 ? 18.25 5.391 -3.416 1 93.88 156 SER A O 1
ATOM 1148 N N . GLN A 1 157 ? 17.797 7.375 -2.482 1 90.06 157 GLN A N 1
ATOM 1149 C CA . GLN A 1 157 ? 17.047 6.824 -1.357 1 90.06 157 GLN A CA 1
ATOM 1150 C C . GLN A 1 157 ? 15.539 7.039 -1.537 1 90.06 157 GLN A C 1
ATOM 1152 O O . GLN A 1 157 ? 14.766 6.871 -0.592 1 90.06 157 GLN A O 1
ATOM 1157 N N . GLN A 1 158 ? 15.211 7.387 -2.766 1 92.56 158 GLN A N 1
ATOM 1158 C CA . GLN A 1 158 ? 13.812 7.68 -3.09 1 92.56 158 GLN A CA 1
ATOM 1159 C C . GLN A 1 158 ? 13.008 6.395 -3.262 1 92.56 158 GLN A C 1
ATOM 1161 O O . GLN A 1 158 ? 13.578 5.301 -3.301 1 92.56 158 GLN A O 1
ATOM 1166 N N . LEU A 1 159 ? 11.742 6.527 -3.324 1 95.56 159 LEU A N 1
ATOM 1167 C CA . LEU A 1 159 ? 10.82 5.395 -3.422 1 95.56 159 LEU A CA 1
ATOM 1168 C C . LEU A 1 159 ? 11.07 4.605 -4.699 1 95.56 159 LEU A C 1
ATOM 1170 O O . LEU A 1 159 ? 11.047 3.373 -4.688 1 95.56 159 LEU A O 1
ATOM 1174 N N . PHE A 1 160 ? 11.258 5.344 -5.766 1 98.06 160 PHE A N 1
ATOM 1175 C CA . PHE A 1 160 ? 11.547 4.742 -7.062 1 98.06 160 PHE A CA 1
ATOM 1176 C C . PHE A 1 160 ? 12.258 5.734 -7.973 1 98.06 160 PHE A C 1
ATOM 1178 O O . PHE A 1 160 ? 12.273 6.934 -7.695 1 98.06 160 PHE A O 1
ATOM 1185 N N . GLU A 1 161 ? 12.922 5.266 -8.984 1 98 161 GLU A N 1
ATOM 1186 C CA . GLU A 1 161 ? 13.633 6.062 -9.977 1 98 161 GLU A CA 1
ATOM 1187 C C . GLU A 1 161 ? 13.219 5.676 -11.391 1 98 161 GLU A C 1
ATOM 1189 O O . GLU A 1 161 ? 13.188 4.492 -11.734 1 98 161 GLU A O 1
ATOM 1194 N N . ILE A 1 162 ? 12.812 6.652 -12.109 1 97.38 162 ILE A N 1
ATOM 1195 C CA . ILE A 1 162 ? 12.648 6.539 -13.555 1 97.38 162 ILE A CA 1
ATOM 1196 C C . ILE A 1 162 ? 13.695 7.395 -14.258 1 97.38 162 ILE A C 1
ATOM 1198 O O . ILE A 1 162 ? 13.594 8.625 -14.281 1 97.38 162 ILE A O 1
ATOM 1202 N N . ASP A 1 163 ? 14.719 6.758 -14.727 1 97.88 163 ASP A N 1
ATOM 1203 C CA . ASP A 1 163 ? 15.828 7.449 -15.375 1 97.88 163 ASP A CA 1
ATOM 1204 C C . ASP A 1 163 ? 16.047 6.93 -16.797 1 97.88 163 ASP A C 1
ATOM 1206 O O . ASP A 1 163 ? 16.688 5.895 -17 1 97.88 163 ASP A O 1
ATOM 1210 N N . ARG A 1 164 ? 15.484 7.719 -17.766 1 96.81 164 ARG A N 1
ATOM 1211 C CA . ARG A 1 164 ? 15.555 7.305 -19.156 1 96.81 164 ARG A CA 1
ATOM 1212 C C . ARG A 1 164 ? 14.906 5.941 -19.359 1 96.81 164 ARG A C 1
ATOM 1214 O O . ARG A 1 164 ? 13.711 5.77 -19.094 1 96.81 164 ARG A O 1
ATOM 1221 N N . ASP A 1 165 ? 15.594 4.941 -19.734 1 98 165 ASP A N 1
ATOM 1222 C CA . ASP A 1 165 ? 15.023 3.635 -20.047 1 98 165 ASP A CA 1
ATOM 1223 C C . ASP A 1 165 ? 15.273 2.641 -18.922 1 98 165 ASP A C 1
ATOM 1225 O O . ASP A 1 165 ? 15.234 1.427 -19.141 1 98 165 ASP A O 1
ATOM 1229 N N . ARG A 1 166 ? 15.547 3.221 -17.688 1 98.69 166 ARG A N 1
ATOM 1230 C CA . ARG A 1 166 ? 15.734 2.393 -16.5 1 98.69 166 ARG A CA 1
ATOM 1231 C C . ARG A 1 166 ? 14.758 2.795 -15.391 1 98.69 166 ARG A C 1
ATOM 1233 O O . ARG A 1 166 ? 14.578 3.982 -15.117 1 98.69 166 ARG A O 1
ATOM 1240 N N . ILE A 1 167 ? 14.102 1.781 -14.812 1 98.5 167 ILE A N 1
ATOM 1241 C CA . ILE A 1 167 ? 13.203 2.072 -13.703 1 98.5 167 ILE A CA 1
ATOM 1242 C C . ILE A 1 167 ? 13.492 1.126 -12.539 1 98.5 167 ILE A C 1
ATOM 1244 O O . ILE A 1 167 ? 13.75 -0.063 -12.742 1 98.5 167 ILE A O 1
ATOM 1248 N N . THR A 1 168 ? 13.578 1.639 -11.32 1 98.56 168 THR A N 1
ATOM 1249 C CA . THR A 1 168 ? 13.859 0.858 -10.117 1 98.56 168 THR A CA 1
ATOM 1250 C C . THR A 1 168 ? 13.047 1.373 -8.938 1 98.56 168 THR A C 1
ATOM 1252 O O . THR A 1 168 ? 12.602 2.525 -8.938 1 98.56 168 THR A O 1
ATOM 1255 N N . CYS A 1 169 ? 12.766 0.522 -7.973 1 97.56 169 CYS A N 1
ATOM 1256 C CA . CYS A 1 169 ? 12.023 0.957 -6.797 1 97.56 169 CYS A CA 1
ATOM 1257 C C . CYS A 1 169 ? 12.578 0.318 -5.531 1 97.56 169 CYS A C 1
ATOM 1259 O O . CYS A 1 169 ? 13.383 -0.612 -5.602 1 97.56 169 CYS A O 1
ATOM 1261 N N . GLY A 1 170 ? 12.188 0.846 -4.391 1 93.56 170 GLY A N 1
ATOM 1262 C CA . GLY A 1 170 ? 12.641 0.398 -3.084 1 93.56 170 GLY A CA 1
ATOM 1263 C C . GLY A 1 170 ? 11.984 -0.893 -2.635 1 93.56 170 GLY A C 1
ATOM 1264 O O . GLY A 1 170 ? 12.227 -1.364 -1.521 1 93.56 170 GLY A O 1
ATOM 1265 N N . GLY A 1 171 ? 11.148 -1.5 -3.482 1 88.44 171 GLY A N 1
ATOM 1266 C CA . GLY A 1 171 ? 10.477 -2.738 -3.129 1 88.44 171 GLY A CA 1
ATOM 1267 C C . GLY A 1 171 ? 9.172 -2.518 -2.385 1 88.44 171 GLY A C 1
ATOM 1268 O O . GLY A 1 171 ? 8.695 -1.388 -2.291 1 88.44 171 GLY A O 1
ATOM 1269 N N . GLY A 1 172 ? 8.656 -3.68 -1.969 1 92.38 172 GLY A N 1
ATOM 1270 C CA . GLY A 1 172 ? 7.395 -3.598 -1.244 1 92.38 172 GLY A CA 1
ATOM 1271 C C . GLY A 1 172 ? 6.32 -2.838 -1.999 1 92.38 172 GLY A C 1
ATOM 1272 O O . GLY A 1 172 ? 6.039 -3.141 -3.16 1 92.38 172 GLY A O 1
ATOM 1273 N N . THR A 1 173 ? 5.793 -1.827 -1.322 1 95.81 173 THR A N 1
ATOM 1274 C CA . THR A 1 173 ? 4.656 -1.103 -1.884 1 95.81 173 THR A CA 1
ATOM 1275 C C . THR A 1 173 ? 5.133 -0.03 -2.861 1 95.81 173 THR A C 1
ATOM 1277 O O . THR A 1 173 ? 4.332 0.52 -3.623 1 95.81 173 THR A O 1
ATOM 1280 N N . ALA A 1 174 ? 6.434 0.259 -2.869 1 96.81 174 ALA A N 1
ATOM 1281 C CA . ALA A 1 174 ? 6.961 1.281 -3.77 1 96.81 174 ALA A CA 1
ATOM 1282 C C . ALA A 1 174 ? 6.766 0.881 -5.23 1 96.81 174 ALA A C 1
ATOM 1284 O O . ALA A 1 174 ? 6.637 1.742 -6.102 1 96.81 174 ALA A O 1
ATOM 1285 N N . ALA A 1 175 ? 6.75 -0.441 -5.477 1 97.88 175 ALA A N 1
ATOM 1286 C CA . ALA A 1 175 ? 6.535 -0.927 -6.836 1 97.88 175 ALA A CA 1
ATOM 1287 C C . ALA A 1 175 ? 5.184 -0.465 -7.375 1 97.88 175 ALA A C 1
ATOM 1289 O O . ALA A 1 175 ? 5.047 -0.183 -8.57 1 97.88 175 ALA A O 1
ATOM 1290 N N . MET A 1 176 ? 4.238 -0.393 -6.512 1 97.44 176 MET A N 1
ATOM 1291 C CA . MET A 1 176 ? 2.9 0.038 -6.906 1 97.44 176 MET A CA 1
ATOM 1292 C C . MET A 1 176 ? 2.902 1.504 -7.328 1 97.44 176 MET A C 1
ATOM 1294 O O . MET A 1 176 ? 2.375 1.851 -8.383 1 97.44 176 MET A O 1
ATOM 1298 N N . ASP A 1 177 ? 3.512 2.346 -6.531 1 97.06 177 ASP A N 1
ATOM 1299 C CA . ASP A 1 177 ? 3.609 3.768 -6.844 1 97.06 177 ASP A CA 1
ATOM 1300 C C . ASP A 1 177 ? 4.352 3.994 -8.156 1 97.06 177 ASP A C 1
ATOM 1302 O O . ASP A 1 177 ? 3.947 4.824 -8.969 1 97.06 177 ASP A O 1
ATOM 1306 N N . MET A 1 178 ? 5.41 3.254 -8.32 1 98.06 178 MET A N 1
ATOM 1307 C CA . MET A 1 178 ? 6.219 3.344 -9.531 1 98.06 178 MET A CA 1
ATOM 1308 C C . MET A 1 178 ? 5.379 3.041 -10.766 1 98.06 178 MET A C 1
ATOM 1310 O O . MET A 1 178 ? 5.379 3.812 -11.727 1 98.06 178 MET A O 1
ATOM 1314 N N . MET A 1 179 ? 4.613 2.016 -10.727 1 98.31 179 MET A N 1
ATOM 1315 C CA . MET A 1 179 ? 3.865 1.566 -11.891 1 98.31 179 MET A CA 1
ATOM 1316 C C . MET A 1 179 ? 2.668 2.475 -12.156 1 98.31 179 MET A C 1
ATOM 1318 O O . MET A 1 179 ? 2.344 2.76 -13.312 1 98.31 179 MET A O 1
ATOM 1322 N N . ILE A 1 180 ? 2.033 2.887 -11.109 1 98 180 ILE A N 1
ATOM 1323 C CA . ILE A 1 180 ? 0.911 3.801 -11.289 1 98 180 ILE A CA 1
ATOM 1324 C C . ILE A 1 180 ? 1.408 5.125 -11.867 1 98 180 ILE A C 1
ATOM 1326 O O . ILE A 1 180 ? 0.739 5.73 -12.711 1 98 180 ILE A O 1
ATOM 1330 N N . THR A 1 181 ? 2.568 5.578 -11.43 1 96.75 181 THR A N 1
ATOM 1331 C CA . THR A 1 181 ? 3.186 6.77 -12 1 96.75 181 THR A CA 1
ATOM 1332 C C . THR A 1 181 ? 3.463 6.57 -13.492 1 96.75 181 THR A C 1
ATOM 1334 O O . THR A 1 181 ? 3.221 7.473 -14.297 1 96.75 181 THR A O 1
ATOM 1337 N N . LEU A 1 182 ? 3.932 5.398 -13.852 1 97.12 182 LEU A N 1
ATOM 1338 C CA . LEU A 1 182 ? 4.172 5.102 -15.258 1 97.12 182 LEU A CA 1
ATOM 1339 C C . LEU A 1 182 ? 2.873 5.145 -16.047 1 97.12 182 LEU A C 1
ATOM 1341 O O . LEU A 1 182 ? 2.834 5.684 -17.156 1 97.12 182 LEU A O 1
ATOM 1345 N N . VAL A 1 183 ? 1.814 4.594 -15.531 1 97.38 183 VAL A N 1
ATOM 1346 C CA . VAL A 1 183 ? 0.511 4.625 -16.188 1 97.38 183 VAL A CA 1
ATOM 1347 C C . VAL A 1 183 ? 0.05 6.07 -16.359 1 97.38 183 VAL A C 1
ATOM 1349 O O . VAL A 1 183 ? -0.487 6.438 -17.406 1 97.38 183 VAL A O 1
ATOM 1352 N N . ALA A 1 184 ? 0.254 6.871 -15.32 1 95.69 184 ALA A N 1
ATOM 1353 C CA . ALA A 1 184 ? -0.111 8.281 -15.398 1 95.69 184 ALA A CA 1
ATOM 1354 C C . ALA A 1 184 ? 0.647 8.984 -16.516 1 95.69 184 ALA A C 1
ATOM 1356 O O . ALA A 1 184 ? 0.074 9.789 -17.25 1 95.69 184 ALA A O 1
ATOM 1357 N N . ASN A 1 185 ? 1.901 8.68 -16.656 1 94.62 185 ASN A N 1
ATOM 1358 C CA . ASN A 1 185 ? 2.727 9.258 -17.719 1 94.62 185 ASN A CA 1
ATOM 1359 C C . ASN A 1 185 ? 2.232 8.859 -19.094 1 94.62 185 ASN A C 1
ATOM 1361 O O . ASN A 1 185 ? 2.266 9.656 -20.031 1 94.62 185 ASN A O 1
ATOM 1365 N N . HIS A 1 186 ? 1.778 7.602 -19.188 1 95.56 186 HIS A N 1
ATOM 1366 C CA . HIS A 1 186 ? 1.364 7.062 -20.469 1 95.56 186 HIS A CA 1
ATOM 1367 C C . HIS A 1 186 ? -0.048 7.512 -20.828 1 95.56 186 HIS A C 1
ATOM 1369 O O . HIS A 1 186 ? -0.346 7.762 -22 1 95.56 186 HIS A O 1
ATOM 1375 N N . HIS A 1 187 ? -0.926 7.609 -19.797 1 95.62 187 HIS A N 1
ATOM 1376 C CA . HIS A 1 187 ? -2.346 7.695 -20.109 1 95.62 187 HIS A CA 1
ATOM 1377 C C . HIS A 1 187 ? -3.031 8.789 -19.297 1 95.62 187 HIS A C 1
ATOM 1379 O O . HIS A 1 187 ? -4.254 8.938 -19.359 1 95.62 187 HIS A O 1
ATOM 1385 N N . GLY A 1 188 ? -2.264 9.492 -18.469 1 93.31 188 GLY A N 1
ATOM 1386 C CA . GLY A 1 188 ? -2.801 10.641 -17.766 1 93.31 188 GLY A CA 1
ATOM 1387 C C . GLY A 1 188 ? -3.088 10.352 -16.297 1 93.31 188 GLY A C 1
ATOM 1388 O O . GLY A 1 188 ? -3.281 9.195 -15.914 1 93.31 188 GLY A O 1
ATOM 1389 N N . PRO A 1 189 ? -3.174 11.383 -15.5 1 91.44 189 PRO A N 1
ATOM 1390 C CA . PRO A 1 189 ? -3.346 11.242 -14.047 1 91.44 189 PRO A CA 1
ATOM 1391 C C . PRO A 1 189 ? -4.738 10.742 -13.664 1 91.44 189 PRO A C 1
ATOM 1393 O O . PRO A 1 189 ? -4.914 10.133 -12.609 1 91.44 189 PRO A O 1
ATOM 1396 N N . ALA A 1 190 ? -5.738 10.969 -14.453 1 89.56 190 ALA A N 1
ATOM 1397 C CA . ALA A 1 190 ? -7.098 10.539 -14.133 1 89.56 190 ALA A CA 1
ATOM 1398 C C . ALA A 1 190 ? -7.18 9.016 -14.008 1 89.56 190 ALA A C 1
ATOM 1400 O O . ALA A 1 190 ? -7.789 8.5 -13.07 1 89.56 190 ALA A O 1
ATOM 1401 N N . LEU A 1 191 ? -6.535 8.32 -14.961 1 94.62 191 LEU A N 1
ATOM 1402 C CA . LEU A 1 191 ? -6.527 6.863 -14.906 1 94.62 191 LEU A CA 1
ATOM 1403 C C . LEU A 1 191 ? -5.777 6.371 -13.672 1 94.62 191 LEU A C 1
ATOM 1405 O O . LEU A 1 191 ? -6.223 5.434 -13.008 1 94.62 191 LEU A O 1
ATOM 1409 N N . ALA A 1 192 ? -4.668 7.02 -13.359 1 95.5 192 ALA A N 1
ATOM 1410 C CA . ALA A 1 192 ? -3.891 6.68 -12.172 1 95.5 192 ALA A CA 1
ATOM 1411 C C . ALA A 1 192 ? -4.734 6.82 -10.906 1 95.5 192 ALA A C 1
ATOM 1413 O O . ALA A 1 192 ? -4.707 5.945 -10.031 1 95.5 192 ALA A O 1
ATOM 1414 N N . THR A 1 193 ? -5.492 7.836 -10.836 1 90.81 193 THR A N 1
ATOM 1415 C CA . THR A 1 193 ? -6.352 8.086 -9.68 1 90.81 193 THR A CA 1
ATOM 1416 C C . THR A 1 193 ? -7.402 6.98 -9.547 1 90.81 193 THR A C 1
ATOM 1418 O O . THR A 1 193 ? -7.625 6.465 -8.445 1 90.81 193 THR A O 1
ATOM 1421 N N . ARG A 1 194 ? -7.953 6.625 -10.578 1 93.19 194 ARG A N 1
ATOM 1422 C CA . ARG A 1 194 ? -8.969 5.582 -10.547 1 93.19 194 ARG A CA 1
ATOM 1423 C C . ARG A 1 194 ? -8.375 4.242 -10.125 1 93.19 194 ARG A C 1
ATOM 1425 O O . ARG A 1 194 ? -9.023 3.461 -9.43 1 93.19 194 ARG A O 1
ATOM 1432 N N . ILE A 1 195 ? -7.152 3.977 -10.57 1 96.5 195 ILE A N 1
ATOM 1433 C CA . ILE A 1 195 ? -6.465 2.756 -10.164 1 96.5 195 ILE A CA 1
ATOM 1434 C C . ILE A 1 195 ? -6.234 2.77 -8.656 1 96.5 195 ILE A C 1
ATOM 1436 O O . ILE A 1 195 ? -6.477 1.77 -7.977 1 96.5 195 ILE A O 1
ATOM 1440 N N . SER A 1 196 ? -5.77 3.904 -8.164 1 94.75 196 SER A N 1
ATOM 1441 C CA . SER A 1 196 ? -5.531 4.035 -6.73 1 94.75 196 SER A CA 1
ATOM 1442 C C . SER A 1 196 ? -6.809 3.818 -5.93 1 94.75 196 SER A C 1
ATOM 1444 O O . SER A 1 196 ? -6.785 3.195 -4.867 1 94.75 196 SER A O 1
ATOM 1446 N N . GLU A 1 197 ? -7.922 4.277 -6.441 1 91 197 GLU A N 1
ATOM 1447 C CA . GLU A 1 197 ? -9.219 4.09 -5.805 1 91 197 GLU A CA 1
ATOM 1448 C C . GLU A 1 197 ? -9.648 2.625 -5.836 1 91 197 GLU A C 1
ATOM 1450 O O . GLU A 1 197 ? -10.18 2.107 -4.852 1 91 197 GLU A O 1
ATOM 1455 N N . TYR A 1 198 ? -9.352 2.016 -6.938 1 93.5 198 TYR A N 1
ATOM 1456 C CA . TYR A 1 198 ? -9.688 0.606 -7.102 1 93.5 198 TYR A CA 1
ATOM 1457 C C . TYR A 1 198 ? -8.984 -0.247 -6.055 1 93.5 198 TYR A C 1
ATOM 1459 O O . TYR A 1 198 ? -9.578 -1.176 -5.5 1 93.5 198 TYR A O 1
ATOM 1467 N N . PHE A 1 199 ? -7.781 0.113 -5.75 1 95.31 199 PHE A N 1
ATOM 1468 C CA . PHE A 1 199 ? -6.977 -0.669 -4.82 1 95.31 199 PHE A CA 1
ATOM 1469 C C . PHE A 1 199 ? -7.105 -0.123 -3.402 1 95.31 199 PHE A C 1
ATOM 1471 O O . PHE A 1 199 ? -6.367 -0.532 -2.504 1 95.31 199 PHE A O 1
ATOM 1478 N N . VAL A 1 200 ? -7.91 0.844 -3.191 1 93.5 200 VAL A N 1
ATOM 1479 C CA . VAL A 1 200 ? -8.195 1.427 -1.885 1 93.5 200 VAL A CA 1
ATOM 1480 C C . VAL A 1 200 ? -6.91 2.004 -1.289 1 93.5 200 VAL A C 1
ATOM 1482 O O . VAL A 1 200 ? -6.605 1.775 -0.117 1 93.5 200 VAL A O 1
ATOM 1485 N N . MET A 1 201 ? -6.113 2.621 -2.127 1 92.38 201 MET A N 1
ATOM 1486 C CA . MET A 1 201 ? -4.914 3.305 -1.645 1 92.38 201 MET A CA 1
ATOM 1487 C C . MET A 1 201 ? -5.281 4.609 -0.944 1 92.38 201 MET A C 1
ATOM 1489 O O . MET A 1 201 ? -6.285 5.234 -1.276 1 92.38 201 MET A O 1
ATOM 1493 N N . GLU A 1 202 ? -4.441 4.93 -0.032 1 86.25 202 GLU A N 1
ATOM 1494 C CA . GLU A 1 202 ? -4.629 6.238 0.588 1 86.25 202 GLU A CA 1
ATOM 1495 C C . GLU A 1 202 ? -4.262 7.363 -0.375 1 86.25 202 GLU A C 1
ATOM 1497 O O . GLU A 1 202 ? -4.957 8.375 -0.443 1 86.25 202 GLU A O 1
ATOM 1502 N N . ARG A 1 203 ? -3.17 7.246 -1.029 1 85.19 203 ARG A N 1
ATOM 1503 C CA . ARG A 1 203 ? -2.699 8.172 -2.053 1 85.19 203 ARG A CA 1
ATOM 1504 C C . ARG A 1 203 ? -1.604 7.543 -2.904 1 85.19 203 ARG A C 1
ATOM 1506 O O . ARG A 1 203 ? -1.062 6.492 -2.549 1 85.19 203 ARG A O 1
ATOM 1513 N N . ILE A 1 204 ? -1.361 8.148 -3.99 1 88.44 204 ILE A N 1
ATOM 1514 C CA . ILE A 1 204 ? -0.221 7.77 -4.816 1 88.44 204 ILE A CA 1
ATOM 1515 C C . ILE A 1 204 ? 1.022 8.531 -4.367 1 88.44 204 ILE A C 1
ATOM 1517 O O . ILE A 1 204 ? 1.048 9.766 -4.398 1 88.44 204 ILE A O 1
ATOM 1521 N N . ARG A 1 205 ? 2.029 7.824 -3.973 1 90.5 205 ARG A N 1
ATOM 1522 C CA . ARG A 1 205 ? 3.273 8.477 -3.578 1 90.5 205 ARG A CA 1
ATOM 1523 C C . ARG A 1 205 ? 4.152 8.758 -4.793 1 90.5 205 ARG A C 1
ATOM 1525 O O . ARG A 1 205 ? 4.16 7.984 -5.75 1 90.5 205 ARG A O 1
ATOM 1532 N N . MET A 1 206 ? 4.934 9.773 -4.703 1 86.19 206 MET A N 1
ATOM 1533 C CA . MET A 1 206 ? 5.719 10.227 -5.844 1 86.19 206 MET A CA 1
ATOM 1534 C C . MET A 1 206 ? 7.16 9.742 -5.746 1 86.19 206 MET A C 1
ATOM 1536 O O . MET A 1 206 ? 7.621 9.375 -4.66 1 86.19 206 MET A O 1
ATOM 1540 N N . GLY A 1 207 ? 7.777 9.766 -6.91 1 87.5 207 GLY A N 1
ATOM 1541 C CA . GLY A 1 207 ? 9.133 9.234 -7.016 1 87.5 207 GLY A CA 1
ATOM 1542 C C . GLY A 1 207 ? 10.141 10.016 -6.203 1 87.5 207 GLY A C 1
ATOM 1543 O O . GLY A 1 207 ? 11.188 9.484 -5.828 1 87.5 207 GLY A O 1
ATOM 1544 N N . ASP A 1 208 ? 9.891 11.203 -5.918 1 83.81 208 ASP A N 1
ATOM 1545 C CA . ASP A 1 208 ? 10.836 12.047 -5.195 1 83.81 208 ASP A CA 1
ATOM 1546 C C . ASP A 1 208 ? 10.633 11.938 -3.688 1 83.81 208 ASP A C 1
ATOM 1548 O O . ASP A 1 208 ? 11.312 12.617 -2.914 1 83.81 208 ASP A O 1
ATOM 1552 N N . GLU A 1 209 ? 9.766 11.109 -3.285 1 86.06 209 GLU A N 1
ATOM 1553 C CA . GLU A 1 209 ? 9.594 10.836 -1.861 1 86.06 209 GLU A CA 1
ATOM 1554 C C . GLU A 1 209 ? 10.562 9.758 -1.383 1 86.06 209 GLU A C 1
ATOM 1556 O O . GLU A 1 209 ? 10.805 8.781 -2.088 1 86.06 209 GLU A O 1
ATOM 1561 N N . PRO A 1 210 ? 11.102 9.984 -0.214 1 86.38 210 PRO A N 1
ATOM 1562 C CA . PRO A 1 210 ? 12.07 9 0.286 1 86.38 210 PRO A CA 1
ATOM 1563 C C . PRO A 1 210 ? 11.406 7.73 0.808 1 86.38 210 PRO A C 1
ATOM 1565 O O . PRO A 1 210 ? 10.242 7.758 1.209 1 86.38 210 PRO A O 1
ATOM 1568 N N . GLN A 1 211 ? 12.164 6.605 0.686 1 89.75 211 GLN A N 1
ATOM 1569 C CA . GLN A 1 211 ? 11.758 5.41 1.418 1 89.75 211 GLN A CA 1
ATOM 1570 C C . GLN A 1 211 ? 11.68 5.684 2.918 1 89.75 211 GLN A C 1
ATOM 1572 O O . GLN A 1 211 ? 12.461 6.473 3.451 1 89.75 211 GLN A O 1
ATOM 1577 N N . GLN A 1 212 ? 10.711 5.141 3.539 1 81.25 212 GLN A N 1
ATOM 1578 C CA . GLN A 1 212 ? 10.656 5.219 4.996 1 81.25 212 GLN A CA 1
ATOM 1579 C C . GLN A 1 212 ? 11.695 4.297 5.629 1 81.25 212 GLN A C 1
ATOM 1581 O O . GLN A 1 212 ? 11.414 3.125 5.883 1 81.25 212 GLN A O 1
ATOM 1586 N N . ILE A 1 213 ? 12.797 4.863 5.898 1 82.5 213 ILE A N 1
ATOM 1587 C CA . ILE A 1 213 ? 13.906 4.109 6.484 1 82.5 213 ILE A CA 1
ATOM 1588 C C . ILE A 1 213 ? 13.906 4.293 8 1 82.5 213 ILE A C 1
ATOM 1590 O O . ILE A 1 213 ? 13.898 5.422 8.5 1 82.5 213 ILE A O 1
ATOM 1594 N N . PRO A 1 214 ? 13.836 3.131 8.664 1 78 214 PRO A N 1
ATOM 1595 C CA . PRO A 1 214 ? 13.891 3.258 10.125 1 78 214 PRO A CA 1
ATOM 1596 C C . PRO A 1 214 ? 15.109 4.047 10.602 1 78 214 PRO A C 1
ATOM 1598 O O . PRO A 1 214 ? 16.188 3.918 10.031 1 78 214 PRO A O 1
ATOM 1601 N N . LEU A 1 215 ? 14.836 4.805 11.672 1 74 215 LEU A N 1
ATOM 1602 C CA . LEU A 1 215 ? 15.891 5.645 12.227 1 74 215 LEU A CA 1
ATOM 1603 C C . LEU A 1 215 ? 17.109 4.812 12.594 1 74 215 LEU A C 1
ATOM 1605 O O . LEU A 1 215 ? 18.25 5.195 12.297 1 74 215 LEU A O 1
ATOM 1609 N N . ARG A 1 216 ? 16.797 3.645 13.164 1 73.56 216 ARG A N 1
ATOM 1610 C CA . ARG A 1 216 ? 17.875 2.77 13.609 1 73.56 216 ARG A CA 1
ATOM 1611 C C . ARG A 1 216 ? 18.75 2.33 12.438 1 73.56 216 ARG A C 1
ATOM 1613 O O . ARG A 1 216 ? 19.953 2.139 12.602 1 73.56 216 ARG A O 1
ATOM 1620 N N . SER A 1 217 ? 18.141 2.219 11.328 1 77.88 217 SER A N 1
ATOM 1621 C CA . SER A 1 217 ? 18.875 1.792 10.148 1 77.88 217 SER A CA 1
ATOM 1622 C C . SER A 1 217 ? 19.594 2.967 9.5 1 77.88 217 SER A C 1
ATOM 1624 O O . SER A 1 217 ? 20.719 2.818 9 1 77.88 217 SER A O 1
ATOM 1626 N N . ARG A 1 218 ? 18.922 4.105 9.539 1 77.12 218 ARG A N 1
ATOM 1627 C CA . ARG A 1 218 ? 19.516 5.312 8.984 1 77.12 218 ARG A CA 1
ATOM 1628 C C . ARG A 1 218 ? 20.781 5.703 9.75 1 77.12 218 ARG A C 1
ATOM 1630 O O . ARG A 1 218 ? 21.734 6.211 9.164 1 77.12 218 ARG A O 1
ATOM 1637 N N . LEU A 1 219 ? 20.703 5.406 11.047 1 80.5 219 LEU A N 1
ATOM 1638 C CA . LEU A 1 219 ? 21.781 5.812 11.945 1 80.5 219 LEU A CA 1
ATOM 1639 C C . LEU A 1 219 ? 22.5 4.594 12.516 1 80.5 219 LEU A C 1
ATOM 1641 O O . LEU A 1 219 ? 22.844 4.566 13.695 1 80.5 219 LEU A O 1
ATOM 1645 N N . SER A 1 220 ? 22.594 3.609 11.586 1 72.62 220 SER A N 1
ATOM 1646 C CA . SER A 1 220 ? 23.266 2.391 12.023 1 72.62 220 SER A CA 1
ATOM 1647 C C . SER A 1 220 ? 24.641 2.697 12.602 1 72.62 220 SER A C 1
ATOM 1649 O O . SER A 1 220 ? 25.406 3.473 12.023 1 72.62 220 SER A O 1
ATOM 1651 N N . HIS A 1 221 ? 24.922 2.217 13.812 1 77.62 221 HIS A N 1
ATOM 1652 C CA . HIS A 1 221 ? 26.203 2.332 14.508 1 77.62 221 HIS A CA 1
ATOM 1653 C C . HIS A 1 221 ? 26.438 3.756 15.008 1 77.62 221 HIS A C 1
ATOM 1655 O O . HIS A 1 221 ? 27.531 4.102 15.422 1 77.62 221 HIS A O 1
ATOM 1661 N N . ALA A 1 222 ? 25.375 4.59 14.789 1 86.75 222 ALA A N 1
ATOM 1662 C CA . ALA A 1 222 ? 25.516 5.945 15.312 1 86.75 222 ALA A CA 1
ATOM 1663 C C . ALA A 1 222 ? 25.359 5.969 16.828 1 86.75 222 ALA A C 1
ATOM 1665 O O . ALA A 1 222 ? 24.688 5.117 17.406 1 86.75 222 ALA A O 1
ATOM 1666 N N . PRO A 1 223 ? 26.078 6.859 17.438 1 89.12 223 PRO A N 1
ATOM 1667 C CA . PRO A 1 223 ? 25.891 7.004 18.891 1 89.12 223 PRO A CA 1
ATOM 1668 C C . PRO A 1 223 ? 24.469 7.379 19.266 1 89.12 223 PRO A C 1
ATOM 1670 O O . PRO A 1 223 ? 23.734 7.957 18.469 1 89.12 223 PRO A O 1
ATOM 1673 N N . LYS A 1 224 ? 24.141 6.977 20.453 1 90 224 LYS A N 1
ATOM 1674 C CA . LYS A 1 224 ? 22.812 7.219 20.984 1 90 224 LYS A CA 1
ATOM 1675 C C . LYS A 1 224 ? 22.438 8.703 20.922 1 90 224 LYS A C 1
ATOM 1677 O O . LYS A 1 224 ? 21.297 9.047 20.625 1 90 224 LYS A O 1
ATOM 1682 N N . SER A 1 225 ? 23.406 9.461 21.156 1 91.88 225 SER A N 1
ATOM 1683 C CA . SER A 1 225 ? 23.156 10.898 21.172 1 91.88 225 SER A CA 1
ATOM 1684 C C . SER A 1 225 ? 22.672 11.391 19.812 1 91.88 225 SER A C 1
ATOM 1686 O O . SER A 1 225 ? 21.781 12.242 19.734 1 91.88 225 SER A O 1
ATOM 1688 N N . LEU A 1 226 ? 23.156 10.867 18.75 1 92.56 226 LEU A N 1
ATOM 1689 C CA . LEU A 1 226 ? 22.734 11.273 17.422 1 92.56 226 LEU A CA 1
ATOM 1690 C C . LEU A 1 226 ? 21.312 10.781 17.141 1 92.56 226 LEU A C 1
ATOM 1692 O O . LEU A 1 226 ? 20.484 11.531 16.594 1 92.56 226 LEU A O 1
ATOM 1696 N N . THR A 1 227 ? 21.062 9.523 17.5 1 91.06 227 THR A N 1
ATOM 1697 C CA . THR A 1 227 ? 19.719 8.961 17.312 1 91.06 227 THR A CA 1
ATOM 1698 C C . THR A 1 227 ? 18.688 9.797 18.062 1 91.06 227 THR A C 1
ATOM 1700 O O . THR A 1 227 ? 17.625 10.109 17.516 1 91.06 227 THR A O 1
ATOM 1703 N N . GLU A 1 228 ? 19.016 10.109 19.203 1 92.12 228 GLU A N 1
ATOM 1704 C CA . GLU A 1 228 ? 18.125 10.922 20.016 1 92.12 228 GLU A CA 1
ATOM 1705 C C . GLU A 1 228 ? 17.953 12.312 19.406 1 92.12 228 GLU A C 1
ATOM 1707 O O . GLU A 1 228 ? 16.859 12.891 19.453 1 92.12 228 GLU A O 1
ATOM 1712 N N . ALA A 1 229 ? 19.016 12.844 18.922 1 93.5 229 ALA A N 1
ATOM 1713 C CA . ALA A 1 229 ? 18.938 14.148 18.281 1 93.5 229 ALA A CA 1
ATOM 1714 C C . ALA A 1 229 ? 17.938 14.141 17.125 1 93.5 229 ALA A C 1
ATOM 1716 O O . ALA A 1 229 ? 17.078 15.008 17.031 1 93.5 229 ALA A O 1
ATOM 1717 N N . VAL A 1 230 ? 18.078 13.133 16.328 1 92.38 230 VAL A N 1
ATOM 1718 C CA . VAL A 1 230 ? 17.219 13.023 15.148 1 92.38 230 VAL A CA 1
ATOM 1719 C C . VAL A 1 230 ? 15.773 12.789 15.578 1 92.38 230 VAL A C 1
ATOM 1721 O O . VAL A 1 230 ? 14.852 13.367 15 1 92.38 230 VAL A O 1
ATOM 1724 N N . GLN A 1 231 ? 15.609 12 16.562 1 89.56 231 GLN A N 1
ATOM 1725 C CA . GLN A 1 231 ? 14.273 11.766 17.094 1 89.56 231 GLN A CA 1
ATOM 1726 C C . GLN A 1 231 ? 13.648 13.062 17.594 1 89.56 231 GLN A C 1
ATOM 1728 O O . GLN A 1 231 ? 12.469 13.32 17.344 1 89.56 231 GLN A O 1
ATOM 1733 N N . LEU A 1 232 ? 14.414 13.805 18.281 1 91.31 232 LEU A N 1
ATOM 1734 C CA . LEU A 1 232 ? 13.953 15.094 18.781 1 91.31 232 LEU A CA 1
ATOM 1735 C C . LEU A 1 232 ? 13.562 16.016 17.625 1 91.31 232 LEU A C 1
ATOM 1737 O O . LEU A 1 232 ? 12.539 16.688 17.688 1 91.31 232 LEU A O 1
ATOM 1741 N N . MET A 1 233 ? 14.391 16.016 16.625 1 92.5 233 MET A N 1
ATOM 1742 C CA . MET A 1 233 ? 14.109 16.828 15.445 1 92.5 233 MET A CA 1
ATOM 1743 C C . MET A 1 233 ? 12.781 16.438 14.805 1 92.5 233 MET A C 1
ATOM 1745 O O . MET A 1 233 ? 11.938 17.297 14.539 1 92.5 233 MET A O 1
ATOM 1749 N N . GLU A 1 234 ? 12.641 15.133 14.633 1 87.81 234 GLU A N 1
ATOM 1750 C CA . GLU A 1 234 ? 11.445 14.609 13.977 1 87.81 234 GLU A CA 1
ATOM 1751 C C . GLU A 1 234 ? 10.203 14.875 14.812 1 87.81 234 GLU A C 1
ATOM 1753 O O . GLU A 1 234 ? 9.117 15.086 14.266 1 87.81 234 GLU A O 1
ATOM 1758 N N . ALA A 1 235 ? 10.414 14.977 16.094 1 85.62 235 ALA A N 1
ATOM 1759 C CA . ALA A 1 235 ? 9.297 15.195 17.016 1 85.62 235 ALA A CA 1
ATOM 1760 C C . ALA A 1 235 ? 8.969 16.688 17.141 1 85.62 235 ALA A C 1
ATOM 1762 O O . ALA A 1 235 ? 7.91 17.062 17.656 1 85.62 235 ALA A O 1
ATOM 1763 N N . ASN A 1 236 ? 9.875 17.562 16.672 1 89.69 236 ASN A N 1
ATOM 1764 C CA . ASN A 1 236 ? 9.719 19 16.859 1 89.69 236 ASN A CA 1
ATOM 1765 C C . ASN A 1 236 ? 9.875 19.75 15.539 1 89.69 236 ASN A C 1
ATOM 1767 O O . ASN A 1 236 ? 10.648 20.703 15.453 1 89.69 236 ASN A O 1
ATOM 1771 N N . ILE A 1 237 ? 9.039 19.406 14.648 1 90.31 237 ILE A N 1
ATOM 1772 C CA . ILE A 1 237 ? 9.117 20 13.312 1 90.31 237 ILE A CA 1
ATOM 1773 C C . ILE A 1 237 ? 8.516 21.406 13.336 1 90.31 237 ILE A C 1
ATOM 1775 O O . ILE A 1 237 ? 9.055 22.328 12.734 1 90.31 237 ILE A O 1
ATOM 1779 N N . GLU A 1 238 ? 7.438 21.641 14.008 1 87.19 238 GLU A N 1
ATOM 1780 C CA . GLU A 1 238 ? 6.711 22.906 14.062 1 87.19 238 GLU A CA 1
ATOM 1781 C C . GLU A 1 238 ? 7.48 23.938 14.883 1 87.19 238 GLU A C 1
ATOM 1783 O O . GLU A 1 238 ? 7.445 25.125 14.57 1 87.19 238 GLU A O 1
ATOM 1788 N N . GLU A 1 239 ? 8.055 23.5 15.922 1 90 239 GLU A N 1
ATOM 1789 C CA . GLU A 1 239 ? 8.891 24.328 16.781 1 90 239 GLU A CA 1
ATOM 1790 C C . GLU A 1 239 ? 10.32 23.781 16.859 1 90 239 GLU A C 1
ATOM 1792 O O . GLU A 1 239 ? 10.711 23.219 17.875 1 90 239 GLU A O 1
ATOM 1797 N N . PRO A 1 240 ? 11.016 24.094 15.805 1 92.69 240 PRO A N 1
ATOM 1798 C CA . PRO A 1 240 ? 12.352 23.484 15.734 1 92.69 240 PRO A CA 1
ATOM 1799 C C . PRO A 1 240 ? 13.273 23.953 16.859 1 92.69 240 PRO A C 1
ATOM 1801 O O . PRO A 1 240 ? 13.234 25.125 17.234 1 92.69 240 PRO A O 1
ATOM 1804 N N . LEU A 1 241 ? 14.055 23.031 17.281 1 93.44 241 LEU A N 1
ATOM 1805 C CA . LEU A 1 241 ? 15.078 23.312 18.297 1 93.44 241 LEU A CA 1
ATOM 1806 C C . LEU A 1 241 ? 16.359 23.812 17.641 1 93.44 241 LEU A C 1
ATOM 1808 O O . LEU A 1 241 ? 16.719 23.375 16.547 1 93.44 241 LEU A O 1
ATOM 1812 N N . THR A 1 242 ? 16.969 24.766 18.359 1 92.94 242 THR A N 1
ATOM 1813 C CA . THR A 1 242 ? 18.281 25.188 17.891 1 92.94 242 THR A CA 1
ATOM 1814 C C . THR A 1 242 ? 19.344 24.125 18.156 1 92.94 242 THR A C 1
ATOM 1816 O O . THR A 1 242 ? 19.109 23.219 18.969 1 92.94 242 THR A O 1
ATOM 1819 N N . THR A 1 243 ? 20.422 24.297 17.406 1 93.44 243 THR A N 1
ATOM 1820 C CA . THR A 1 243 ? 21.516 23.375 17.656 1 93.44 243 THR A CA 1
ATOM 1821 C C . THR A 1 243 ? 21.953 23.438 19.109 1 93.44 243 THR A C 1
ATOM 1823 O O . THR A 1 243 ? 22.312 22.422 19.703 1 93.44 243 THR A O 1
ATOM 1826 N N . HIS A 1 244 ? 21.891 24.609 19.609 1 92.69 244 HIS A N 1
ATOM 1827 C CA . HIS A 1 244 ? 22.234 24.797 21.016 1 92.69 244 HIS A CA 1
ATOM 1828 C C . HIS A 1 244 ? 21.266 24.047 21.922 1 92.69 244 HIS A C 1
ATOM 1830 O O . HIS A 1 244 ? 21.703 23.344 22.844 1 92.69 244 HIS A O 1
ATOM 1836 N N . GLU A 1 245 ? 20.016 24.156 21.734 1 94.81 245 GLU A N 1
ATOM 1837 C CA . GLU A 1 245 ? 18.984 23.469 22.531 1 94.81 245 GLU A CA 1
ATOM 1838 C C . GLU A 1 245 ? 19.125 21.953 22.422 1 94.81 245 GLU A C 1
ATOM 1840 O O . GLU A 1 245 ? 19 21.234 23.406 1 94.81 245 GLU A O 1
ATOM 1845 N N . LEU A 1 246 ? 19.375 21.484 21.188 1 95.94 246 LEU A N 1
ATOM 1846 C CA . LEU A 1 246 ? 19.578 20.047 20.969 1 95.94 246 LEU A CA 1
ATOM 1847 C C . LEU A 1 246 ? 20.766 19.531 21.781 1 95.94 246 LEU A C 1
ATOM 1849 O O . LEU A 1 246 ? 20.656 18.516 22.453 1 95.94 246 LEU A O 1
ATOM 1853 N N . SER A 1 247 ? 21.859 20.266 21.703 1 95.25 247 SER A N 1
ATOM 1854 C CA . SER A 1 247 ? 23.062 19.875 22.406 1 95.25 247 SER A CA 1
ATOM 1855 C C . SER A 1 247 ? 22.828 19.828 23.922 1 95.25 247 SER A C 1
ATOM 1857 O O . SER A 1 247 ? 23.297 18.906 24.609 1 95.25 247 SER A O 1
ATOM 1859 N N . GLU A 1 248 ? 22.125 20.766 24.422 1 94.56 248 GLU A N 1
ATOM 1860 C CA . GLU A 1 248 ? 21.812 20.828 25.844 1 94.56 248 GLU A CA 1
ATOM 1861 C C . GLU A 1 248 ? 20.953 19.641 26.266 1 94.56 248 GLU A C 1
ATOM 1863 O O . GLU A 1 248 ? 21.219 19.016 27.297 1 94.56 248 GLU A O 1
ATOM 1868 N N . HIS A 1 249 ? 19.953 19.375 25.531 1 93.88 249 HIS A N 1
ATOM 1869 C CA . HIS A 1 249 ? 19.047 18.266 25.828 1 93.88 249 HIS A CA 1
ATOM 1870 C C . HIS A 1 249 ? 19.781 16.938 25.844 1 93.88 249 HIS A C 1
ATOM 1872 O O . HIS A 1 249 ? 19.438 16.031 26.609 1 93.88 249 HIS A O 1
ATOM 1878 N N . LEU A 1 250 ? 20.797 16.797 25.016 1 93.81 250 LEU A N 1
ATOM 1879 C CA . LEU A 1 250 ? 21.469 15.523 24.812 1 93.81 250 LEU A CA 1
ATOM 1880 C C . LEU A 1 250 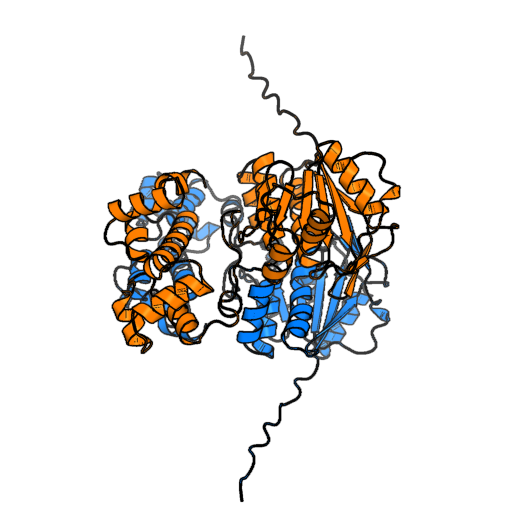? 22.703 15.406 25.688 1 93.81 250 LEU A C 1
ATOM 1882 O O . LEU A 1 250 ? 23.297 14.336 25.781 1 93.81 250 LEU A O 1
ATOM 1886 N N . GLY A 1 251 ? 23.094 16.531 26.297 1 94.31 251 GLY A N 1
ATOM 1887 C CA . GLY A 1 251 ? 24.281 16.547 27.156 1 94.31 251 GLY A CA 1
ATOM 1888 C C . GLY A 1 251 ? 25.578 16.422 26.375 1 94.31 251 GLY A C 1
ATOM 1889 O O . GLY A 1 251 ? 26.516 15.766 26.812 1 94.31 251 GLY A O 1
ATOM 1890 N N . VAL A 1 252 ? 25.594 16.906 25.172 1 95.62 252 VAL A N 1
ATOM 1891 C CA . VAL A 1 252 ? 26.812 16.906 24.359 1 95.62 252 VAL A CA 1
ATOM 1892 C C . VAL A 1 252 ? 27.141 18.344 23.938 1 95.62 252 VAL A C 1
ATOM 1894 O O . VAL A 1 252 ? 26.281 19.234 24.031 1 95.62 252 VAL A O 1
ATOM 1897 N N . SER A 1 253 ? 28.391 18.578 23.562 1 94.94 253 SER A N 1
ATOM 1898 C CA . SER A 1 253 ? 28.766 19.906 23.062 1 94.94 253 SER A CA 1
ATOM 1899 C C . SER A 1 253 ? 28.25 20.125 21.656 1 94.94 253 SER A C 1
ATOM 1901 O O . SER A 1 253 ? 27.969 19.172 20.922 1 94.94 253 SER A O 1
ATOM 1903 N N . ARG A 1 254 ? 28.109 21.406 21.281 1 94.12 254 ARG A N 1
ATOM 1904 C CA . ARG A 1 254 ? 27.719 21.75 19.922 1 94.12 254 ARG A CA 1
ATOM 1905 C C . ARG A 1 254 ? 28.688 21.172 18.906 1 94.12 254 ARG A C 1
ATOM 1907 O O . ARG A 1 254 ? 28.281 20.688 17.844 1 94.12 254 ARG A O 1
ATOM 1914 N N . ARG A 1 255 ? 29.906 21.297 19.25 1 94.81 255 ARG A N 1
ATOM 1915 C CA . ARG A 1 255 ? 30.953 20.781 18.359 1 94.81 255 ARG A CA 1
ATOM 1916 C C . ARG A 1 255 ? 30.797 19.281 18.172 1 94.81 255 ARG A C 1
ATOM 1918 O O . ARG A 1 255 ? 30.953 18.766 17.047 1 94.81 255 ARG A O 1
ATOM 1925 N N . GLN A 1 256 ? 30.547 18.547 19.203 1 95.75 256 GLN A N 1
ATOM 1926 C CA . GLN A 1 256 ? 30.359 17.109 19.125 1 95.75 256 GLN A CA 1
ATOM 1927 C C . GLN A 1 256 ? 29.141 16.75 18.281 1 95.75 256 GLN A C 1
ATOM 1929 O O . GLN A 1 256 ? 29.188 15.82 17.469 1 95.75 256 GLN A O 1
ATOM 1934 N N . LEU A 1 257 ? 28.078 17.453 18.516 1 95.88 257 LEU A N 1
ATOM 1935 C CA . LEU A 1 257 ? 26.875 17.219 17.719 1 95.88 257 LEU A CA 1
ATOM 1936 C C . LEU A 1 257 ? 27.141 17.422 16.234 1 95.88 257 LEU A C 1
ATOM 1938 O O . LEU A 1 257 ? 26.734 16.594 15.414 1 95.88 257 LEU A O 1
ATOM 1942 N N . GLU A 1 258 ? 27.797 18.5 15.914 1 95.38 258 GLU A N 1
ATOM 1943 C CA . GLU A 1 258 ? 28.141 18.797 14.523 1 95.38 258 GLU A CA 1
ATOM 1944 C C . GLU A 1 258 ? 29.016 17.703 13.922 1 95.38 258 GLU A C 1
ATOM 1946 O O . GLU A 1 258 ? 28.844 17.312 12.766 1 95.38 258 GLU A O 1
ATOM 1951 N N . ARG A 1 259 ? 29.938 17.234 14.695 1 95.25 259 ARG A N 1
ATOM 1952 C CA . ARG A 1 259 ? 30.812 16.156 14.242 1 95.25 259 ARG A CA 1
ATOM 1953 C C . ARG A 1 259 ? 30.016 14.898 13.938 1 95.25 259 ARG A C 1
ATOM 1955 O O . ARG A 1 259 ? 30.25 14.234 12.93 1 95.25 259 ARG A O 1
ATOM 1962 N N . LEU A 1 260 ? 29.094 14.602 14.82 1 94.25 260 LEU A N 1
ATOM 1963 C CA . LEU A 1 260 ? 28.266 13.414 14.641 1 94.25 260 LEU A CA 1
ATOM 1964 C C . LEU A 1 260 ? 27.422 13.523 13.375 1 94.25 260 LEU A C 1
ATOM 1966 O O . LEU A 1 260 ? 27.344 12.578 12.594 1 94.25 260 LEU A O 1
ATOM 1970 N N . PHE A 1 261 ? 26.781 14.641 13.164 1 94.62 261 PHE A N 1
ATOM 1971 C CA . PHE A 1 261 ? 25.953 14.852 11.969 1 94.62 261 PHE A CA 1
ATOM 1972 C C . PHE A 1 261 ? 26.812 14.766 10.711 1 94.62 261 PHE A C 1
ATOM 1974 O O . PHE A 1 261 ? 26.406 14.156 9.719 1 94.62 261 PHE A O 1
ATOM 1981 N N . LYS A 1 262 ? 27.953 15.375 10.758 1 93.25 262 LYS A N 1
ATOM 1982 C CA . LYS A 1 262 ? 28.859 15.328 9.609 1 93.25 262 LYS A CA 1
ATOM 1983 C C . LYS A 1 262 ? 29.297 13.898 9.312 1 93.25 262 LYS A C 1
ATOM 1985 O O . LYS A 1 262 ? 29.266 13.453 8.164 1 93.25 262 LYS A O 1
ATOM 1990 N N . LYS A 1 263 ? 29.688 13.195 10.312 1 91.19 263 LYS A N 1
ATOM 1991 C CA . LYS A 1 263 ? 30.219 11.844 10.188 1 91.19 263 LYS A CA 1
ATOM 1992 C C . LYS A 1 263 ? 29.156 10.867 9.711 1 91.19 263 LYS A C 1
ATOM 1994 O O . LYS A 1 263 ? 29.406 10.062 8.812 1 91.19 263 LYS A O 1
ATOM 1999 N N . TYR A 1 264 ? 27.953 10.945 10.289 1 88 264 TYR A N 1
ATOM 2000 C CA . TYR A 1 264 ? 26.969 9.883 10.086 1 88 264 TYR A CA 1
ATOM 2001 C C . TYR A 1 264 ? 25.906 10.297 9.078 1 88 264 TYR A C 1
ATOM 2003 O O . TYR A 1 264 ? 25.281 9.453 8.438 1 88 264 TYR A O 1
ATOM 2011 N N . LEU A 1 265 ? 25.641 11.578 8.898 1 88.25 265 LEU A N 1
ATOM 2012 C CA . LEU A 1 265 ? 24.531 12.023 8.055 1 88.25 265 LEU A CA 1
ATOM 2013 C C . LEU A 1 265 ? 25.031 12.922 6.938 1 88.25 265 LEU A C 1
ATOM 2015 O O . LEU A 1 265 ? 24.25 13.367 6.094 1 88.25 265 LEU A O 1
ATOM 2019 N N . LYS A 1 266 ? 26.328 13.172 6.879 1 87.75 266 LYS A N 1
ATOM 2020 C CA . LYS A 1 266 ? 26.984 14 5.863 1 87.75 266 LYS A CA 1
ATOM 2021 C C . LYS A 1 266 ? 26.281 15.344 5.723 1 87.75 266 LYS A C 1
ATOM 2023 O O . LYS A 1 266 ? 26.062 15.82 4.605 1 87.75 266 LYS A O 1
ATOM 2028 N N . SER A 1 267 ? 25.938 15.867 6.871 1 91.44 267 SER A N 1
ATOM 2029 C CA . SER A 1 267 ? 25.234 17.141 6.938 1 91.44 267 SER A CA 1
ATOM 2030 C C . SER A 1 267 ? 25.516 17.875 8.242 1 91.44 267 SER A C 1
ATOM 2032 O O . SER A 1 267 ? 26.297 17.375 9.07 1 91.44 267 SER A O 1
ATOM 2034 N N . VAL A 1 268 ? 25.078 19.031 8.328 1 93 268 VAL A N 1
ATOM 2035 C CA . VAL A 1 268 ? 25.109 19.75 9.594 1 93 268 VAL A CA 1
ATOM 2036 C C . VAL A 1 268 ? 23.719 19.766 10.227 1 93 268 VAL A C 1
ATOM 2038 O O . VAL A 1 268 ? 22.719 19.688 9.523 1 93 268 VAL A O 1
ATOM 2041 N N . PRO A 1 269 ? 23.688 19.828 11.547 1 94.38 269 PRO A N 1
ATOM 2042 C CA . PRO A 1 269 ? 22.406 19.688 12.242 1 94.38 269 PRO A CA 1
ATOM 2043 C C . PRO A 1 269 ? 21.328 20.625 11.695 1 94.38 269 PRO A C 1
ATOM 2045 O O . PRO A 1 269 ? 20.203 20.203 11.438 1 94.38 269 PRO A O 1
ATOM 2048 N N . SER A 1 270 ? 21.672 21.844 11.438 1 92.81 270 SER A N 1
ATOM 2049 C CA . SER A 1 270 ? 20.688 22.828 10.992 1 92.81 270 SER A CA 1
ATOM 2050 C C . SER A 1 270 ? 20.156 22.5 9.602 1 92.81 270 SER A C 1
ATOM 2052 O O . SER A 1 270 ? 18.953 22.609 9.352 1 92.81 270 SER A O 1
ATOM 2054 N N . ARG A 1 271 ? 21.031 22.109 8.75 1 92.31 271 ARG A N 1
ATOM 2055 C CA . ARG A 1 271 ? 20.641 21.75 7.398 1 92.31 271 ARG A CA 1
ATOM 2056 C C . ARG A 1 271 ? 19.766 20.5 7.395 1 92.31 271 ARG A C 1
ATOM 2058 O O . ARG A 1 271 ? 18.766 20.422 6.68 1 92.31 271 ARG A O 1
ATOM 2065 N N . TYR A 1 272 ? 20.219 19.516 8.172 1 93.12 272 TYR A N 1
ATOM 2066 C CA . TYR A 1 272 ? 19.453 18.281 8.281 1 93.12 272 TYR A CA 1
ATOM 2067 C C . TYR A 1 272 ? 18.031 18.578 8.773 1 93.12 272 TYR A C 1
ATOM 2069 O O . TYR A 1 272 ? 17.062 18.047 8.219 1 93.12 272 TYR A O 1
ATOM 2077 N N . TYR A 1 273 ? 17.938 19.375 9.734 1 93.88 273 TYR A N 1
ATOM 2078 C CA . TYR A 1 273 ? 16.656 19.75 10.32 1 93.88 273 TYR A CA 1
ATOM 2079 C C . TYR A 1 273 ? 15.789 20.469 9.305 1 93.88 273 TYR A C 1
ATOM 2081 O O . TYR A 1 273 ? 14.594 20.203 9.203 1 93.88 273 TYR A O 1
ATOM 2089 N N . LEU A 1 274 ? 16.406 21.344 8.586 1 93 274 LEU A N 1
ATOM 2090 C CA . LEU A 1 274 ? 15.695 22.062 7.539 1 93 274 LEU A CA 1
ATOM 2091 C C . LEU A 1 274 ? 15.133 21.094 6.5 1 93 274 LEU A C 1
ATOM 2093 O O . LEU A 1 274 ? 13.984 21.25 6.074 1 93 274 LEU A O 1
ATOM 2097 N N . ASP A 1 275 ? 15.898 20.172 6.145 1 91.44 275 ASP A N 1
ATOM 2098 C CA . ASP A 1 275 ? 15.469 19.156 5.18 1 91.44 275 ASP A CA 1
ATOM 2099 C C . ASP A 1 275 ? 14.242 18.406 5.688 1 91.44 275 ASP A C 1
ATOM 2101 O O . ASP A 1 275 ? 13.281 18.188 4.945 1 91.44 275 ASP A O 1
ATOM 2105 N N . LEU A 1 276 ? 14.312 18.016 6.922 1 91.25 276 LEU A N 1
ATOM 2106 C CA . LEU A 1 276 ? 13.18 17.328 7.539 1 91.25 276 LEU A CA 1
ATOM 2107 C C . LEU A 1 276 ? 11.922 18.188 7.465 1 91.25 276 LEU A C 1
ATOM 2109 O O . LEU A 1 276 ? 10.852 17.688 7.105 1 91.25 276 LEU A O 1
ATOM 2113 N N . ARG A 1 277 ? 12.102 19.406 7.781 1 92.44 277 ARG A N 1
ATOM 2114 C CA . ARG A 1 277 ? 10.977 20.328 7.805 1 92.44 277 ARG A CA 1
ATOM 2115 C C . ARG A 1 277 ? 10.43 20.562 6.402 1 92.44 277 ARG A C 1
ATOM 2117 O O . ARG A 1 277 ? 9.211 20.594 6.203 1 92.44 277 ARG A O 1
ATOM 2124 N N . LEU A 1 278 ? 11.281 20.688 5.461 1 92.19 278 LEU A N 1
ATOM 2125 C CA . LEU A 1 278 ? 10.867 20.922 4.082 1 92.19 278 LEU A CA 1
ATOM 2126 C C . LEU A 1 278 ? 10.18 19.688 3.508 1 92.19 278 LEU A C 1
ATOM 2128 O O . LEU A 1 278 ? 9.203 19.797 2.76 1 92.19 278 LEU A O 1
ATOM 2132 N N . GLN A 1 279 ? 10.688 18.547 3.844 1 88.06 279 GLN A N 1
ATOM 2133 C CA . GLN A 1 279 ? 10.047 17.312 3.398 1 88.06 279 GLN A CA 1
ATOM 2134 C C . GLN A 1 279 ? 8.641 17.188 3.971 1 88.06 279 GLN A C 1
ATOM 2136 O O . GLN A 1 279 ? 7.715 16.766 3.268 1 88.06 279 GLN A O 1
ATOM 2141 N N . ARG A 1 280 ? 8.547 17.516 5.172 1 87.69 280 ARG A N 1
ATOM 2142 C CA . ARG A 1 280 ? 7.23 17.531 5.797 1 87.69 280 ARG A CA 1
ATOM 2143 C C . ARG A 1 280 ? 6.305 18.516 5.113 1 87.69 280 ARG A C 1
ATOM 2145 O O . ARG A 1 280 ? 5.137 18.219 4.863 1 87.69 280 ARG A O 1
ATOM 2152 N N . ALA A 1 281 ? 6.793 19.656 4.82 1 89.81 281 ALA A N 1
ATOM 2153 C CA . ALA A 1 281 ? 6.012 20.672 4.125 1 89.81 281 ALA A CA 1
ATOM 2154 C C . ALA A 1 281 ? 5.543 20.172 2.764 1 89.81 281 ALA A C 1
ATOM 2156 O O . ALA A 1 281 ? 4.391 20.391 2.381 1 89.81 281 ALA A O 1
ATOM 2157 N N . ARG A 1 282 ? 6.426 19.578 2.09 1 87.5 282 ARG A N 1
ATOM 2158 C CA . ARG A 1 282 ? 6.102 19.062 0.766 1 87.5 282 ARG A CA 1
ATOM 2159 C C . ARG A 1 282 ? 4.969 18.047 0.841 1 87.5 282 ARG A C 1
ATOM 2161 O O . ARG A 1 282 ? 4.043 18.078 0.031 1 87.5 282 ARG A O 1
ATOM 2168 N N . ARG A 1 283 ? 5.039 17.219 1.778 1 82.31 283 ARG A N 1
ATOM 2169 C CA . ARG A 1 283 ? 3.986 16.234 1.985 1 82.31 283 ARG A CA 1
ATOM 2170 C C . ARG A 1 283 ? 2.643 16.906 2.244 1 82.31 283 ARG A C 1
ATOM 2172 O O . ARG A 1 283 ? 1.627 16.516 1.66 1 82.31 283 ARG A O 1
ATOM 2179 N N . LEU A 1 284 ? 2.713 17.891 3.062 1 81.88 284 LEU A N 1
ATOM 2180 C CA . LEU A 1 284 ? 1.489 18.609 3.406 1 81.88 284 LEU A CA 1
ATOM 2181 C C . LEU A 1 284 ? 0.926 19.328 2.189 1 81.88 284 LEU A C 1
ATOM 2183 O O . LEU A 1 284 ? -0.291 19.375 1.996 1 81.88 284 LEU A O 1
ATOM 2187 N N . LEU A 1 285 ? 1.798 19.875 1.382 1 83.5 285 LEU A N 1
ATOM 2188 C CA . LEU A 1 285 ? 1.382 20.578 0.172 1 83.5 285 LEU A CA 1
ATOM 2189 C C . LEU A 1 285 ? 0.687 19.625 -0.796 1 83.5 285 LEU A C 1
ATOM 2191 O O . LEU A 1 285 ? -0.308 19.984 -1.426 1 83.5 285 LEU A O 1
ATOM 2195 N N . ARG A 1 286 ? 1.184 18.469 -0.839 1 77.69 286 ARG A N 1
ATOM 2196 C CA . ARG A 1 286 ? 0.689 17.484 -1.793 1 77.69 286 ARG A CA 1
ATOM 2197 C C . ARG A 1 286 ? -0.602 16.844 -1.296 1 77.69 286 ARG A C 1
ATOM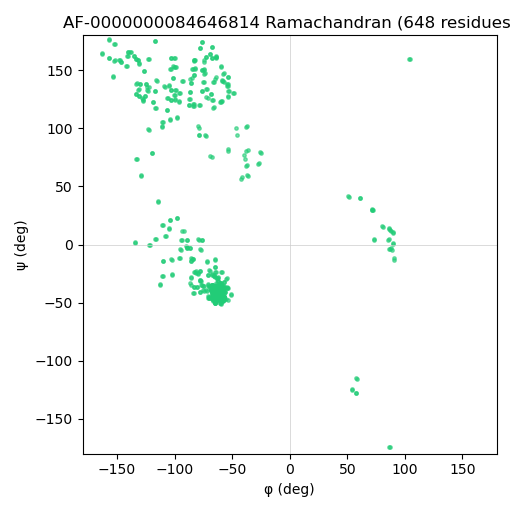 2199 O O . ARG A 1 286 ? -1.438 16.422 -2.096 1 77.69 286 ARG A O 1
ATOM 2206 N N . GLU A 1 287 ? -0.781 16.844 -0.009 1 71.56 287 GLU A N 1
ATOM 2207 C CA . GLU A 1 287 ? -1.873 16.078 0.581 1 71.56 287 GLU A CA 1
ATOM 2208 C C . GLU A 1 287 ? -3.043 16.984 0.962 1 71.56 287 GLU A C 1
ATOM 2210 O O . GLU A 1 287 ? -4.121 16.5 1.304 1 71.56 287 GLU A O 1
ATOM 2215 N N . SER A 1 288 ? -2.73 18.297 0.939 1 69.19 288 SER A N 1
ATOM 2216 C CA . SER A 1 288 ? -3.779 19.188 1.423 1 69.19 288 SER A CA 1
ATOM 2217 C C . SER A 1 288 ? -3.855 20.453 0.584 1 69.19 288 SER A C 1
ATOM 2219 O O . SER A 1 288 ? -2.936 20.75 -0.178 1 69.19 288 SER A O 1
ATOM 2221 N N . ASP A 1 289 ? -4.945 21.062 0.736 1 70.19 289 ASP A N 1
ATOM 2222 C CA . ASP A 1 289 ? -5.125 22.328 0.052 1 70.19 289 ASP A CA 1
ATOM 2223 C C . ASP A 1 289 ? -4.844 23.5 0.991 1 70.19 289 ASP A C 1
ATOM 2225 O O . ASP A 1 289 ? -5.293 24.625 0.745 1 70.19 289 ASP A O 1
ATOM 2229 N N . ARG A 1 290 ? -4.078 23.219 1.999 1 76 290 ARG A N 1
ATOM 2230 C CA . ARG A 1 290 ? -3.756 24.266 2.955 1 76 290 ARG A CA 1
ATOM 2231 C C . ARG A 1 290 ? -2.889 25.344 2.312 1 76 290 ARG A C 1
ATOM 2233 O O . ARG A 1 290 ? -1.998 25.047 1.517 1 76 290 ARG A O 1
ATOM 2240 N N . PRO A 1 291 ? -3.287 26.547 2.74 1 81.25 291 PRO A N 1
ATOM 2241 C CA . PRO A 1 291 ? -2.436 27.625 2.205 1 81.25 291 PRO A CA 1
ATOM 2242 C C . PRO A 1 291 ? -0.963 27.438 2.57 1 81.25 291 PRO A C 1
ATOM 2244 O O . PRO A 1 291 ? -0.648 26.969 3.67 1 81.25 291 PRO A O 1
ATOM 2247 N N . ALA A 1 292 ? -0.184 27.844 1.703 1 86.44 292 ALA A N 1
ATOM 2248 C CA . ALA A 1 292 ? 1.26 27.703 1.867 1 86.44 292 ALA A CA 1
ATOM 2249 C C . ALA A 1 292 ? 1.737 28.375 3.146 1 86.44 292 ALA A C 1
ATOM 2251 O O . ALA A 1 292 ? 2.656 27.891 3.811 1 86.44 292 ALA A O 1
ATOM 2252 N N . GLY A 1 293 ? 1.12 29.5 3.426 1 87.94 293 GLY A N 1
ATOM 2253 C CA . GLY A 1 293 ? 1.482 30.219 4.641 1 87.94 293 GLY A CA 1
ATOM 2254 C C . GLY A 1 293 ? 1.238 29.406 5.902 1 87.94 293 GLY A C 1
ATOM 2255 O O . GLY A 1 293 ? 2.047 29.438 6.832 1 87.94 293 GLY A O 1
ATOM 2256 N N . GLU A 1 294 ? 0.214 28.719 5.949 1 85.06 294 GLU A N 1
ATOM 2257 C CA . GLU A 1 294 ? -0.104 27.859 7.09 1 85.06 294 GLU A CA 1
ATOM 2258 C C . GLU A 1 294 ? 0.873 26.688 7.195 1 85.06 294 GLU A C 1
ATOM 2260 O O . GLU A 1 294 ? 1.324 26.344 8.289 1 85.06 294 GLU A O 1
ATOM 2265 N N . ILE A 1 295 ? 1.111 26.047 6.066 1 89.5 295 ILE A N 1
ATOM 2266 C CA . ILE A 1 295 ? 2.064 24.938 6.023 1 89.5 295 ILE A CA 1
ATOM 2267 C C . ILE A 1 295 ? 3.432 25.422 6.504 1 89.5 295 ILE A C 1
ATOM 2269 O O . ILE A 1 295 ? 4.133 24.703 7.223 1 89.5 295 ILE A O 1
ATOM 2273 N N . ALA A 1 296 ? 3.738 26.641 6.129 1 92.06 296 ALA A N 1
ATOM 2274 C CA . ALA A 1 296 ? 4.992 27.25 6.578 1 92.06 296 ALA A CA 1
ATOM 2275 C C . ALA A 1 296 ? 5.074 27.266 8.102 1 92.06 296 ALA A C 1
ATOM 2277 O O . ALA A 1 296 ? 6.062 26.797 8.68 1 92.06 296 ALA A O 1
ATOM 2278 N N . LEU A 1 297 ? 4.031 27.672 8.719 1 87.94 297 LEU A N 1
ATOM 2279 C CA . LEU A 1 297 ? 3.994 27.766 10.172 1 87.94 297 LEU A CA 1
ATOM 2280 C C . LEU A 1 297 ? 4.035 26.375 10.805 1 87.94 297 LEU A C 1
ATOM 2282 O O . LEU A 1 297 ? 4.734 26.156 11.797 1 87.94 297 LEU A O 1
ATOM 2286 N N . GLN A 1 298 ? 3.432 25.5 10.219 1 86.25 298 GLN A N 1
ATOM 2287 C CA . GLN A 1 298 ? 3.348 24.125 10.734 1 86.25 298 GLN A CA 1
ATOM 2288 C C . GLN A 1 298 ? 4.699 23.422 10.641 1 86.25 298 GLN A C 1
ATOM 2290 O O . GLN A 1 298 ? 4.91 22.391 11.281 1 86.25 298 GLN A O 1
ATOM 2295 N N . THR A 1 299 ? 5.438 23.938 9.812 1 92.25 299 THR A N 1
ATOM 2296 C CA . THR A 1 299 ? 6.734 23.281 9.633 1 92.25 299 THR A CA 1
ATOM 2297 C C . THR A 1 299 ? 7.859 24.172 10.164 1 92.25 299 THR A C 1
ATOM 2299 O O . THR A 1 299 ? 9.023 23.984 9.797 1 92.25 299 THR A O 1
ATOM 2302 N N . GLY A 1 300 ? 7.512 25.156 10.961 1 90.94 300 GLY A N 1
ATOM 2303 C CA . GLY A 1 300 ? 8.469 25.891 11.789 1 90.94 300 GLY A CA 1
ATOM 2304 C C . GLY A 1 300 ? 9.062 27.094 11.094 1 90.94 300 GLY A C 1
ATOM 2305 O O . GLY A 1 300 ? 10.047 27.672 11.562 1 90.94 300 GLY A O 1
ATOM 2306 N N . PHE A 1 301 ? 8.539 27.438 10 1 92.25 301 PHE A N 1
ATOM 2307 C CA . PHE A 1 301 ? 9.016 28.656 9.344 1 92.25 301 PHE A CA 1
ATOM 2308 C C . PHE A 1 301 ? 8.344 29.891 9.922 1 92.25 301 PHE A C 1
ATOM 2310 O O . PHE A 1 301 ? 7.164 29.844 10.281 1 92.25 301 PHE A O 1
ATOM 2317 N N . SER A 1 302 ? 9.094 30.969 9.969 1 87 302 SER A N 1
ATOM 2318 C CA . SER A 1 302 ? 8.625 32.188 10.602 1 87 302 SER A CA 1
ATOM 2319 C C . SER A 1 302 ? 7.719 33 9.664 1 87 302 SER A C 1
ATOM 2321 O O . SER A 1 302 ? 6.926 33.812 10.117 1 87 302 SER A O 1
ATOM 2323 N N . SER A 1 303 ? 7.922 32.719 8.328 1 88.44 303 SER A N 1
ATOM 2324 C CA . SER A 1 303 ? 7.105 33.469 7.359 1 88.44 303 SER A CA 1
ATOM 2325 C C . SER A 1 303 ? 6.914 32.656 6.078 1 88.44 303 SER A C 1
ATOM 2327 O O . SER A 1 303 ? 7.727 31.781 5.762 1 88.44 303 SER A O 1
ATOM 2329 N N . ALA A 1 304 ? 5.855 33.031 5.391 1 90.19 304 ALA A N 1
ATOM 2330 C CA . ALA A 1 304 ? 5.562 32.406 4.113 1 90.19 304 ALA A CA 1
ATOM 2331 C C . ALA A 1 304 ? 6.648 32.719 3.082 1 90.19 304 ALA A C 1
ATOM 2333 O O . ALA A 1 304 ? 6.977 31.859 2.25 1 90.19 304 ALA A O 1
ATOM 2334 N N . ALA A 1 305 ? 7.145 33.906 3.189 1 89.31 305 ALA A N 1
ATOM 2335 C CA . ALA A 1 305 ? 8.188 34.312 2.252 1 89.31 305 ALA A CA 1
ATOM 2336 C C . ALA A 1 305 ? 9.453 33.5 2.441 1 89.31 305 ALA A C 1
ATOM 2338 O O . ALA A 1 305 ? 10.031 33 1.471 1 89.31 305 ALA A O 1
ATOM 2339 N N . HIS A 1 306 ? 9.859 33.375 3.674 1 92.5 306 HIS A N 1
ATOM 2340 C CA . HIS A 1 306 ? 11.031 32.562 3.977 1 92.5 306 HIS A CA 1
ATOM 2341 C C . HIS A 1 306 ? 10.82 31.109 3.564 1 92.5 306 HIS A C 1
ATOM 2343 O O . HIS A 1 306 ? 11.727 30.484 3.012 1 92.5 306 HIS A O 1
ATOM 2349 N N . PHE A 1 307 ? 9.688 30.609 3.834 1 94.94 307 PHE A N 1
ATOM 2350 C CA . PHE A 1 307 ? 9.32 29.25 3.461 1 94.94 307 PHE A CA 1
ATOM 2351 C C . PHE A 1 307 ? 9.414 29.062 1.951 1 94.94 307 PHE A C 1
ATOM 2353 O O . PHE A 1 307 ? 10.039 28.109 1.479 1 94.94 307 PHE A O 1
ATOM 2360 N N . SER A 1 308 ? 8.844 29.969 1.187 1 92.44 308 SER A N 1
ATOM 2361 C CA . SER A 1 308 ? 8.82 29.859 -0.269 1 92.44 308 SER A CA 1
ATOM 2362 C C . SER A 1 308 ? 10.234 29.859 -0.845 1 92.44 308 SER A C 1
ATOM 2364 O O . SER A 1 308 ? 10.539 29.094 -1.753 1 92.44 308 SER A O 1
ATOM 2366 N N . THR A 1 309 ? 11.047 30.703 -0.32 1 91.38 309 THR A N 1
ATOM 2367 C CA . THR A 1 309 ? 12.422 30.797 -0.782 1 91.38 309 THR A CA 1
ATOM 2368 C C . THR A 1 309 ? 13.188 29.516 -0.479 1 91.38 309 THR A C 1
ATOM 2370 O O . THR A 1 309 ? 13.844 28.953 -1.356 1 91.38 309 THR A O 1
ATOM 2373 N N . ALA A 1 310 ? 13.062 29.047 0.752 1 93.56 310 ALA A N 1
ATOM 2374 C CA . ALA A 1 310 ? 13.734 27.828 1.166 1 93.56 310 ALA A CA 1
ATOM 2375 C C . ALA A 1 310 ? 13.25 26.625 0.353 1 93.56 310 ALA A C 1
ATOM 2377 O O . ALA A 1 310 ? 14.047 25.781 -0.053 1 93.56 310 ALA A O 1
ATOM 2378 N N . TYR A 1 311 ? 11.945 26.562 0.172 1 94.38 311 TYR A N 1
ATOM 2379 C CA . TYR A 1 311 ? 11.328 25.484 -0.588 1 94.38 311 TYR A CA 1
ATOM 2380 C C . TYR A 1 311 ? 11.844 25.453 -2.02 1 94.38 311 TYR A C 1
ATOM 2382 O O . TYR A 1 311 ? 12.242 24.406 -2.521 1 94.38 311 TYR A O 1
ATOM 2390 N N . ARG A 1 312 ? 11.938 26.578 -2.615 1 90.81 312 ARG A N 1
ATOM 2391 C CA . ARG A 1 312 ? 12.43 26.688 -3.984 1 90.81 312 ARG A CA 1
ATOM 2392 C C . ARG A 1 312 ? 13.906 26.312 -4.066 1 90.81 312 ARG A C 1
ATOM 2394 O O . ARG A 1 312 ? 14.328 25.594 -4.977 1 90.81 312 ARG A O 1
ATOM 2401 N N . ASN A 1 313 ? 14.625 26.812 -3.162 1 90.06 313 ASN A N 1
ATOM 2402 C CA . ASN A 1 313 ? 16.047 26.5 -3.145 1 90.06 313 ASN A CA 1
ATOM 2403 C C . ASN A 1 313 ? 16.297 25.016 -2.984 1 90.06 313 ASN A C 1
ATOM 2405 O O . ASN A 1 313 ? 17.234 24.469 -3.574 1 90.06 313 ASN A O 1
ATOM 2409 N N . HIS A 1 314 ? 15.43 24.391 -2.205 1 90.25 314 HIS A N 1
ATOM 2410 C CA . HIS A 1 314 ? 15.625 22.984 -1.874 1 90.25 314 HIS A CA 1
ATOM 2411 C C . HIS A 1 314 ? 15.078 22.078 -2.975 1 90.25 314 HIS A C 1
ATOM 2413 O O . HIS A 1 314 ? 15.734 21.109 -3.367 1 90.25 314 HIS A O 1
ATOM 2419 N N . PHE A 1 315 ? 13.891 22.391 -3.537 1 87.75 315 PHE A N 1
ATOM 2420 C CA . PHE A 1 315 ? 13.211 21.469 -4.441 1 87.75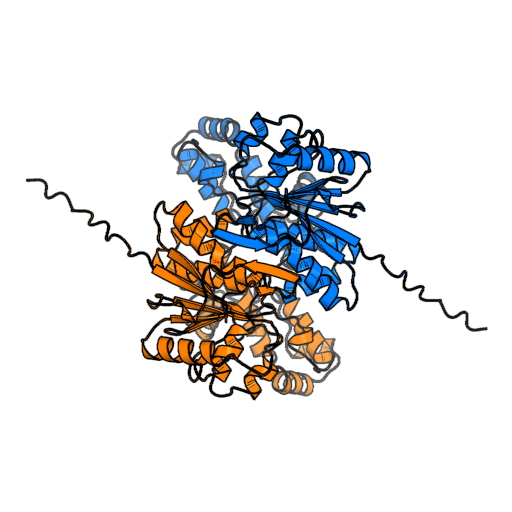 315 PHE A CA 1
ATOM 2421 C C . PHE A 1 315 ? 13.242 22 -5.871 1 87.75 315 PHE A C 1
ATOM 2423 O O . PHE A 1 315 ? 12.883 21.281 -6.809 1 87.75 315 PHE A O 1
ATOM 2430 N N . GLY A 1 316 ? 13.578 23.25 -6.086 1 85.94 316 GLY A N 1
ATOM 2431 C CA . GLY A 1 316 ? 13.672 23.828 -7.414 1 85.94 316 GLY A CA 1
ATOM 2432 C C . GLY A 1 316 ? 12.352 24.375 -7.918 1 85.94 316 GLY A C 1
ATOM 2433 O O . GLY A 1 316 ? 12.273 24.938 -9.016 1 85.94 316 GLY A O 1
ATOM 2434 N N . ILE A 1 317 ? 11.305 24.219 -7.203 1 87.38 317 ILE A N 1
ATOM 2435 C CA . ILE A 1 317 ? 9.977 24.734 -7.555 1 87.38 317 ILE A CA 1
ATOM 2436 C C . ILE A 1 317 ? 9.359 25.422 -6.344 1 87.38 317 ILE A C 1
ATOM 2438 O O . ILE A 1 317 ? 9.758 25.188 -5.203 1 87.38 317 ILE A O 1
ATOM 2442 N N . THR A 1 318 ? 8.383 26.281 -6.609 1 89 318 THR A N 1
ATOM 2443 C CA . THR A 1 318 ? 7.703 26.984 -5.523 1 89 318 THR A CA 1
ATOM 2444 C C . THR A 1 318 ? 6.605 26.109 -4.926 1 89 318 THR A C 1
ATOM 2446 O O . THR A 1 318 ? 6.16 25.141 -5.551 1 89 318 THR A O 1
ATOM 2449 N N . PRO A 1 319 ? 6.223 26.422 -3.689 1 89.25 319 PRO A N 1
ATOM 2450 C CA . PRO A 1 319 ? 5.082 25.703 -3.111 1 89.25 319 PRO A CA 1
ATOM 2451 C C . PRO A 1 319 ? 3.842 25.75 -4 1 89.25 319 PRO A C 1
ATOM 2453 O O . PRO A 1 319 ? 3.121 24.766 -4.117 1 89.25 319 PRO A O 1
ATOM 2456 N N . ARG A 1 320 ? 3.648 26.844 -4.609 1 82.25 320 ARG A N 1
ATOM 2457 C CA . ARG A 1 320 ? 2.502 27 -5.5 1 82.25 320 ARG A CA 1
ATOM 2458 C C . ARG A 1 320 ? 2.605 26.062 -6.695 1 82.25 320 ARG A C 1
ATOM 2460 O O . ARG A 1 320 ? 1.622 25.422 -7.074 1 82.25 320 ARG A O 1
ATOM 2467 N N . GLU A 1 321 ? 3.779 26 -7.246 1 80.12 321 GLU A N 1
ATOM 2468 C CA . GLU A 1 321 ? 4.027 25.109 -8.375 1 80.12 321 GLU A CA 1
ATOM 2469 C C . GLU A 1 321 ? 3.838 23.656 -7.988 1 80.12 321 GLU A C 1
ATOM 2471 O O . GLU A 1 321 ? 3.391 22.844 -8.797 1 80.12 321 GLU A O 1
ATOM 2476 N N . GLU A 1 322 ? 4.219 23.344 -6.762 1 83.56 322 GLU A N 1
ATOM 2477 C CA . GLU A 1 322 ? 4.059 22 -6.246 1 83.56 322 GLU A CA 1
ATOM 2478 C C . GLU A 1 322 ? 2.6 21.547 -6.297 1 83.56 322 GLU A C 1
ATOM 2480 O O . GLU A 1 322 ? 2.301 20.406 -6.648 1 83.56 322 GLU A O 1
ATOM 2485 N N . ARG A 1 323 ? 1.702 22.375 -5.996 1 76.94 323 ARG A N 1
ATOM 2486 C CA . ARG A 1 323 ? 0.276 22.078 -5.953 1 76.94 323 ARG A CA 1
ATOM 2487 C C . ARG A 1 323 ? -0.308 21.969 -7.355 1 76.94 323 ARG A C 1
ATOM 2489 O O . ARG A 1 323 ? -1.21 21.156 -7.602 1 76.94 323 ARG A O 1
ATOM 2496 N N . ILE A 1 324 ? 0.213 22.812 -8.25 1 63.94 324 ILE A N 1
ATOM 2497 C CA . ILE A 1 324 ? -0.304 22.797 -9.609 1 63.94 324 ILE A CA 1
ATOM 2498 C C . ILE A 1 324 ? 0.138 21.531 -10.32 1 63.94 324 ILE A C 1
ATOM 2500 O O . ILE A 1 324 ? -0.608 20.969 -11.125 1 63.94 324 ILE A O 1
ATOM 2504 N N . ASN A 1 325 ? 1.287 21.109 -9.984 1 54.91 325 ASN A N 1
ATOM 2505 C CA . ASN A 1 325 ? 1.861 19.953 -10.656 1 54.91 325 ASN A CA 1
ATOM 2506 C C . ASN A 1 325 ? 1.285 18.641 -10.117 1 54.91 325 ASN A C 1
ATOM 2508 O O . ASN A 1 325 ? 1.73 17.562 -10.492 1 54.91 325 ASN A O 1
ATOM 2512 N N . GLN A 1 326 ? 0.355 18.734 -9.258 1 52.97 326 GLN A N 1
ATOM 2513 C CA . GLN A 1 326 ? -0.274 17.5 -8.781 1 52.97 326 GLN A CA 1
ATOM 2514 C C . GLN A 1 326 ? -1.367 17.047 -9.742 1 52.97 326 GLN A C 1
ATOM 2516 O O . GLN A 1 326 ? -1.998 17.859 -10.414 1 52.97 326 GLN A O 1
ATOM 2521 N N . MET B 1 1 ? 20.5 -14.461 48.312 1 29.05 1 MET B N 1
ATOM 2522 C CA . MET B 1 1 ? 20.031 -15.531 47.438 1 29.05 1 MET B CA 1
ATOM 2523 C C . MET B 1 1 ? 19.141 -14.977 46.344 1 29.05 1 MET B C 1
ATOM 2525 O O . MET B 1 1 ? 18.078 -14.406 46.625 1 29.05 1 MET B O 1
ATOM 2529 N N . SER B 1 2 ? 19.75 -14.453 45.188 1 29.61 2 SER B N 1
ATOM 2530 C CA . SER B 1 2 ? 19.328 -13.562 44.094 1 29.61 2 SER B CA 1
ATOM 2531 C C . SER B 1 2 ? 18.281 -14.219 43.219 1 29.61 2 SER B C 1
ATOM 2533 O O . SER B 1 2 ? 18.547 -15.258 42.594 1 29.61 2 SER B O 1
ATOM 2535 N N . ASP B 1 3 ? 17 -14.344 43.625 1 29.06 3 ASP B N 1
ATOM 2536 C CA . ASP B 1 3 ? 15.93 -14.969 42.844 1 29.06 3 ASP B CA 1
ATOM 2537 C C . ASP B 1 3 ? 15.828 -14.352 41.469 1 29.06 3 ASP B C 1
ATOM 2539 O O . ASP B 1 3 ? 15.508 -13.164 41.344 1 29.06 3 ASP B O 1
ATOM 2543 N N . ALA B 1 4 ? 16.688 -14.773 40.562 1 31.34 4 ALA B N 1
ATOM 2544 C CA . ALA B 1 4 ? 16.656 -14.414 39.156 1 31.34 4 ALA B CA 1
ATOM 2545 C C . ALA B 1 4 ? 15.242 -14.539 38.562 1 31.34 4 ALA B C 1
ATOM 2547 O O . ALA B 1 4 ? 14.609 -15.586 38.719 1 31.34 4 ALA B O 1
ATOM 2548 N N . ALA B 1 5 ? 14.516 -13.508 38.406 1 35.81 5 ALA B N 1
ATOM 2549 C CA . ALA B 1 5 ? 13.258 -13.359 37.656 1 35.81 5 ALA B CA 1
ATOM 2550 C C . ALA B 1 5 ? 13.258 -14.203 36.406 1 35.81 5 ALA B C 1
ATOM 2552 O O . ALA B 1 5 ? 14.102 -14 35.531 1 35.81 5 ALA B O 1
ATOM 2553 N N . SER B 1 6 ? 12.977 -15.508 36.438 1 34.62 6 SER B N 1
ATOM 2554 C CA . SER B 1 6 ? 12.766 -16.406 35.312 1 34.62 6 SER B CA 1
ATOM 2555 C C . SER B 1 6 ? 11.969 -15.711 34.188 1 34.62 6 SER B C 1
ATOM 2557 O O . SER B 1 6 ? 10.805 -15.367 34.375 1 34.62 6 SER B O 1
ATOM 2559 N N . THR B 1 7 ? 12.555 -14.797 33.438 1 36.84 7 THR B N 1
ATOM 2560 C CA . THR B 1 7 ? 11.914 -14.297 32.219 1 36.84 7 THR B CA 1
ATOM 2561 C C . THR B 1 7 ? 11.273 -15.438 31.438 1 36.84 7 THR B C 1
ATOM 2563 O O . THR B 1 7 ? 11.969 -16.219 30.797 1 36.84 7 THR B O 1
ATOM 2566 N N . SER B 1 8 ? 10.359 -16.219 31.969 1 36.03 8 SER B N 1
ATOM 2567 C CA . SER B 1 8 ? 9.562 -17.156 31.172 1 36.03 8 SER B CA 1
ATOM 2568 C C . SER B 1 8 ? 9.195 -16.562 29.812 1 36.03 8 SER B C 1
ATOM 2570 O O . SER B 1 8 ? 8.383 -15.633 29.734 1 36.03 8 SER B O 1
ATOM 2572 N N . SER B 1 9 ? 10.078 -16.344 28.922 1 40.19 9 SER B N 1
ATOM 2573 C CA . SER B 1 9 ? 9.773 -16.094 27.516 1 40.19 9 SER B CA 1
ATOM 2574 C C . SER B 1 9 ? 8.594 -16.938 27.047 1 40.19 9 SER B C 1
ATOM 2576 O O . SER B 1 9 ? 8.695 -18.156 26.969 1 40.19 9 SER B O 1
ATOM 2578 N N . SER B 1 10 ? 7.414 -16.906 27.531 1 43.06 10 SER B N 1
ATOM 2579 C CA . SER B 1 10 ? 6.238 -17.594 27 1 43.06 10 SER B CA 1
ATOM 2580 C C . SER B 1 10 ? 6.375 -17.875 25.516 1 43.06 10 SER B C 1
ATOM 2582 O O . SER B 1 10 ? 6.602 -16.953 24.719 1 43.06 10 SER B O 1
ATOM 2584 N N . LEU B 1 11 ? 7.051 -18.828 25.031 1 49.16 11 LEU B N 1
ATOM 2585 C CA . LEU B 1 11 ? 7.211 -19.375 23.688 1 49.16 11 LEU B CA 1
ATOM 2586 C C . LEU B 1 11 ? 5.969 -19.109 22.844 1 49.16 11 LEU B C 1
ATOM 2588 O O . LEU B 1 11 ? 4.906 -19.688 23.094 1 49.16 11 LEU B O 1
ATOM 2592 N N . ALA B 1 12 ? 5.66 -18 22.453 1 61.38 12 ALA B N 1
ATOM 2593 C CA . ALA B 1 12 ? 4.512 -17.641 21.625 1 61.38 12 ALA B CA 1
ATOM 2594 C C . ALA B 1 12 ? 4.246 -18.688 20.562 1 61.38 12 ALA B C 1
ATOM 2596 O O . ALA B 1 12 ? 5.148 -19.062 19.812 1 61.38 12 ALA B O 1
ATOM 2597 N N . LEU B 1 13 ? 3.238 -19.641 20.688 1 81.56 13 LEU B N 1
ATOM 2598 C CA . LEU B 1 13 ? 2.797 -20.734 19.828 1 81.56 13 LEU B CA 1
ATOM 2599 C C . LEU B 1 13 ? 2.615 -20.25 18.391 1 81.56 13 LEU B C 1
ATOM 2601 O O . LEU B 1 13 ? 2.195 -19.125 18.156 1 81.56 13 LEU B O 1
ATOM 2605 N N . THR B 1 14 ? 3.227 -21.031 17.469 1 95.56 14 THR B N 1
ATOM 2606 C CA . THR B 1 14 ? 3.074 -20.812 16.031 1 95.56 14 THR B CA 1
ATOM 2607 C C . THR B 1 14 ? 1.608 -20.906 15.617 1 95.56 14 THR B C 1
ATOM 2609 O O . THR B 1 14 ? 0.911 -21.844 16 1 95.56 14 THR B O 1
ATOM 2612 N N . ARG B 1 15 ? 1.108 -19.938 15.039 1 97.06 15 ARG B N 1
ATOM 2613 C CA . ARG B 1 15 ? -0.257 -19.922 14.523 1 97.06 15 ARG B CA 1
ATOM 2614 C C . ARG B 1 15 ? -0.306 -20.469 13.102 1 97.06 15 ARG B C 1
ATOM 2616 O O . ARG B 1 15 ? 0.442 -20.031 12.227 1 97.06 15 ARG B O 1
ATOM 2623 N N . GLU B 1 16 ? -1.146 -21.469 12.914 1 97.38 16 GLU B N 1
ATOM 2624 C CA . GLU B 1 16 ? -1.378 -22.031 11.586 1 97.38 16 GLU B CA 1
ATOM 2625 C C . GLU B 1 16 ? -2.408 -21.219 10.812 1 97.38 16 GLU B C 1
ATOM 2627 O O . GLU B 1 16 ? -3.549 -21.062 11.258 1 97.38 16 GLU B O 1
ATOM 2632 N N . VAL B 1 17 ? -1.973 -20.688 9.617 1 97.88 17 VAL B N 1
ATOM 2633 C CA . VAL B 1 17 ? -2.855 -19.844 8.82 1 97.88 17 VAL B CA 1
ATOM 2634 C C . VAL B 1 17 ? -3.098 -20.484 7.461 1 97.88 17 VAL B C 1
ATOM 2636 O O . VAL B 1 17 ? -2.148 -20.844 6.754 1 97.88 17 VAL B O 1
ATOM 2639 N N . GLY B 1 18 ? -4.367 -20.719 7.156 1 97.62 18 GLY B N 1
ATOM 2640 C CA . GLY B 1 18 ? -4.746 -21.188 5.828 1 97.62 18 GLY B CA 1
ATOM 2641 C C . GLY B 1 18 ? -5.305 -20.078 4.953 1 97.62 18 GLY B C 1
ATOM 2642 O O . GLY B 1 18 ? -6.012 -19.188 5.438 1 97.62 18 GLY B O 1
ATOM 2643 N N . ILE B 1 19 ? -5 -20.125 3.682 1 97.81 19 ILE B N 1
ATOM 2644 C CA . ILE B 1 19 ? -5.633 -19.234 2.723 1 97.81 19 ILE B CA 1
ATOM 2645 C C . ILE B 1 19 ? -6.148 -20.031 1.527 1 97.81 19 ILE B C 1
ATOM 2647 O O . ILE B 1 19 ? -5.414 -20.828 0.949 1 97.81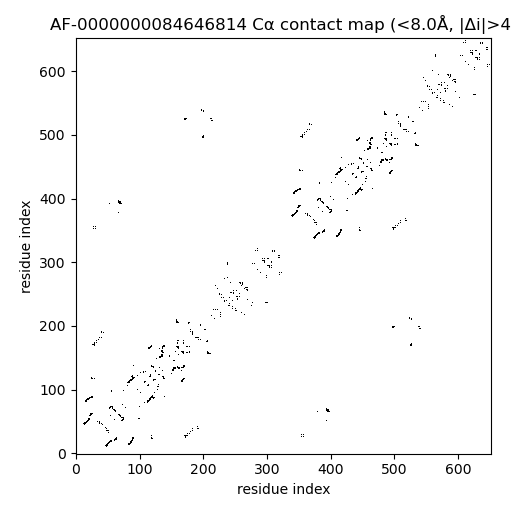 19 ILE B O 1
ATOM 2651 N N . VAL B 1 20 ? -7.383 -19.828 1.219 1 97.44 20 VAL B N 1
ATOM 2652 C CA . VAL B 1 20 ? -8.008 -20.453 0.061 1 97.44 20 VAL B CA 1
ATOM 2653 C C . VAL B 1 20 ? -8.062 -19.453 -1.1 1 97.44 20 VAL B C 1
ATOM 2655 O O . VAL B 1 20 ? -8.617 -18.359 -0.966 1 97.44 20 VAL B O 1
ATOM 2658 N N . VAL B 1 21 ? -7.52 -19.859 -2.193 1 96.75 21 VAL B N 1
ATOM 2659 C CA . VAL B 1 21 ? -7.539 -19.016 -3.381 1 96.75 21 VAL B CA 1
ATOM 2660 C C . VAL B 1 21 ? -8.594 -19.531 -4.363 1 96.75 21 VAL B C 1
ATOM 2662 O O . VAL B 1 21 ? -8.586 -20.703 -4.73 1 96.75 21 VAL B O 1
ATOM 2665 N N . MET B 1 22 ? -9.5 -18.641 -4.738 1 96.06 22 MET B N 1
ATOM 2666 C CA . MET B 1 22 ? -10.523 -18.969 -5.727 1 96.06 22 MET B CA 1
ATOM 2667 C C . MET B 1 22 ? -10.164 -18.391 -7.094 1 96.06 22 MET B C 1
ATOM 2669 O O . MET B 1 22 ? -9.43 -17.406 -7.18 1 96.06 22 MET B O 1
ATOM 2673 N N . PRO B 1 23 ? -10.672 -19.047 -8.148 1 95.56 23 PRO B N 1
ATOM 2674 C CA . PRO B 1 23 ? -10.398 -18.5 -9.484 1 95.56 23 PRO B CA 1
ATOM 2675 C C . PRO B 1 23 ? -10.781 -17.031 -9.617 1 95.56 23 PRO B C 1
ATOM 2677 O O . PRO B 1 23 ? -11.852 -16.625 -9.156 1 95.56 23 PRO B O 1
ATOM 2680 N N . GLY B 1 24 ? -9.836 -16.281 -10.172 1 96.19 24 GLY B N 1
ATOM 2681 C CA . GLY B 1 24 ? -10.086 -14.867 -10.391 1 96.19 24 GLY B CA 1
ATOM 2682 C C . GLY B 1 24 ? -9.742 -14.008 -9.188 1 96.19 24 GLY B C 1
ATOM 2683 O O . GLY B 1 24 ? -10.078 -12.82 -9.156 1 96.19 24 GLY B O 1
ATOM 2684 N N . PHE B 1 25 ? -9.062 -14.555 -8.242 1 96.38 25 PHE B N 1
ATOM 2685 C CA . PHE B 1 25 ? -8.672 -13.789 -7.062 1 96.38 25 PHE B CA 1
ATOM 2686 C C . PHE B 1 25 ? -7.715 -12.664 -7.441 1 96.38 25 PHE B C 1
ATOM 2688 O O . PHE B 1 25 ? -7.18 -12.641 -8.555 1 96.38 25 PHE B O 1
ATOM 2695 N N . SER B 1 26 ? -7.605 -11.695 -6.59 1 96.81 26 SER B N 1
ATOM 2696 C CA . SER B 1 26 ? -6.617 -10.633 -6.746 1 96.81 26 SER B CA 1
ATOM 2697 C C . SER B 1 26 ? -5.258 -11.055 -6.199 1 96.81 26 SER B C 1
ATOM 2699 O O . SER B 1 26 ? -5.125 -11.328 -5.004 1 96.81 26 SER B O 1
ATOM 2701 N N . LEU B 1 27 ? -4.305 -11.07 -7.047 1 97.31 27 LEU B N 1
ATOM 2702 C CA . LEU B 1 27 ? -2.957 -11.422 -6.613 1 97.31 27 LEU B CA 1
ATOM 2703 C C . LEU B 1 27 ? -2.434 -10.406 -5.598 1 97.31 27 LEU B C 1
ATOM 2705 O O . LEU B 1 27 ? -1.725 -10.781 -4.66 1 97.31 27 LEU B O 1
ATOM 2709 N N . LEU B 1 28 ? -2.787 -9.188 -5.793 1 97.69 28 LEU B N 1
ATOM 2710 C CA . LEU B 1 28 ? -2.355 -8.141 -4.875 1 97.69 28 LEU B CA 1
ATOM 2711 C C . LEU B 1 28 ? -2.949 -8.352 -3.486 1 97.69 28 LEU B C 1
ATOM 2713 O O . LEU B 1 28 ? -2.225 -8.344 -2.488 1 97.69 28 LEU B O 1
ATOM 2717 N N . SER B 1 29 ? -4.234 -8.555 -3.418 1 97.81 29 SER B N 1
ATOM 2718 C CA . SER B 1 29 ? -4.871 -8.766 -2.123 1 97.81 29 SER B CA 1
ATOM 2719 C C . SER B 1 29 ? -4.324 -10.008 -1.433 1 97.81 29 SER B C 1
ATOM 2721 O O . SER B 1 29 ? -4.125 -10.016 -0.216 1 97.81 29 SER B O 1
ATOM 2723 N N . HIS B 1 30 ? -4.113 -11.016 -2.234 1 97.94 30 HIS B N 1
ATOM 2724 C CA . HIS B 1 30 ? -3.537 -12.242 -1.705 1 97.94 30 HIS B CA 1
ATOM 2725 C C . HIS B 1 30 ? -2.156 -11.992 -1.108 1 97.94 30 HIS B C 1
ATOM 2727 O O . HIS B 1 30 ? -1.881 -12.398 0.023 1 97.94 30 HIS B O 1
ATOM 2733 N N . ALA B 1 31 ? -1.319 -11.336 -1.868 1 98 31 ALA B N 1
ATOM 2734 C CA . ALA B 1 31 ? 0.035 -11.039 -1.406 1 98 31 ALA B CA 1
ATOM 2735 C C . ALA B 1 31 ? 0.012 -10.141 -0.175 1 98 31 ALA B C 1
ATOM 2737 O O . ALA B 1 31 ? 0.778 -10.344 0.769 1 98 31 ALA B O 1
ATOM 2738 N N . CYS B 1 32 ? -0.867 -9.172 -0.197 1 98.06 32 CYS B N 1
ATOM 2739 C CA . CYS B 1 32 ? -1.024 -8.258 0.93 1 98.06 32 CYS B CA 1
ATOM 2740 C C . CYS B 1 32 ? -1.423 -9.016 2.191 1 98.06 32 CYS B C 1
ATOM 2742 O O . CYS B 1 32 ? -1.018 -8.648 3.295 1 98.06 32 CYS B O 1
ATOM 2744 N N . ALA B 1 33 ? -2.156 -10.047 2.049 1 98.06 33 ALA B N 1
ATOM 2745 C CA . ALA B 1 33 ? -2.676 -10.789 3.191 1 98.06 33 ALA B CA 1
ATOM 2746 C C . ALA B 1 33 ? -1.638 -11.773 3.719 1 98.06 33 ALA B C 1
ATOM 2748 O O . ALA B 1 33 ? -1.663 -12.141 4.898 1 98.06 33 ALA B O 1
ATOM 2749 N N . THR B 1 34 ? -0.692 -12.18 2.896 1 97.88 34 THR B N 1
ATOM 2750 C CA . THR B 1 34 ? 0.118 -13.328 3.285 1 97.88 34 THR B CA 1
ATOM 2751 C C . THR B 1 34 ? 1.561 -12.906 3.553 1 97.88 34 THR B C 1
ATOM 2753 O O . THR B 1 34 ? 2.207 -13.43 4.461 1 97.88 34 THR B O 1
ATOM 2756 N N . GLU B 1 35 ? 2.072 -11.961 2.846 1 97.56 35 GLU B N 1
ATOM 2757 C CA . GLU B 1 35 ? 3.488 -11.633 2.945 1 97.56 35 GLU B CA 1
ATOM 2758 C C . GLU B 1 35 ? 3.822 -11.031 4.309 1 97.56 35 GLU B C 1
ATOM 2760 O O . GLU B 1 35 ? 4.906 -11.266 4.848 1 97.56 35 GLU B O 1
ATOM 2765 N N . PRO B 1 36 ? 2.906 -10.25 4.906 1 98 36 PRO B N 1
ATOM 2766 C CA . PRO B 1 36 ? 3.205 -9.742 6.25 1 98 36 PRO B CA 1
ATOM 2767 C C . PRO B 1 36 ? 3.496 -10.859 7.25 1 98 36 PRO B C 1
ATOM 2769 O O . PRO B 1 36 ? 4.305 -10.68 8.164 1 98 36 PRO B O 1
ATOM 2772 N N . LEU B 1 37 ? 2.859 -12.023 7.094 1 98.25 37 LEU B N 1
ATOM 2773 C CA . LEU B 1 37 ? 3.088 -13.156 7.988 1 98.25 37 LEU B CA 1
ATOM 2774 C C . LEU B 1 37 ? 4.516 -13.672 7.852 1 98.25 37 LEU B C 1
ATOM 2776 O O . LEU B 1 37 ? 5.168 -13.977 8.852 1 98.25 37 LEU B O 1
ATOM 2780 N N . HIS B 1 38 ? 4.945 -13.75 6.637 1 97.69 38 HIS B N 1
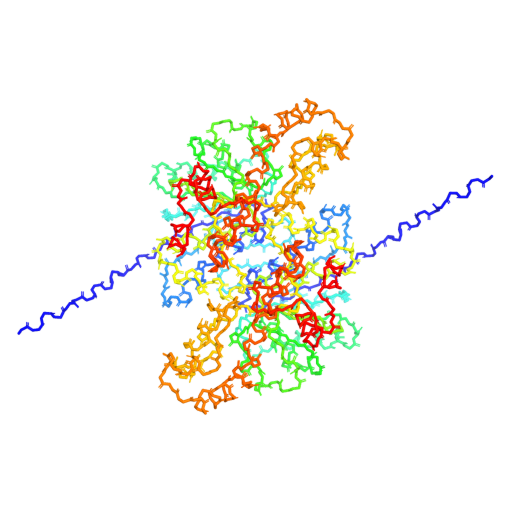ATOM 2781 C CA . HIS B 1 38 ? 6.312 -14.188 6.383 1 97.69 38 HIS B CA 1
ATOM 2782 C C . HIS B 1 38 ? 7.32 -13.211 6.977 1 97.69 38 HIS B C 1
ATOM 2784 O O . HIS B 1 38 ? 8.281 -13.617 7.637 1 97.69 38 HIS B O 1
ATOM 2790 N N . VAL B 1 39 ? 7.09 -11.961 6.73 1 97.44 39 VAL B N 1
ATOM 2791 C CA . VAL B 1 39 ? 8.031 -10.938 7.18 1 97.44 39 VAL B CA 1
ATOM 2792 C C . VAL B 1 39 ? 8.023 -10.859 8.703 1 97.44 39 VAL B C 1
ATOM 2794 O O . VAL B 1 39 ? 9.062 -10.633 9.328 1 97.44 39 VAL B O 1
ATOM 2797 N N . ALA B 1 40 ? 6.84 -11.07 9.336 1 98.06 40 ALA B N 1
ATOM 2798 C CA . ALA B 1 40 ? 6.781 -11.172 10.789 1 98.06 40 ALA B CA 1
ATOM 2799 C C . ALA B 1 40 ? 7.75 -12.227 11.305 1 98.06 40 ALA B C 1
ATOM 2801 O O . ALA B 1 40 ? 8.484 -11.992 12.266 1 98.06 40 ALA B O 1
ATOM 2802 N N . ASN B 1 41 ? 7.738 -13.445 10.688 1 97.94 41 ASN B N 1
ATOM 2803 C CA . ASN B 1 41 ? 8.664 -14.508 11.055 1 97.94 41 ASN B CA 1
ATOM 2804 C C . ASN B 1 41 ? 10.117 -14.062 10.898 1 97.94 41 ASN B C 1
ATOM 2806 O O . ASN B 1 41 ? 10.93 -14.266 11.805 1 97.94 41 ASN B O 1
ATOM 2810 N N . LEU B 1 42 ? 10.367 -13.453 9.703 1 96.12 42 LEU B N 1
ATOM 2811 C CA . LEU B 1 42 ? 11.719 -13.016 9.367 1 96.12 42 LEU B CA 1
ATOM 2812 C C . LEU B 1 42 ? 12.242 -12.031 10.414 1 96.12 42 LEU B C 1
ATOM 2814 O O . LEU B 1 42 ? 13.352 -12.211 10.93 1 96.12 42 LEU B O 1
ATOM 2818 N N . LEU B 1 43 ? 11.438 -11.078 10.766 1 94.62 43 LEU B N 1
ATOM 2819 C CA . LEU B 1 43 ? 11.875 -9.992 11.641 1 94.62 43 LEU B CA 1
ATOM 2820 C C . LEU B 1 43 ? 11.922 -10.445 13.094 1 94.62 43 LEU B C 1
ATOM 2822 O O . LEU B 1 43 ? 12.75 -9.977 13.867 1 94.62 43 LEU B O 1
ATOM 2826 N N . HIS B 1 44 ? 11.023 -11.367 13.422 1 94.94 44 HIS B N 1
ATOM 2827 C CA . HIS B 1 44 ? 10.992 -11.867 14.797 1 94.94 44 HIS B CA 1
ATOM 2828 C C . HIS B 1 44 ? 12.102 -12.883 15.039 1 94.94 44 HIS B C 1
ATOM 2830 O O . HIS B 1 44 ? 12.562 -13.047 16.172 1 94.94 44 HIS B O 1
ATOM 2836 N N . GLY B 1 45 ? 12.492 -13.602 14.055 1 94.44 45 GLY B N 1
ATOM 2837 C CA . GLY B 1 45 ? 13.539 -14.602 14.172 1 94.44 45 GLY B CA 1
ATOM 2838 C C . GLY B 1 45 ? 13.016 -15.977 14.547 1 94.44 45 GLY B C 1
ATOM 2839 O O . GLY B 1 45 ? 13.797 -16.906 14.742 1 94.44 45 GLY B O 1
ATOM 2840 N N . ARG B 1 46 ? 11.695 -16.031 14.688 1 94.81 46 ARG B N 1
ATOM 2841 C CA . ARG B 1 46 ? 11.016 -17.297 14.938 1 94.81 46 ARG B CA 1
ATOM 2842 C C . ARG B 1 46 ? 9.773 -17.438 14.062 1 94.81 46 ARG B C 1
ATOM 2844 O O . ARG B 1 46 ? 9.258 -16.438 13.555 1 94.81 46 ARG B O 1
ATOM 2851 N N . THR B 1 47 ? 9.391 -18.688 14 1 97 47 THR B N 1
ATOM 2852 C CA . THR B 1 47 ? 8.172 -18.906 13.242 1 97 47 THR B CA 1
ATOM 2853 C C . THR B 1 47 ? 6.938 -18.562 14.07 1 97 47 THR B C 1
ATOM 2855 O O . THR B 1 47 ? 6.535 -19.344 14.938 1 97 47 THR B O 1
ATOM 2858 N N . LEU B 1 48 ? 6.391 -17.438 13.82 1 97.69 48 LEU B N 1
ATOM 2859 C CA . LEU B 1 48 ? 5.164 -17.016 14.484 1 97.69 48 LEU B CA 1
ATOM 2860 C C . LEU B 1 48 ? 3.936 -17.547 13.75 1 97.69 48 LEU B C 1
ATOM 2862 O O . LEU B 1 48 ? 2.93 -17.875 14.383 1 97.69 48 LEU B O 1
ATOM 2866 N N . TYR B 1 49 ? 4.09 -17.609 12.414 1 98.12 49 TYR B N 1
ATOM 2867 C CA . TYR B 1 49 ? 2.992 -18.016 11.547 1 98.12 49 TYR B CA 1
ATOM 2868 C C . TYR B 1 49 ? 3.455 -19.062 10.531 1 98.12 49 TYR B C 1
ATOM 2870 O O . TYR B 1 49 ? 4.555 -18.969 9.984 1 98.12 49 TYR B O 1
ATOM 2878 N N . ARG B 1 50 ? 2.678 -20.031 10.297 1 97.38 50 ARG B N 1
ATOM 2879 C CA . ARG B 1 50 ? 2.85 -21 9.211 1 97.38 50 ARG B CA 1
ATOM 2880 C C . ARG B 1 50 ? 1.686 -20.922 8.227 1 97.38 50 ARG B C 1
ATOM 2882 O O . ARG B 1 50 ? 0.539 -21.188 8.594 1 97.38 50 ARG B O 1
ATOM 2889 N N . LEU B 1 51 ? 2.027 -20.578 7.02 1 97.31 51 LEU B N 1
ATOM 2890 C CA . LEU B 1 51 ? 1.015 -20.328 5.996 1 97.31 51 LEU B CA 1
ATOM 2891 C C . LEU B 1 51 ? 0.864 -21.547 5.086 1 97.31 51 LEU B C 1
ATOM 2893 O O . LEU B 1 51 ? 1.859 -22.109 4.629 1 97.31 51 LEU B O 1
ATOM 2897 N N . THR B 1 52 ? -0.353 -21.938 4.848 1 96.31 52 THR B N 1
ATOM 2898 C CA . THR B 1 52 ? -0.675 -22.953 3.852 1 96.31 52 THR B CA 1
ATOM 2899 C C . THR B 1 52 ? -1.743 -22.438 2.887 1 96.31 52 THR B C 1
ATOM 2901 O O . THR B 1 52 ? -2.799 -21.969 3.312 1 96.31 52 THR B O 1
ATOM 2904 N N . SER B 1 53 ? -1.451 -22.469 1.624 1 96.44 53 SER B N 1
ATOM 2905 C CA . SER B 1 53 ? -2.43 -22.078 0.616 1 96.44 53 SER B CA 1
ATOM 2906 C C . SER B 1 53 ? -3.205 -23.281 0.095 1 96.44 53 SER B C 1
ATOM 2908 O O . SER B 1 53 ? -2.635 -24.359 -0.098 1 96.44 53 SER B O 1
ATOM 2910 N N . TYR B 1 54 ? -4.492 -23.047 -0.116 1 96 54 TYR B N 1
ATOM 2911 C CA . TYR B 1 54 ? -5.379 -24.109 -0.576 1 96 54 TYR B CA 1
ATOM 2912 C C . TYR B 1 54 ? -6.141 -23.688 -1.824 1 96 54 TYR B C 1
ATOM 2914 O O . TYR B 1 54 ? -6.363 -22.484 -2.043 1 96 54 TYR B O 1
ATOM 2922 N N . SER B 1 55 ? -6.453 -24.594 -2.646 1 94.75 55 SER B N 1
ATOM 2923 C CA . SER B 1 55 ? -7.473 -24.438 -3.68 1 94.75 55 SER B CA 1
ATOM 2924 C C . SER B 1 55 ? -8.43 -25.625 -3.689 1 94.75 55 SER B C 1
ATOM 2926 O O . SER B 1 55 ? -8.133 -26.672 -3.113 1 94.75 55 SER B O 1
ATOM 2928 N N . CYS B 1 56 ? -9.625 -25.281 -4.289 1 89.69 56 CYS B N 1
ATOM 2929 C CA . CYS B 1 56 ? -10.531 -26.406 -4.48 1 89.69 56 CYS B CA 1
ATOM 2930 C C . CYS B 1 56 ? -9.969 -27.406 -5.496 1 89.69 56 CYS B C 1
ATOM 2932 O O . CYS B 1 56 ? -9.633 -27.016 -6.621 1 89.69 56 CYS B O 1
ATOM 2934 N N . GLY B 1 57 ? -9.68 -28.625 -5.211 1 87.38 57 GLY B N 1
ATOM 2935 C CA . GLY B 1 57 ? -9.18 -29.656 -6.105 1 87.38 57 GLY B CA 1
ATOM 2936 C C . GLY B 1 57 ? -7.664 -29.703 -6.172 1 87.38 57 GLY B C 1
ATOM 2937 O O . GLY B 1 57 ? -7.09 -30.609 -6.793 1 87.38 57 GLY B O 1
ATOM 2938 N N . GLY B 1 58 ? -6.965 -28.672 -5.625 1 88.75 58 GLY B N 1
ATOM 2939 C CA . GLY B 1 58 ? -5.516 -28.672 -5.516 1 88.75 58 GLY B CA 1
ATOM 2940 C C . GLY B 1 58 ? -4.82 -28.172 -6.766 1 88.75 58 GLY B C 1
ATOM 2941 O O . GLY B 1 58 ? -3.592 -28.109 -6.82 1 88.75 58 GLY B O 1
ATOM 2942 N N . GLU B 1 59 ? -5.531 -27.75 -7.723 1 92.44 59 GLU B N 1
ATOM 2943 C CA . GLU B 1 59 ? -4.961 -27.281 -8.977 1 92.44 59 GLU B CA 1
ATOM 2944 C C . GLU B 1 59 ? -4.516 -25.812 -8.875 1 92.44 59 GLU B C 1
ATOM 2946 O O . GLU B 1 59 ? -4.965 -25.094 -7.988 1 92.44 59 GLU B O 1
ATOM 2951 N N . ALA B 1 60 ? -3.605 -25.469 -9.789 1 96.12 60 ALA B N 1
ATOM 2952 C CA . ALA B 1 60 ? -3.18 -24.078 -9.891 1 96.12 60 ALA B CA 1
ATOM 2953 C C . ALA B 1 60 ? -4.367 -23.156 -10.188 1 96.12 60 ALA B C 1
ATOM 2955 O O . ALA B 1 60 ? -5.312 -23.562 -10.867 1 96.12 60 ALA B O 1
ATOM 2956 N N . VAL B 1 61 ? -4.359 -22 -9.586 1 97 61 VAL B N 1
ATOM 2957 C CA . VAL B 1 61 ? -5.477 -21.062 -9.703 1 97 61 VAL B CA 1
ATOM 2958 C C . VAL B 1 61 ? -5.008 -19.781 -10.375 1 97 61 VAL B C 1
ATOM 2960 O O . VAL B 1 61 ? -3.98 -19.203 -10 1 97 61 VAL B O 1
ATOM 2963 N N . THR B 1 62 ? -5.762 -19.344 -11.336 1 97.12 62 THR B N 1
ATOM 2964 C CA . THR B 1 62 ? -5.398 -18.156 -12.094 1 97.12 62 THR B CA 1
ATOM 2965 C C . THR B 1 62 ? -6.098 -16.922 -11.523 1 97.12 62 THR B C 1
ATOM 2967 O O . THR B 1 62 ? -7.305 -16.938 -11.289 1 97.12 62 THR B O 1
ATOM 2970 N N . SER B 1 63 ? -5.293 -15.883 -11.289 1 96.88 63 SER B N 1
ATOM 2971 C CA . SER B 1 63 ? -5.793 -14.625 -10.75 1 96.88 63 SER B CA 1
ATOM 2972 C C . SER B 1 63 ? -6.52 -13.82 -11.82 1 96.88 63 SER B C 1
ATOM 2974 O O . SER B 1 63 ? -6.547 -14.203 -12.992 1 96.88 63 SER B O 1
ATOM 2976 N N . THR B 1 64 ? -7.094 -12.734 -11.398 1 94.44 64 THR B N 1
ATOM 2977 C CA . THR B 1 64 ? -7.805 -11.836 -12.305 1 94.44 64 THR B CA 1
ATOM 2978 C C . THR B 1 64 ? -6.84 -11.203 -13.305 1 94.44 64 THR B C 1
ATOM 2980 O O . THR B 1 64 ? -7.23 -10.867 -14.422 1 94.44 64 THR B O 1
ATOM 2983 N N . SER B 1 65 ? -5.578 -11.055 -12.93 1 94.19 65 SER B N 1
ATOM 2984 C CA . SER B 1 65 ? -4.57 -10.477 -13.805 1 94.19 65 SER B CA 1
ATOM 2985 C C . SER B 1 65 ? -3.846 -11.555 -14.609 1 94.19 65 SER B C 1
ATOM 2987 O O . SER B 1 65 ? -2.748 -11.32 -15.117 1 94.19 65 SER B O 1
ATOM 2989 N N . GLN B 1 66 ? -4.348 -12.742 -14.586 1 94.62 66 GLN B N 1
ATOM 2990 C CA . GLN B 1 66 ? -3.896 -13.875 -15.391 1 94.62 66 GLN B CA 1
ATOM 2991 C C . GLN B 1 66 ? -2.543 -14.383 -14.914 1 94.62 66 GLN B C 1
ATOM 2993 O O . GLN B 1 66 ? -1.719 -14.828 -15.719 1 94.62 66 GLN B O 1
ATOM 2998 N N . GLN B 1 67 ? -2.287 -14.242 -13.711 1 96 67 GLN B N 1
ATOM 2999 C CA . GLN B 1 67 ? -1.141 -14.859 -13.055 1 96 67 GLN B CA 1
ATOM 3000 C C . GLN B 1 67 ? -1.564 -16.078 -12.234 1 96 67 GLN B C 1
ATOM 3002 O O . GLN B 1 67 ? -2.506 -16 -11.445 1 96 67 GLN B O 1
ATOM 3007 N N . THR B 1 68 ? -0.817 -17.125 -12.422 1 97.44 68 THR B N 1
ATOM 3008 C CA . THR B 1 68 ? -1.262 -18.391 -11.875 1 97.44 68 THR B CA 1
ATOM 3009 C C . THR B 1 68 ? -0.429 -18.781 -10.656 1 97.44 68 THR B C 1
ATOM 3011 O O . THR B 1 68 ? 0.802 -18.781 -10.711 1 97.44 68 THR B O 1
ATOM 3014 N N . LEU B 1 69 ? -1.14 -19.047 -9.586 1 96.88 69 LEU B N 1
ATOM 3015 C CA . LEU B 1 69 ? -0.539 -19.484 -8.328 1 96.88 69 LEU B CA 1
ATOM 3016 C C . LEU B 1 69 ? -0.765 -20.969 -8.109 1 96.88 69 LEU B C 1
ATOM 3018 O O . LEU B 1 69 ? -1.861 -21.484 -8.352 1 96.88 69 LEU B O 1
ATOM 3022 N N . ALA B 1 70 ? 0.292 -21.625 -7.656 1 95.44 70 ALA B N 1
ATOM 3023 C CA . ALA B 1 70 ? 0.175 -23.031 -7.281 1 95.44 70 ALA B CA 1
ATOM 3024 C C . ALA B 1 70 ? -0.004 -23.188 -5.773 1 95.44 70 ALA B C 1
ATOM 3026 O O . ALA B 1 70 ? 0.94 -22.984 -5.004 1 95.44 70 ALA B O 1
ATOM 3027 N N . PRO B 1 71 ? -1.218 -23.578 -5.398 1 92.94 71 PRO B N 1
ATOM 3028 C CA . PRO B 1 71 ? -1.403 -23.766 -3.957 1 92.94 71 PRO B CA 1
ATOM 3029 C C . PRO B 1 71 ? -0.596 -24.953 -3.41 1 92.94 71 PRO B C 1
ATOM 3031 O O . PRO B 1 71 ? -0.206 -25.844 -4.168 1 92.94 71 PRO B O 1
ATOM 3034 N N . ARG B 1 72 ? -0.391 -24.938 -2.137 1 90.19 72 ARG B N 1
ATOM 3035 C CA . ARG B 1 72 ? 0.412 -25.984 -1.51 1 90.19 72 ARG B CA 1
ATOM 3036 C C . ARG B 1 72 ? -0.383 -27.281 -1.375 1 90.19 72 ARG B C 1
ATOM 3038 O O . ARG B 1 72 ? 0.178 -28.375 -1.476 1 90.19 72 ARG B O 1
ATOM 3045 N N . MET B 1 73 ? -1.741 -27.125 -1.115 1 90.81 73 MET B N 1
ATOM 3046 C CA . MET B 1 73 ? -2.537 -28.312 -0.803 1 90.81 73 MET B CA 1
ATOM 3047 C C . MET B 1 73 ? -3.955 -28.172 -1.344 1 90.81 73 MET B C 1
ATOM 3049 O O . MET B 1 73 ? -4.438 -27.047 -1.552 1 90.81 73 MET B O 1
ATOM 3053 N N . ALA B 1 74 ? -4.539 -29.312 -1.528 1 90.12 74 ALA B N 1
ATOM 3054 C CA . ALA B 1 74 ? -5.977 -29.359 -1.794 1 90.12 74 ALA B CA 1
ATOM 3055 C C . ALA B 1 74 ? -6.777 -29.281 -0.497 1 90.12 74 ALA B C 1
ATOM 3057 O O . ALA B 1 74 ? -6.301 -29.703 0.56 1 90.12 74 ALA B O 1
ATOM 3058 N N . LEU B 1 75 ? -7.953 -28.75 -0.632 1 90.19 75 LEU B N 1
ATOM 3059 C CA . LEU B 1 75 ? -8.797 -28.594 0.549 1 90.19 75 LEU B CA 1
ATOM 3060 C C . LEU B 1 75 ? -9.094 -29.953 1.178 1 90.19 75 LEU B C 1
ATOM 3062 O O . LEU B 1 75 ? -9.195 -30.062 2.402 1 90.19 75 LEU B O 1
ATOM 3066 N N . ASP B 1 76 ? -9.211 -30.938 0.382 1 86.81 76 ASP B N 1
ATOM 3067 C CA . ASP B 1 76 ? -9.609 -32.25 0.872 1 86.81 76 ASP B CA 1
ATOM 3068 C C . ASP B 1 76 ? -8.438 -32.969 1.555 1 86.81 76 ASP B C 1
ATOM 3070 O O . ASP B 1 76 ? -8.609 -34.031 2.137 1 86.81 76 ASP B O 1
ATOM 3074 N N . GLU B 1 77 ? -7.305 -32.406 1.54 1 87.69 77 GLU B N 1
ATOM 3075 C CA . GLU B 1 77 ? -6.117 -32.969 2.17 1 87.69 77 GLU B CA 1
ATOM 3076 C C . GLU B 1 77 ? -5.918 -32.406 3.578 1 87.69 77 GLU B C 1
ATOM 3078 O O . GLU B 1 77 ? -5.012 -32.844 4.297 1 87.69 77 GLU B O 1
ATOM 3083 N N . VAL B 1 78 ? -6.805 -31.484 3.871 1 87.94 78 VAL B N 1
ATOM 3084 C CA . VAL B 1 78 ? -6.652 -30.844 5.172 1 87.94 78 VAL B CA 1
ATOM 3085 C C . VAL B 1 78 ? -6.934 -31.844 6.281 1 87.94 78 VAL B C 1
ATOM 3087 O O . VAL B 1 78 ? -7.996 -32.469 6.309 1 87.94 78 VAL B O 1
ATOM 3090 N N . THR B 1 79 ? -5.996 -32.031 7.195 1 85.75 79 THR B N 1
ATOM 3091 C CA . THR B 1 79 ? -6.164 -33 8.281 1 85.75 79 THR B CA 1
ATOM 3092 C C . THR B 1 79 ? -6.328 -32.281 9.617 1 85.75 79 THR B C 1
ATOM 3094 O O . THR B 1 79 ? -6.883 -32.844 10.562 1 85.75 79 THR B O 1
ATOM 3097 N N . ARG B 1 80 ? -5.809 -31.156 9.703 1 90.5 80 ARG B N 1
ATOM 3098 C CA . ARG B 1 80 ? -5.906 -30.344 10.906 1 90.5 80 ARG B CA 1
ATOM 3099 C C . ARG B 1 80 ? -6.363 -28.922 10.57 1 90.5 80 ARG B C 1
ATOM 3101 O O . ARG B 1 80 ? -5.93 -28.344 9.57 1 90.5 80 ARG B O 1
ATOM 3108 N N . TYR B 1 81 ? -7.242 -28.516 11.461 1 92.56 81 TYR B N 1
ATOM 3109 C CA . TYR B 1 81 ? -7.738 -27.172 11.227 1 92.56 81 TYR B CA 1
ATOM 3110 C C . TYR B 1 81 ? -6.668 -26.141 11.547 1 92.56 81 TYR B C 1
ATOM 3112 O O . TYR B 1 81 ? -5.957 -26.25 12.547 1 92.56 81 TYR B O 1
ATOM 3120 N N . PRO B 1 82 ? -6.535 -25.203 10.609 1 96.19 82 PRO B N 1
ATOM 3121 C CA . PRO B 1 82 ? -5.699 -24.062 10.984 1 96.19 82 PRO B CA 1
ATOM 3122 C C . PRO B 1 82 ? -6.324 -23.203 12.078 1 96.19 82 PRO B C 1
ATOM 3124 O O . PRO B 1 82 ? -7.48 -23.422 12.453 1 96.19 82 PRO B O 1
ATOM 3127 N N . ASP B 1 83 ? -5.516 -22.297 12.594 1 96.75 83 ASP B N 1
ATOM 3128 C CA . ASP B 1 83 ? -6.012 -21.359 13.609 1 96.75 83 ASP B CA 1
ATOM 3129 C C . ASP B 1 83 ? -6.832 -20.25 12.969 1 96.75 83 ASP B C 1
ATOM 3131 O O . ASP B 1 83 ? -7.66 -19.625 13.633 1 96.75 83 ASP B O 1
ATOM 3135 N N . MET B 1 84 ? -6.57 -20.047 11.68 1 97.69 84 MET B N 1
ATOM 3136 C CA . MET B 1 84 ? -7.262 -19.016 10.898 1 97.69 84 MET B CA 1
ATOM 3137 C C . MET B 1 84 ? -7.289 -19.391 9.422 1 97.69 84 MET B C 1
ATOM 3139 O O . MET B 1 84 ? -6.336 -19.984 8.906 1 97.69 84 MET B O 1
ATOM 3143 N N . VAL B 1 85 ? -8.398 -19.031 8.805 1 98.38 85 VAL B N 1
ATOM 3144 C CA . VAL B 1 85 ? -8.508 -19.297 7.371 1 98.38 85 VAL B CA 1
ATOM 3145 C C . VAL B 1 85 ? -9.031 -18.062 6.656 1 98.38 85 VAL B C 1
ATOM 3147 O O . VAL B 1 85 ? -10.023 -17.469 7.074 1 98.38 85 VAL B O 1
ATOM 3150 N N . LEU B 1 86 ? -8.367 -17.672 5.645 1 98.44 86 LEU B N 1
ATOM 3151 C CA . LEU B 1 86 ? -8.805 -16.578 4.781 1 98.44 86 LEU B CA 1
ATOM 3152 C C . LEU B 1 86 ? -9.25 -17.109 3.42 1 98.44 86 LEU B C 1
ATOM 3154 O O . LEU B 1 86 ? -8.609 -18 2.855 1 98.44 86 LEU B O 1
ATOM 3158 N N . VAL B 1 87 ? -10.352 -16.609 2.936 1 98.25 87 VAL B N 1
ATOM 3159 C CA . VAL B 1 87 ? -10.828 -16.938 1.595 1 98.25 87 VAL B CA 1
ATOM 3160 C C . VAL B 1 87 ? -10.617 -15.742 0.667 1 98.25 87 VAL B C 1
ATOM 3162 O O . VAL B 1 87 ? -11.188 -14.672 0.881 1 98.25 87 VAL B O 1
ATOM 3165 N N . CYS B 1 88 ? -9.781 -15.938 -0.31 1 97.25 88 CYS B N 1
ATOM 3166 C CA . CYS B 1 88 ? -9.492 -14.898 -1.294 1 97.25 88 CYS B CA 1
ATOM 3167 C C . CYS B 1 88 ? -10.203 -15.18 -2.611 1 97.25 88 CYS B C 1
ATOM 3169 O O . CYS B 1 88 ? -9.828 -16.094 -3.344 1 97.25 88 CYS B O 1
ATOM 3171 N N . GLY B 1 89 ? -11.227 -14.398 -2.896 1 95.69 89 GLY B N 1
ATOM 3172 C CA . GLY B 1 89 ? -12.039 -14.602 -4.086 1 95.69 89 GLY B CA 1
ATOM 3173 C C . GLY B 1 89 ? -11.984 -13.438 -5.051 1 95.69 89 GLY B C 1
ATOM 3174 O O . GLY B 1 89 ? -11.312 -12.438 -4.793 1 95.69 89 GLY B O 1
ATOM 3175 N N . PRO B 1 90 ? -12.633 -13.664 -6.176 1 94.12 90 PRO B N 1
ATOM 3176 C CA . PRO B 1 90 ? -12.688 -12.594 -7.168 1 94.12 90 PRO B CA 1
ATOM 3177 C C . PRO B 1 90 ? -13.555 -11.422 -6.715 1 94.12 90 PRO B C 1
ATOM 3179 O O . PRO B 1 90 ? -14.281 -11.531 -5.727 1 94.12 90 PRO B O 1
ATOM 3182 N N . ALA B 1 91 ? -13.375 -10.305 -7.406 1 86.75 91 ALA B N 1
ATOM 3183 C CA . ALA B 1 91 ? -14.172 -9.125 -7.078 1 86.75 91 ALA B CA 1
ATOM 3184 C C . ALA B 1 91 ? -15.664 -9.406 -7.227 1 86.75 91 ALA B C 1
ATOM 3186 O O . ALA B 1 91 ? -16.469 -8.992 -6.387 1 86.75 91 ALA B O 1
ATOM 3187 N N . MET B 1 92 ? -15.938 -10.055 -8.289 1 85.62 92 MET B N 1
ATOM 3188 C CA . MET B 1 92 ? -17.312 -10.5 -8.531 1 85.62 92 MET B CA 1
ATOM 3189 C C . MET B 1 92 ? -17.406 -12.023 -8.438 1 85.62 92 MET B C 1
ATOM 3191 O O . MET B 1 92 ? -16.969 -12.734 -9.336 1 85.62 92 MET B O 1
ATOM 3195 N N . LEU B 1 93 ? -17.953 -12.469 -7.383 1 89.06 93 LEU B N 1
ATOM 3196 C CA . LEU B 1 93 ? -18.078 -13.898 -7.137 1 89.06 93 LEU B CA 1
ATOM 3197 C C . LEU B 1 93 ? -19.109 -14.531 -8.055 1 89.06 93 LEU B C 1
ATOM 3199 O O . LEU B 1 93 ? -20.234 -14.039 -8.156 1 89.06 93 LEU B O 1
ATOM 3203 N N . PRO B 1 94 ? -18.656 -15.531 -8.711 1 83.88 94 PRO B N 1
ATOM 3204 C CA . PRO B 1 94 ? -19.656 -16.234 -9.531 1 83.88 94 PRO B CA 1
ATOM 3205 C C . PRO B 1 94 ? -20.75 -16.891 -8.688 1 83.88 94 PRO B C 1
ATOM 3207 O O . PRO B 1 94 ? -20.641 -16.938 -7.457 1 83.88 94 PRO B O 1
ATOM 3210 N N . SER B 1 95 ? -21.812 -17.219 -9.258 1 78.75 95 SER B N 1
ATOM 3211 C CA . SER B 1 95 ? -23.031 -17.656 -8.578 1 78.75 95 SER B CA 1
ATOM 3212 C C . SER B 1 95 ? -22.75 -18.844 -7.66 1 78.75 95 SER B C 1
ATOM 3214 O O . SER B 1 95 ? -23.297 -18.938 -6.566 1 78.75 95 SER B O 1
ATOM 3216 N N . GLY B 1 96 ? -21.812 -19.656 -7.945 1 83.94 96 GLY B N 1
ATOM 3217 C CA . GLY B 1 96 ? -21.703 -20.844 -7.098 1 83.94 96 GLY B CA 1
ATOM 3218 C C . GLY B 1 96 ? -20.422 -20.891 -6.301 1 83.94 96 GLY B C 1
ATOM 3219 O O . GLY B 1 96 ? -19.406 -20.328 -6.719 1 83.94 96 GLY B O 1
ATOM 3220 N N . ILE B 1 97 ? -20.609 -21.391 -4.977 1 91.31 97 ILE B N 1
ATOM 3221 C CA . ILE B 1 97 ? -19.484 -21.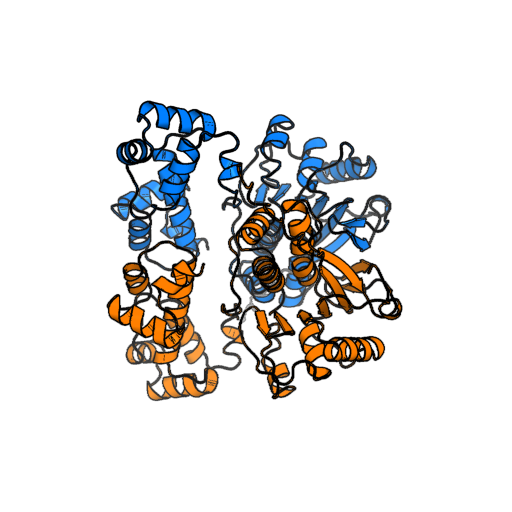781 -4.125 1 91.31 97 ILE B CA 1
ATOM 3222 C C . ILE B 1 97 ? -19.328 -23.297 -4.152 1 91.31 97 ILE B C 1
ATOM 3224 O O . ILE B 1 97 ? -20.281 -24.031 -3.957 1 91.31 97 ILE B O 1
ATOM 3228 N N . PRO B 1 98 ? -18.125 -23.703 -4.43 1 91.44 98 PRO B N 1
ATOM 3229 C CA . PRO B 1 98 ? -17.938 -25.156 -4.426 1 91.44 98 PRO B CA 1
ATOM 3230 C C . PRO B 1 98 ? -18.391 -25.812 -3.127 1 91.44 98 PRO B C 1
ATOM 3232 O O . PRO B 1 98 ? -18.125 -25.297 -2.039 1 91.44 98 PRO B O 1
ATOM 3235 N N . ASP B 1 99 ? -19.062 -26.953 -3.225 1 93.31 99 ASP B N 1
ATOM 3236 C CA . ASP B 1 99 ? -19.641 -27.641 -2.07 1 93.31 99 ASP B CA 1
ATOM 3237 C C . ASP B 1 99 ? -18.562 -27.984 -1.045 1 93.31 99 ASP B C 1
ATOM 3239 O O . ASP B 1 99 ? -18.781 -27.844 0.161 1 93.31 99 ASP B O 1
ATOM 3243 N N . GLU B 1 100 ? -17.469 -28.406 -1.515 1 93.31 100 GLU B N 1
ATOM 3244 C CA . GLU B 1 100 ? -16.375 -28.797 -0.634 1 93.31 100 GLU B CA 1
ATOM 3245 C C . GLU B 1 100 ? -15.898 -27.625 0.214 1 93.31 100 GLU B C 1
ATOM 3247 O O . GLU B 1 100 ? -15.664 -27.766 1.416 1 93.31 100 GLU B O 1
ATOM 3252 N N . LEU B 1 101 ? -15.781 -26.484 -0.388 1 95.06 101 LEU B N 1
ATOM 3253 C CA . LEU B 1 101 ? -15.352 -25.281 0.322 1 95.06 101 LEU B CA 1
ATOM 3254 C C . LEU B 1 101 ? -16.406 -24.844 1.346 1 95.06 101 LEU B C 1
ATOM 3256 O O . LEU B 1 101 ? -16.062 -24.562 2.498 1 95.06 101 LEU B O 1
ATOM 3260 N N . GLY B 1 102 ? -17.641 -24.859 0.903 1 96.81 102 GLY B N 1
ATOM 3261 C CA . GLY B 1 102 ? -18.719 -24.484 1.804 1 96.81 102 GLY B CA 1
ATOM 3262 C C . GLY B 1 102 ? -18.812 -25.359 3.035 1 96.81 102 GLY B C 1
ATOM 3263 O O . GLY B 1 102 ? -18.906 -24.859 4.156 1 96.81 102 GLY B O 1
ATOM 3264 N N . ALA B 1 103 ? -18.766 -26.656 2.83 1 95.81 103 ALA B N 1
ATOM 3265 C CA . ALA B 1 103 ? -18.812 -27.609 3.938 1 95.81 103 ALA B CA 1
ATOM 3266 C C . ALA B 1 103 ? -17.641 -27.406 4.891 1 95.81 103 ALA B C 1
ATOM 3268 O O . ALA B 1 103 ? -17.812 -27.422 6.109 1 95.81 103 ALA B O 1
ATOM 3269 N N . TRP B 1 104 ? -16.5 -27.234 4.344 1 95.94 104 TRP B N 1
ATOM 3270 C CA . TRP B 1 104 ? -15.289 -27.062 5.145 1 95.94 104 TRP B CA 1
ATOM 3271 C C . TRP B 1 104 ? -15.375 -25.781 5.984 1 95.94 104 TRP B C 1
ATOM 3273 O O . TRP B 1 104 ? -15.094 -25.812 7.184 1 95.94 104 TRP B O 1
ATOM 3283 N N . LEU B 1 105 ? -15.828 -24.656 5.402 1 97.5 105 LEU B N 1
ATOM 3284 C CA . LEU B 1 105 ? -15.922 -23.375 6.102 1 97.5 105 LEU B CA 1
ATOM 3285 C C . LEU B 1 105 ? -16.953 -23.453 7.223 1 97.5 105 LEU B C 1
ATOM 3287 O O . LEU B 1 105 ? -16.75 -22.891 8.305 1 97.5 105 LEU B O 1
ATOM 3291 N N . LYS B 1 106 ? -18.031 -24.156 7 1 97.56 106 LYS B N 1
ATOM 3292 C CA . LYS B 1 106 ? -19.047 -24.312 8.039 1 97.56 106 LYS B CA 1
ATOM 3293 C C . LYS B 1 106 ? -18.516 -25.109 9.219 1 97.56 106 LYS B C 1
ATOM 3295 O O . LYS B 1 106 ? -18.797 -24.797 10.375 1 97.56 106 LYS B O 1
ATOM 3300 N N . ARG B 1 107 ? -17.75 -26.125 8.906 1 96.62 107 ARG B N 1
ATOM 3301 C CA . ARG B 1 107 ? -17.125 -26.906 9.969 1 96.62 107 ARG B CA 1
ATOM 3302 C C . ARG B 1 107 ? -16.156 -26.062 10.773 1 96.62 107 ARG B C 1
ATOM 3304 O O . ARG B 1 107 ? -16.094 -26.156 12.008 1 96.62 107 ARG B O 1
ATOM 3311 N N . LEU B 1 108 ? -15.367 -25.25 10.062 1 97.25 108 LEU B N 1
ATOM 3312 C CA . LEU B 1 108 ? -14.43 -24.359 10.734 1 97.25 108 LEU B CA 1
ATOM 3313 C C . LEU B 1 108 ? -15.164 -23.406 11.672 1 97.25 108 LEU B C 1
ATOM 3315 O O . LEU B 1 108 ? -14.758 -23.219 12.828 1 97.25 108 LEU B O 1
ATOM 3319 N N . ALA B 1 109 ? -16.25 -22.875 11.188 1 97.56 109 ALA B N 1
ATOM 3320 C CA . ALA B 1 109 ? -17.031 -21.922 11.969 1 97.56 109 ALA B CA 1
ATOM 3321 C C . ALA B 1 109 ? -17.578 -22.578 13.234 1 97.56 109 ALA B C 1
ATOM 3323 O O . ALA B 1 109 ? -17.516 -21.984 14.312 1 97.56 109 ALA B O 1
ATOM 3324 N N . THR B 1 110 ? -18.047 -23.781 13.062 1 96.44 110 THR B N 1
ATOM 3325 C CA . THR B 1 110 ? -18.625 -24.5 14.188 1 96.44 110 THR B CA 1
ATOM 3326 C C . THR B 1 110 ? -17.547 -24.844 15.219 1 96.44 110 THR B C 1
ATOM 3328 O O . THR B 1 110 ? -17.844 -24.969 16.406 1 96.44 110 THR B O 1
ATOM 3331 N N . SER B 1 111 ? -16.359 -24.938 14.781 1 96.31 111 SER B N 1
ATOM 3332 C CA . SER B 1 111 ? -15.25 -25.297 15.656 1 96.31 111 SER B CA 1
ATOM 3333 C C . SER B 1 111 ? -14.625 -24.062 16.281 1 96.31 111 SER B C 1
ATOM 3335 O O . SER B 1 111 ? -13.617 -24.156 16.984 1 96.31 111 SER B O 1
ATOM 3337 N N . GLY B 1 112 ? -15.086 -22.875 15.93 1 95.62 112 GLY B N 1
ATOM 3338 C CA . GLY B 1 112 ? -14.625 -21.656 16.547 1 95.62 112 GLY B CA 1
ATOM 3339 C C . GLY B 1 112 ? -13.375 -21.094 15.898 1 95.62 112 GLY B C 1
ATOM 3340 O O . GLY B 1 112 ? -12.703 -20.234 16.484 1 95.62 112 GLY B O 1
ATOM 3341 N N . ILE B 1 113 ? -13.047 -21.609 14.727 1 97.12 113 ILE B N 1
ATOM 3342 C CA . ILE B 1 113 ? -11.867 -21.141 14 1 97.12 113 ILE B CA 1
ATOM 3343 C C . ILE B 1 113 ? -12.148 -19.781 13.383 1 97.12 113 ILE B C 1
ATOM 3345 O O . ILE B 1 113 ? -13.234 -19.547 12.844 1 97.12 113 ILE B O 1
ATOM 3349 N N . MET B 1 114 ? -11.172 -18.859 13.422 1 98.06 114 MET B N 1
ATOM 3350 C CA . MET B 1 114 ? -11.312 -17.547 12.789 1 98.06 114 MET B CA 1
ATOM 3351 C C . MET B 1 114 ? -11.344 -17.688 11.273 1 98.06 114 MET B C 1
ATOM 3353 O O . MET B 1 114 ? -10.477 -18.328 10.68 1 98.06 114 MET B O 1
ATOM 3357 N N . ILE B 1 115 ? -12.344 -17.062 10.68 1 98.62 115 ILE B N 1
ATOM 3358 C CA . ILE B 1 115 ? -12.5 -17.109 9.227 1 98.62 115 ILE B CA 1
ATOM 3359 C C . ILE B 1 115 ? -12.555 -15.68 8.672 1 98.62 115 ILE B C 1
ATOM 3361 O O . ILE B 1 115 ? -13.164 -14.797 9.281 1 98.62 115 ILE B O 1
ATOM 3365 N N . GLY B 1 116 ? -11.883 -15.484 7.574 1 98.44 116 GLY B N 1
ATOM 3366 C CA . GLY B 1 116 ? -11.852 -14.172 6.961 1 98.44 116 GLY B CA 1
ATOM 3367 C C . GLY B 1 116 ? -12.156 -14.195 5.473 1 98.44 116 GLY B C 1
ATOM 3368 O O . GLY B 1 116 ? -12.031 -15.242 4.828 1 98.44 116 GLY B O 1
ATOM 3369 N N . GLY B 1 117 ? -12.617 -13.102 4.98 1 98.31 117 GLY B N 1
ATOM 3370 C CA . GLY B 1 117 ? -12.906 -12.914 3.566 1 98.31 117 GLY B CA 1
ATOM 3371 C C . GLY B 1 117 ? -12.156 -11.75 2.951 1 98.31 117 GLY B C 1
ATOM 3372 O O . GLY B 1 117 ? -12.086 -10.672 3.541 1 98.31 117 GLY B O 1
ATOM 3373 N N . ILE B 1 118 ? -11.609 -11.969 1.774 1 97.62 118 ILE B N 1
ATOM 3374 C CA . ILE B 1 118 ? -10.922 -10.961 0.969 1 97.62 118 ILE B CA 1
ATOM 3375 C C . ILE B 1 118 ? -11.539 -10.914 -0.428 1 97.62 118 ILE B C 1
ATOM 3377 O O . ILE B 1 118 ? -11.609 -11.938 -1.119 1 97.62 118 ILE B O 1
ATOM 3381 N N . GLY B 1 119 ? -11.914 -9.664 -0.814 1 93.75 119 GLY B N 1
ATOM 3382 C CA . GLY B 1 119 ? -12.617 -9.562 -2.084 1 93.75 119 GLY B CA 1
ATOM 3383 C C . GLY B 1 119 ? -13.883 -10.398 -2.127 1 93.75 119 GLY B C 1
ATOM 3384 O O . GLY B 1 119 ? -14.719 -10.305 -1.229 1 93.75 119 GLY B O 1
ATOM 3385 N N . GLY B 1 120 ? -14.047 -11.227 -3.107 1 94.31 120 GLY B N 1
ATOM 3386 C CA . GLY B 1 120 ? -15.195 -12.102 -3.23 1 94.31 120 GLY B CA 1
ATOM 3387 C C . GLY B 1 120 ? -15.273 -13.141 -2.125 1 94.31 120 GLY B C 1
ATOM 3388 O O . GLY B 1 120 ? -16.312 -13.773 -1.932 1 94.31 120 GLY B O 1
ATOM 3389 N N . GLY B 1 121 ? -14.195 -13.273 -1.389 1 97.38 121 GLY B N 1
ATOM 3390 C CA . GLY B 1 121 ? -14.234 -14.18 -0.248 1 97.38 121 GLY B CA 1
ATOM 3391 C C . GLY B 1 121 ? -15.242 -13.766 0.807 1 97.38 121 GLY B C 1
ATOM 3392 O O . GLY B 1 121 ? -15.875 -14.617 1.431 1 97.38 121 GLY B O 1
ATOM 3393 N N . THR B 1 122 ? -15.406 -12.469 1.012 1 97.81 122 THR B N 1
ATOM 3394 C CA . THR B 1 122 ? -16.391 -11.969 1.952 1 97.81 122 THR B CA 1
ATOM 3395 C C . THR B 1 122 ? -17.812 -12.328 1.496 1 97.81 122 THR B C 1
ATOM 3397 O O . THR B 1 122 ? -18.641 -12.758 2.303 1 97.81 122 THR B O 1
ATOM 3400 N N . GLU B 1 123 ? -18.016 -12.172 0.209 1 96.69 123 GLU B N 1
ATOM 3401 C CA . GLU B 1 123 ? -19.328 -12.539 -0.333 1 96.69 123 GLU B CA 1
ATOM 3402 C C . GLU B 1 123 ? -19.594 -14.031 -0.178 1 96.69 123 GLU B C 1
ATOM 3404 O O . GLU B 1 123 ? -20.719 -14.445 0.115 1 96.69 123 GLU B O 1
ATOM 3409 N N . ALA B 1 124 ? -18.578 -14.844 -0.412 1 97.5 124 ALA B N 1
ATOM 3410 C CA . ALA B 1 124 ? -18.719 -16.281 -0.238 1 97.5 124 ALA B CA 1
ATOM 3411 C C . ALA B 1 124 ? -19.141 -16.625 1.186 1 97.5 124 ALA B C 1
ATOM 3413 O O . ALA B 1 124 ? -20.062 -17.438 1.389 1 97.5 124 ALA B O 1
ATOM 3414 N N . LEU B 1 125 ? -18.516 -15.984 2.152 1 98.25 125 LEU B N 1
ATOM 3415 C CA . LEU B 1 125 ? -18.859 -16.219 3.551 1 98.25 125 LEU B CA 1
ATOM 3416 C C . LEU B 1 125 ? -20.297 -15.805 3.84 1 98.25 125 LEU B C 1
ATOM 3418 O O . LEU B 1 125 ? -21.016 -16.5 4.551 1 98.25 125 LEU B O 1
ATOM 3422 N N . ALA B 1 126 ? -20.672 -14.68 3.264 1 98 126 ALA B N 1
ATOM 3423 C CA . ALA B 1 126 ? -22.031 -14.18 3.471 1 98 126 ALA B CA 1
ATOM 3424 C C . ALA B 1 126 ? -23.062 -15.141 2.877 1 98 126 ALA B C 1
ATOM 3426 O O . ALA B 1 126 ? -24.078 -15.445 3.51 1 98 126 ALA B O 1
ATOM 3427 N N . ARG B 1 127 ? -22.797 -15.633 1.677 1 97.25 127 ARG B N 1
ATOM 3428 C CA . ARG B 1 127 ? -23.719 -16.547 1.002 1 97.25 127 ARG B CA 1
ATOM 3429 C C . ARG B 1 127 ? -23.891 -17.828 1.804 1 97.25 127 ARG B C 1
ATOM 3431 O O . ARG B 1 127 ? -24.953 -18.469 1.744 1 97.25 127 ARG B O 1
ATOM 3438 N N . LEU B 1 128 ? -22.891 -18.172 2.525 1 97.44 128 LEU B N 1
ATOM 3439 C CA . LEU B 1 128 ? -22.938 -19.391 3.332 1 97.44 128 LEU B CA 1
ATOM 3440 C C . LEU B 1 128 ? -23.562 -19.109 4.695 1 97.44 128 LEU B C 1
ATOM 3442 O O . LEU B 1 128 ? -23.641 -20.016 5.535 1 97.44 128 LEU B O 1
ATOM 3446 N N . GLY B 1 129 ? -23.906 -17.844 4.977 1 97.81 129 GLY B N 1
ATOM 3447 C CA . GLY B 1 129 ? -24.516 -17.469 6.242 1 97.81 129 GLY B CA 1
ATOM 3448 C C . GLY B 1 129 ? -23.516 -17.312 7.367 1 97.81 129 GLY B C 1
ATOM 3449 O O . GLY B 1 129 ? -23.891 -17.234 8.539 1 97.81 129 GLY B O 1
ATOM 3450 N N . LEU B 1 130 ? -22.312 -17.234 7.031 1 98.56 130 LEU B N 1
ATOM 3451 C CA . LEU B 1 130 ? -21.25 -17.266 8.039 1 98.56 130 LEU B CA 1
ATOM 3452 C C . LEU B 1 130 ? -20.938 -15.852 8.539 1 98.56 130 LEU B C 1
ATOM 3454 O O . LEU B 1 130 ? -20.141 -15.68 9.453 1 98.56 130 LEU B O 1
ATOM 3458 N N . LEU B 1 131 ? -21.609 -14.805 7.977 1 98.62 131 LEU B N 1
ATOM 3459 C CA . LEU B 1 131 ? -21.375 -13.43 8.406 1 98.62 131 LEU B CA 1
ATOM 3460 C C . LEU B 1 131 ? -22.641 -12.836 9.023 1 98.62 131 LEU B C 1
ATOM 3462 O O . LEU B 1 131 ? -22.672 -11.648 9.352 1 98.62 131 LEU B O 1
ATOM 3466 N N . ASP B 1 132 ? -23.719 -13.656 9.172 1 98.44 132 ASP B N 1
ATOM 3467 C CA . ASP B 1 132 ? -24.938 -13.156 9.781 1 98.44 132 ASP B CA 1
ATOM 3468 C C . ASP B 1 132 ? -24.688 -12.664 11.203 1 98.44 132 ASP B C 1
ATOM 3470 O O . ASP B 1 132 ? -24.125 -13.398 12.031 1 98.44 132 ASP B O 1
ATOM 3474 N N . GLY B 1 133 ? -25.016 -11.414 11.398 1 98.06 133 GLY B N 1
ATOM 3475 C CA . GLY B 1 133 ? -24.859 -10.836 12.727 1 98.06 133 GLY B CA 1
ATOM 3476 C C . GLY B 1 133 ? -23.484 -10.242 12.961 1 98.06 133 GLY B C 1
ATOM 3477 O O . GLY B 1 133 ? -23.219 -9.68 14.031 1 98.06 133 GLY B O 1
ATOM 3478 N N . TYR B 1 134 ? -22.625 -10.406 12.008 1 98.38 134 TYR B N 1
ATOM 3479 C CA . TYR B 1 134 ? -21.266 -9.875 12.125 1 98.38 134 TYR B CA 1
ATOM 3480 C C . TYR B 1 134 ? -21.141 -8.555 11.375 1 98.38 134 TYR B C 1
ATOM 3482 O O . TYR B 1 134 ? -21.875 -8.289 10.43 1 98.38 134 TYR B O 1
ATOM 3490 N N . SER B 1 135 ? -20.188 -7.68 11.852 1 98.06 135 SER B N 1
ATOM 3491 C CA . SER B 1 135 ? -19.703 -6.574 11.023 1 98.06 135 SER B CA 1
ATOM 3492 C C . SER B 1 135 ? -18.734 -7.059 9.961 1 98.06 135 SER B C 1
ATOM 3494 O O . SER B 1 135 ? -17.859 -7.879 10.242 1 98.06 135 SER B O 1
ATOM 3496 N N . ALA B 1 136 ? -18.953 -6.621 8.758 1 98.31 136 ALA B N 1
ATOM 3497 C CA . ALA B 1 136 ? -18.078 -7.031 7.66 1 98.31 136 ALA B CA 1
ATOM 3498 C C . ALA B 1 136 ? -17.953 -5.922 6.617 1 98.31 136 ALA B C 1
ATOM 3500 O O . ALA B 1 136 ? -18.766 -4.988 6.594 1 98.31 136 ALA B O 1
ATOM 3501 N N . THR B 1 137 ? -16.938 -5.977 5.867 1 97.31 137 THR B N 1
ATOM 3502 C CA . THR B 1 137 ? -16.766 -5.074 4.734 1 97.31 137 THR B CA 1
ATOM 3503 C C . THR B 1 137 ? -16.219 -5.824 3.523 1 97.31 137 THR B C 1
ATOM 3505 O O . THR B 1 137 ? -15.945 -7.023 3.604 1 97.31 137 THR B O 1
ATOM 3508 N N . LEU B 1 138 ? -16.266 -5.27 2.42 1 96.69 138 LEU B N 1
ATOM 3509 C CA . LEU B 1 138 ? -15.773 -5.777 1.145 1 96.69 138 LEU B CA 1
ATOM 3510 C C . LEU B 1 138 ? -15.508 -4.633 0.173 1 96.69 138 LEU B C 1
ATOM 3512 O O . LEU B 1 138 ? -15.711 -3.463 0.513 1 96.69 138 LEU B O 1
ATOM 3516 N N . PRO B 1 139 ? -15 -4.906 -0.982 1 94.94 139 PRO B N 1
ATOM 3517 C CA . PRO B 1 139 ? -14.711 -3.799 -1.899 1 94.94 139 PRO B CA 1
ATOM 3518 C C . PRO B 1 139 ? -15.93 -2.92 -2.158 1 94.94 139 PRO B C 1
ATOM 3520 O O . PRO B 1 139 ? -17.031 -3.432 -2.422 1 94.94 139 PRO B O 1
ATOM 3523 N N . TRP B 1 140 ? -15.703 -1.622 -2.139 1 92.31 140 TRP B N 1
ATOM 3524 C CA . TRP B 1 140 ? -16.781 -0.632 -2.137 1 92.31 140 TRP B CA 1
ATOM 3525 C C . TRP B 1 140 ? -17.656 -0.786 -3.371 1 92.31 140 TRP B C 1
ATOM 3527 O O . TRP B 1 140 ? -18.844 -0.466 -3.334 1 92.31 140 TRP B O 1
ATOM 3537 N N . GLN B 1 141 ? -17.156 -1.354 -4.41 1 90.38 141 GLN B N 1
ATOM 3538 C CA . GLN B 1 141 ? -17.906 -1.525 -5.648 1 90.38 141 GLN B CA 1
ATOM 3539 C C . GLN B 1 141 ? -19.094 -2.459 -5.445 1 90.38 141 GLN B C 1
ATOM 3541 O O . GLN B 1 141 ? -20.047 -2.445 -6.23 1 90.38 141 GLN B O 1
ATOM 3546 N N . ARG B 1 142 ? -19 -3.223 -4.387 1 93.25 142 ARG B N 1
ATOM 3547 C CA . ARG B 1 142 ? -20.016 -4.254 -4.184 1 93.25 142 ARG B CA 1
ATOM 3548 C C . ARG B 1 142 ? -20.953 -3.887 -3.039 1 93.25 142 ARG B C 1
ATOM 3550 O O . ARG B 1 142 ? -21.844 -4.664 -2.684 1 93.25 142 ARG B O 1
ATOM 3557 N N . PHE B 1 143 ? -20.875 -2.732 -2.494 1 91.31 143 PHE B N 1
ATOM 3558 C CA . PHE B 1 143 ? -21.609 -2.359 -1.286 1 91.31 143 PHE B CA 1
ATOM 3559 C C . PHE B 1 143 ? -23.109 -2.488 -1.498 1 91.31 143 PHE B C 1
ATOM 3561 O O . PHE B 1 143 ? -23.797 -3.16 -0.724 1 91.31 143 PHE B O 1
ATOM 3568 N N . GLU B 1 144 ? -23.578 -1.907 -2.555 1 88.56 144 GLU B N 1
ATOM 3569 C CA . GLU B 1 144 ? -25.016 -1.861 -2.791 1 88.56 144 GLU B CA 1
ATOM 3570 C C . GLU B 1 144 ? -25.594 -3.262 -3.002 1 88.56 144 GLU B C 1
ATOM 3572 O O . GLU B 1 144 ? -26.531 -3.662 -2.322 1 88.56 144 GLU B O 1
ATOM 3577 N N . ALA B 1 145 ? -24.984 -4.031 -3.887 1 91.94 145 ALA B N 1
ATOM 3578 C CA . ALA B 1 145 ? -25.438 -5.387 -4.184 1 91.94 145 ALA B CA 1
ATOM 3579 C C . ALA B 1 145 ? -25.359 -6.277 -2.947 1 91.94 145 ALA B C 1
ATOM 3581 O O . ALA B 1 145 ? -26.266 -7.07 -2.689 1 91.94 145 ALA B O 1
ATOM 3582 N N . PHE B 1 146 ? -24.391 -6.105 -2.211 1 94.94 146 PHE B N 1
ATOM 3583 C CA . PHE B 1 146 ? -24.156 -6.918 -1.023 1 94.94 146 PHE B CA 1
ATOM 3584 C C . PHE B 1 146 ? -25.188 -6.605 0.056 1 94.94 146 PHE B C 1
ATOM 3586 O O . PHE B 1 146 ? -25.766 -7.52 0.664 1 94.94 146 PHE B O 1
ATOM 3593 N N . ALA B 1 147 ? -25.422 -5.344 0.279 1 94.38 147 ALA B N 1
ATOM 3594 C CA . ALA B 1 147 ? -26.391 -4.918 1.296 1 94.38 147 ALA B CA 1
ATOM 3595 C C . ALA B 1 147 ? -27.781 -5.43 0.977 1 94.38 147 ALA B C 1
ATOM 3597 O O . ALA B 1 147 ? -28.531 -5.84 1.876 1 94.38 147 ALA B O 1
ATOM 3598 N N . ALA B 1 148 ? -28.109 -5.434 -0.262 1 94.81 148 ALA B N 1
ATOM 3599 C CA . ALA B 1 148 ? -29.422 -5.906 -0.704 1 94.81 148 ALA B CA 1
ATOM 3600 C C . ALA B 1 148 ? -29.547 -7.418 -0.526 1 94.81 148 ALA B C 1
ATOM 3602 O O . ALA B 1 148 ? -30.594 -7.914 -0.104 1 94.81 148 ALA B O 1
ATOM 3603 N N . ALA B 1 149 ? -28.531 -8.117 -0.725 1 95.69 149 ALA B N 1
ATOM 3604 C CA . ALA B 1 149 ? -28.547 -9.578 -0.75 1 95.69 149 ALA B CA 1
ATOM 3605 C C . ALA B 1 149 ? -28.391 -10.156 0.655 1 95.69 149 ALA B C 1
ATOM 3607 O O . ALA B 1 149 ? -28.891 -11.25 0.943 1 95.69 149 ALA B O 1
ATOM 3608 N N . HIS B 1 150 ? -27.719 -9.391 1.508 1 97.44 150 HIS B N 1
ATOM 3609 C CA . HIS B 1 150 ? -27.375 -9.93 2.82 1 97.44 150 HIS B CA 1
ATOM 3610 C C . HIS B 1 150 ? -27.7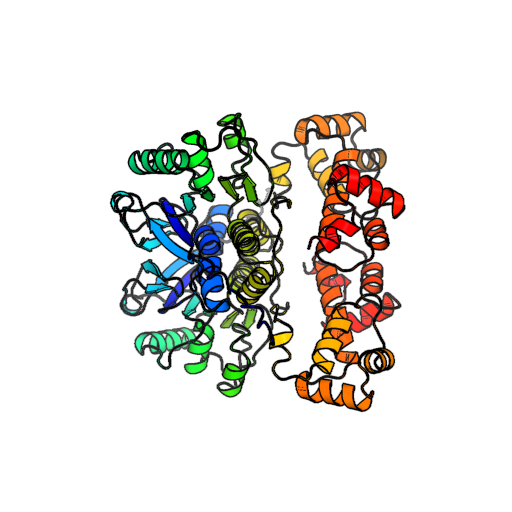03 -8.93 3.926 1 97.44 150 HIS B C 1
ATOM 3612 O O . HIS B 1 150 ? -26.797 -8.469 4.633 1 97.44 150 HIS B O 1
ATOM 3618 N N . PRO B 1 151 ? -28.938 -8.742 4.23 1 96.69 151 PRO B N 1
ATOM 3619 C CA . PRO B 1 151 ? -29.359 -7.711 5.184 1 96.69 151 PRO B CA 1
ATOM 3620 C C . PRO B 1 151 ? -29 -8.062 6.625 1 96.69 151 PRO B C 1
ATOM 3622 O O . PRO B 1 151 ? -29.031 -7.191 7.5 1 96.69 151 PRO B O 1
ATOM 3625 N N . ARG B 1 152 ? -28.641 -9.297 6.891 1 97.88 152 ARG B N 1
ATOM 3626 C CA . ARG B 1 152 ? -28.344 -9.719 8.258 1 97.88 152 ARG B CA 1
ATOM 3627 C C . ARG B 1 152 ? -26.891 -9.414 8.602 1 97.88 152 ARG B C 1
ATOM 3629 O O . ARG B 1 152 ? -26.484 -9.539 9.766 1 97.88 152 ARG B O 1
ATOM 3636 N N . VAL B 1 153 ? -26.078 -9.07 7.617 1 98.44 153 VAL B N 1
ATOM 3637 C CA . VAL B 1 153 ? -24.703 -8.656 7.844 1 98.44 153 VAL B CA 1
ATOM 3638 C C . VAL B 1 153 ? -24.641 -7.16 8.125 1 98.44 153 VAL B C 1
ATOM 3640 O O . VAL B 1 153 ? -25.281 -6.367 7.43 1 98.44 153 VAL B O 1
ATOM 3643 N N . ARG B 1 154 ? -23.953 -6.746 9.164 1 97.94 154 ARG B N 1
ATOM 3644 C CA . ARG B 1 154 ? -23.719 -5.328 9.398 1 97.94 154 ARG B CA 1
ATOM 3645 C C . ARG B 1 154 ? -22.594 -4.812 8.508 1 97.94 154 ARG B C 1
ATOM 3647 O O . ARG B 1 154 ? -21.406 -4.891 8.875 1 97.94 154 ARG B O 1
ATOM 3654 N N . LEU B 1 155 ? -22.953 -4.27 7.375 1 96.25 155 LEU B N 1
ATOM 3655 C CA . LEU B 1 155 ? -21.984 -3.828 6.375 1 96.25 155 LEU B CA 1
ATOM 3656 C C . LEU B 1 155 ? -21.359 -2.488 6.77 1 96.25 155 LEU B C 1
ATOM 3658 O O . LEU B 1 155 ? -22.094 -1.516 7 1 96.25 155 LEU B O 1
ATOM 3662 N N . SER B 1 156 ? -20.062 -2.527 6.914 1 93.88 156 SER B N 1
ATOM 3663 C CA . SER B 1 156 ? -19.328 -1.292 7.195 1 93.88 156 SER B CA 1
ATOM 3664 C C . SER B 1 156 ? -18.609 -0.777 5.957 1 93.88 156 SER B C 1
ATOM 3666 O O . SER B 1 156 ? -18.359 -1.539 5.023 1 93.88 156 SER B O 1
ATOM 3668 N N . GLN B 1 157 ? -18.234 0.505 5.938 1 90 157 GLN B N 1
ATOM 3669 C CA . GLN B 1 157 ? -17.5 1.1 4.832 1 90 157 GLN B CA 1
ATOM 3670 C C . GLN B 1 157 ? -16.031 1.309 5.203 1 90 157 GLN B C 1
ATOM 3672 O O . GLN B 1 157 ? -15.297 2.008 4.5 1 90 157 GLN B O 1
ATOM 3677 N N . GLN B 1 158 ? -15.672 0.668 6.289 1 92.56 158 GLN B N 1
ATOM 3678 C CA . GLN B 1 158 ? -14.312 0.804 6.809 1 92.56 158 GLN B CA 1
ATOM 3679 C C . GLN B 1 158 ? -13.328 -0.047 6.012 1 92.56 158 GLN B C 1
ATOM 3681 O O . GLN B 1 158 ? -13.734 -0.859 5.18 1 92.56 158 GLN B O 1
ATOM 3686 N N . LEU B 1 159 ? -12.086 0.164 6.234 1 95.56 159 LEU B N 1
ATOM 3687 C CA . LEU B 1 159 ? -11.016 -0.514 5.504 1 95.56 159 LEU B CA 1
ATOM 3688 C C . LEU B 1 159 ? -11.07 -2.02 5.738 1 95.56 159 LEU B C 1
ATOM 3690 O O . LEU B 1 159 ? -10.883 -2.803 4.805 1 95.56 159 LEU B O 1
ATOM 3694 N N . PHE B 1 160 ? -11.289 -2.373 6.984 1 98.06 160 PHE B N 1
ATOM 3695 C CA . PHE B 1 160 ? -11.414 -3.777 7.359 1 98.06 160 PHE B CA 1
ATOM 3696 C C . PHE B 1 160 ? -12.195 -3.922 8.664 1 98.06 160 PHE B C 1
ATOM 3698 O O . PHE B 1 160 ? -12.391 -2.941 9.383 1 98.06 160 PHE B O 1
ATOM 3705 N N . GLU B 1 161 ? -12.711 -5.07 8.922 1 98 161 GLU B N 1
ATOM 3706 C CA . GLU B 1 161 ? -13.461 -5.402 10.133 1 98 161 GLU B CA 1
ATOM 3707 C C . GLU B 1 161 ? -12.906 -6.664 10.789 1 98 161 GLU B C 1
ATOM 3709 O O . GLU B 1 161 ? -12.695 -7.68 10.125 1 98 161 GLU B O 1
ATOM 3714 N N . ILE B 1 162 ? -12.594 -6.52 12.023 1 97.38 162 ILE B N 1
ATOM 3715 C CA . ILE B 1 162 ? -12.328 -7.66 12.898 1 97.38 162 ILE B CA 1
ATOM 3716 C C . ILE B 1 162 ? -13.445 -7.781 13.938 1 97.38 162 ILE B C 1
ATOM 3718 O O . ILE B 1 162 ? -13.508 -6.992 14.883 1 97.38 162 ILE B O 1
ATOM 3722 N N . ASP B 1 163 ? -14.328 -8.695 13.703 1 97.88 163 ASP B N 1
ATOM 3723 C CA . ASP B 1 163 ? -15.477 -8.883 14.586 1 97.88 163 ASP B CA 1
ATOM 3724 C C . ASP B 1 163 ? -15.531 -10.312 15.117 1 97.88 163 ASP B C 1
ATOM 3726 O O . ASP B 1 163 ? -16 -11.219 14.43 1 97.88 163 ASP B O 1
ATOM 3730 N N . ARG B 1 164 ? -15.031 -10.453 16.375 1 96.81 164 ARG B N 1
ATOM 3731 C CA . ARG B 1 164 ? -14.953 -11.773 16.984 1 96.81 164 ARG B CA 1
ATOM 3732 C C . ARG B 1 164 ? -14.109 -12.719 16.125 1 96.81 164 ARG B C 1
ATOM 3734 O O . ARG B 1 164 ? -12.93 -12.469 15.906 1 96.81 164 ARG B O 1
ATOM 3741 N N . ASP B 1 165 ? -14.633 -13.742 15.57 1 98 165 ASP B N 1
ATOM 3742 C CA . ASP B 1 165 ? -13.875 -14.742 14.828 1 98 165 ASP B CA 1
ATOM 3743 C C . ASP B 1 165 ? -14.062 -14.57 13.32 1 98 165 ASP B C 1
ATOM 3745 O O . ASP B 1 165 ? -13.844 -15.508 12.555 1 98 165 ASP B O 1
ATOM 3749 N N . ARG B 1 166 ? -14.484 -13.305 12.938 1 98.69 166 ARG B N 1
ATOM 3750 C CA . ARG B 1 166 ? -14.625 -12.969 11.523 1 98.69 166 ARG B CA 1
ATOM 3751 C C . ARG B 1 166 ? -13.781 -11.742 11.164 1 98.69 166 ARG B C 1
ATOM 3753 O O . ARG B 1 166 ? -13.789 -10.75 11.891 1 98.69 166 ARG B O 1
ATOM 3760 N N . ILE B 1 167 ? -13.031 -11.859 10.055 1 98.5 167 ILE B N 1
ATOM 3761 C CA . ILE B 1 167 ? -12.25 -10.719 9.602 1 98.5 167 ILE B CA 1
ATOM 3762 C C . ILE B 1 167 ? -12.477 -10.492 8.109 1 98.5 167 ILE B C 1
ATOM 3764 O O . ILE B 1 167 ? -12.547 -11.453 7.336 1 98.5 167 ILE B O 1
ATOM 3768 N N . THR B 1 168 ? -12.719 -9.266 7.695 1 98.56 168 THR B N 1
ATOM 3769 C CA . THR B 1 168 ? -12.969 -8.906 6.301 1 98.56 168 THR B CA 1
ATOM 3770 C C . THR B 1 168 ? -12.312 -7.57 5.965 1 98.56 168 THR B C 1
ATOM 3772 O O . THR B 1 168 ? -12.031 -6.762 6.855 1 98.56 168 THR B O 1
ATOM 3775 N N . CYS B 1 169 ? -11.977 -7.352 4.707 1 97.56 169 CYS B N 1
ATOM 3776 C CA . CYS B 1 169 ? -11.375 -6.082 4.309 1 97.56 169 CYS B CA 1
ATOM 3777 C C . CYS B 1 169 ? -11.914 -5.617 2.963 1 97.56 169 CYS B C 1
ATOM 3779 O O . CYS B 1 169 ? -12.57 -6.383 2.256 1 97.56 169 CYS B O 1
ATOM 3781 N N . GLY B 1 170 ? -11.688 -4.379 2.635 1 93.56 170 GLY B N 1
ATOM 3782 C CA . GLY B 1 170 ? -12.148 -3.746 1.41 1 93.56 170 GLY B CA 1
ATOM 3783 C C . GLY B 1 170 ? -11.344 -4.145 0.188 1 93.56 170 GLY B C 1
ATOM 3784 O O . GLY B 1 170 ? -11.578 -3.631 -0.909 1 93.56 170 GLY B O 1
ATOM 3785 N N . GLY B 1 171 ? -10.383 -5.062 0.336 1 88.44 171 GLY B N 1
ATOM 3786 C CA . GLY B 1 171 ? -9.562 -5.5 -0.785 1 88.44 171 GLY B CA 1
ATOM 3787 C C . GLY B 1 171 ? -8.352 -4.617 -1.021 1 88.44 171 GLY B C 1
ATOM 3788 O O . GLY B 1 171 ? -8.039 -3.754 -0.2 1 88.44 171 GLY B O 1
ATOM 3789 N N . GLY B 1 172 ? -7.699 -4.98 -2.139 1 92.25 172 GLY B N 1
ATOM 3790 C CA . GLY B 1 172 ? -6.512 -4.211 -2.473 1 92.25 172 GLY B CA 1
ATOM 3791 C C . GLY B 1 172 ? -5.508 -4.141 -1.34 1 92.25 172 GLY B C 1
ATOM 3792 O O . GLY B 1 172 ? -5.109 -5.172 -0.79 1 92.25 172 GLY B O 1
ATOM 3793 N N . THR B 1 173 ? -5.18 -2.902 -0.986 1 95.69 173 THR B N 1
ATOM 3794 C CA . THR B 1 173 ? -4.125 -2.701 -0.001 1 95.69 173 THR B CA 1
ATOM 3795 C C . THR B 1 173 ? -4.676 -2.811 1.417 1 95.69 173 THR B C 1
ATOM 3797 O O . THR B 1 173 ? -3.916 -2.92 2.379 1 95.69 173 THR B O 1
ATOM 3800 N N . ALA B 1 174 ? -6 -2.811 1.552 1 96.75 174 ALA B N 1
ATOM 3801 C CA . ALA B 1 174 ? -6.605 -2.902 2.879 1 96.75 174 ALA B CA 1
ATOM 3802 C C . ALA B 1 174 ? -6.262 -4.23 3.547 1 96.75 174 ALA B C 1
ATOM 3804 O O . ALA B 1 174 ? -6.195 -4.316 4.773 1 96.75 174 ALA B O 1
ATOM 3805 N N . ALA B 1 175 ? -6.055 -5.262 2.717 1 97.88 175 ALA B N 1
ATOM 3806 C CA . ALA B 1 175 ? -5.688 -6.57 3.256 1 97.88 175 ALA B CA 1
ATOM 3807 C C . ALA B 1 175 ? -4.383 -6.492 4.043 1 97.88 175 ALA B C 1
ATOM 3809 O O . ALA B 1 175 ? -4.211 -7.188 5.047 1 97.88 175 ALA B O 1
ATOM 3810 N N . MET B 1 176 ? -3.508 -5.668 3.588 1 97.44 176 MET B N 1
ATOM 3811 C CA . MET B 1 176 ? -2.219 -5.5 4.254 1 97.44 176 MET B CA 1
ATOM 3812 C C . MET B 1 176 ? -2.396 -4.879 5.633 1 97.44 176 MET B C 1
ATOM 3814 O O . MET B 1 176 ? -1.857 -5.379 6.621 1 97.44 176 MET B O 1
ATOM 3818 N N . ASP B 1 177 ? -3.156 -3.812 5.703 1 97.12 177 ASP B N 1
ATOM 3819 C CA . ASP B 1 177 ? -3.428 -3.143 6.973 1 97.12 177 ASP B CA 1
ATOM 3820 C C . ASP B 1 177 ? -4.113 -4.086 7.957 1 97.12 177 ASP B C 1
ATOM 3822 O O . ASP B 1 177 ? -3.771 -4.113 9.141 1 97.12 177 ASP B O 1
ATOM 3826 N N . MET B 1 178 ? -5.047 -4.832 7.438 1 98.06 178 MET B N 1
ATOM 3827 C CA . MET B 1 178 ? -5.781 -5.797 8.25 1 98.06 178 MET B CA 1
ATOM 3828 C C . MET B 1 178 ? -4.832 -6.809 8.891 1 98.06 178 MET B C 1
ATOM 3830 O O . MET B 1 178 ? -4.879 -7.031 10.102 1 98.06 178 MET B O 1
ATOM 3834 N N . MET B 1 179 ? -3.943 -7.332 8.141 1 98.31 179 MET B N 1
ATOM 3835 C CA . MET B 1 179 ? -3.07 -8.398 8.617 1 98.31 179 MET B CA 1
ATOM 3836 C C . MET B 1 179 ? -1.997 -7.848 9.555 1 98.31 179 MET B C 1
ATOM 3838 O O . MET B 1 179 ? -1.644 -8.484 10.547 1 98.31 179 MET B O 1
ATOM 3842 N N . ILE B 1 180 ? -1.487 -6.707 9.211 1 98 180 ILE B N 1
ATOM 3843 C CA . ILE B 1 180 ? -0.491 -6.098 10.086 1 98 180 ILE B CA 1
ATOM 3844 C C . ILE B 1 180 ? -1.128 -5.746 11.43 1 98 180 ILE B C 1
ATOM 3846 O O . ILE B 1 180 ? -0.499 -5.898 12.477 1 98 180 ILE B O 1
ATOM 3850 N N . THR B 1 181 ? -2.363 -5.277 11.406 1 96.69 181 THR B N 1
ATOM 3851 C CA . THR B 1 181 ? -3.102 -5.023 12.641 1 96.69 181 THR B CA 1
ATOM 3852 C C . THR B 1 181 ? -3.258 -6.305 13.453 1 96.69 181 THR B C 1
ATOM 3854 O O . THR B 1 181 ? -3.094 -6.297 14.672 1 96.69 181 THR B O 1
ATOM 3857 N N . LEU B 1 182 ? -3.545 -7.402 12.773 1 97.06 182 LEU B N 1
ATOM 3858 C CA . LEU B 1 182 ? -3.658 -8.688 13.461 1 97.06 182 LEU B CA 1
ATOM 3859 C C . LEU B 1 182 ? -2.33 -9.086 14.102 1 97.06 182 LEU B C 1
ATOM 3861 O O . LEU B 1 182 ? -2.301 -9.562 15.234 1 97.06 182 LEU B O 1
ATOM 3865 N N . VAL B 1 183 ? -1.237 -8.906 13.414 1 97.38 183 VAL B N 1
ATOM 3866 C CA . VAL B 1 183 ? 0.087 -9.203 13.953 1 97.38 183 VAL B CA 1
ATOM 3867 C C . VAL B 1 183 ? 0.354 -8.328 15.18 1 97.38 183 VAL B C 1
ATOM 3869 O O . VAL B 1 183 ? 0.896 -8.805 16.172 1 97.38 183 VAL B O 1
ATOM 3872 N N . ALA B 1 184 ? -0.018 -7.055 15.094 1 95.75 184 ALA B N 1
ATOM 3873 C CA . ALA B 1 184 ? 0.154 -6.152 16.219 1 95.75 184 ALA B CA 1
ATOM 3874 C C . ALA B 1 184 ? -0.625 -6.645 17.438 1 95.75 184 ALA B C 1
ATOM 3876 O O . ALA B 1 184 ? -0.125 -6.594 18.562 1 95.75 184 ALA B O 1
ATOM 3877 N N . ASN B 1 185 ? -1.816 -7.117 17.219 1 94.62 185 ASN B N 1
ATOM 3878 C CA . ASN B 1 185 ? -2.646 -7.648 18.297 1 94.62 185 ASN B CA 1
ATOM 3879 C C . ASN B 1 185 ? -2.018 -8.883 18.938 1 94.62 185 ASN B C 1
ATOM 3881 O O . ASN B 1 185 ? -2.102 -9.07 20.156 1 94.62 185 ASN B O 1
ATOM 3885 N N . HIS B 1 186 ? -1.387 -9.688 18.078 1 95.56 186 HIS B N 1
ATOM 3886 C CA . HIS B 1 186 ? -0.823 -10.953 18.547 1 95.56 186 HIS B CA 1
ATOM 3887 C C . HIS B 1 186 ? 0.533 -10.734 19.219 1 95.56 186 HIS B C 1
ATOM 3889 O O . HIS B 1 186 ? 0.865 -11.406 20.188 1 95.56 186 HIS B O 1
ATOM 3895 N N . HIS B 1 187 ? 1.325 -9.773 18.656 1 95.62 187 HIS B N 1
ATOM 3896 C CA . HIS B 1 187 ? 2.736 -9.766 19.031 1 95.62 187 HIS B CA 1
ATOM 3897 C C . HIS B 1 187 ? 3.213 -8.352 19.359 1 95.62 187 HIS B C 1
ATOM 3899 O O . HIS B 1 187 ? 4.402 -8.133 19.594 1 95.62 187 HIS B O 1
ATOM 3905 N N . GLY B 1 188 ? 2.299 -7.391 19.297 1 93.38 188 GLY B N 1
ATOM 3906 C CA . GLY B 1 188 ? 2.625 -6.039 19.719 1 93.38 188 GLY B CA 1
ATOM 3907 C C . GLY B 1 188 ? 2.861 -5.086 18.562 1 93.38 188 GLY B C 1
ATOM 3908 O O . GLY B 1 188 ? 3.189 -5.52 17.453 1 93.38 188 GLY B O 1
ATOM 3909 N N . PRO B 1 189 ? 2.752 -3.809 18.812 1 91.62 189 PRO B N 1
ATOM 3910 C CA . PRO B 1 189 ? 2.854 -2.791 17.766 1 91.62 189 PRO B CA 1
ATOM 3911 C C . PRO B 1 189 ? 4.273 -2.633 17.234 1 91.62 189 PRO B C 1
ATOM 3913 O O . PRO B 1 189 ? 4.465 -2.213 16.094 1 91.62 189 PRO B O 1
ATOM 3916 N N . ALA B 1 190 ? 5.277 -2.932 17.984 1 89.81 190 ALA B N 1
ATOM 3917 C CA . ALA B 1 190 ? 6.664 -2.779 17.531 1 89.81 190 ALA B CA 1
ATOM 3918 C C . ALA B 1 190 ? 6.945 -3.652 16.312 1 89.81 190 ALA B C 1
ATOM 3920 O O . ALA B 1 190 ? 7.562 -3.197 15.352 1 89.81 190 ALA B O 1
ATOM 3921 N N . LEU B 1 191 ? 6.469 -4.914 16.375 1 94.75 191 LEU B N 1
ATOM 3922 C CA . LEU B 1 191 ? 6.66 -5.812 15.242 1 94.75 191 LEU B CA 1
ATOM 3923 C C . LEU B 1 191 ? 5.91 -5.309 14.016 1 94.75 191 LEU B C 1
ATOM 3925 O O . LEU B 1 191 ? 6.434 -5.348 12.898 1 94.75 191 LEU B O 1
ATOM 3929 N N . ALA B 1 192 ? 4.703 -4.801 14.227 1 95.56 192 ALA B N 1
ATOM 3930 C CA . ALA B 1 192 ? 3.908 -4.238 13.141 1 95.56 192 ALA B CA 1
ATOM 3931 C C . ALA B 1 192 ? 4.641 -3.078 12.469 1 95.56 192 ALA B C 1
ATOM 3933 O O . ALA B 1 192 ? 4.68 -2.992 11.234 1 95.56 192 ALA B O 1
ATOM 3934 N N . THR B 1 193 ? 5.246 -2.266 13.234 1 91 193 THR B N 1
ATOM 3935 C CA . THR B 1 193 ? 5.988 -1.12 12.719 1 91 193 THR B CA 1
ATOM 3936 C C . THR B 1 193 ? 7.168 -1.58 11.867 1 91 193 THR B C 1
ATOM 3938 O O . THR B 1 193 ? 7.391 -1.057 10.773 1 91 193 THR B O 1
ATOM 3941 N N . ARG B 1 194 ? 7.824 -2.512 12.305 1 93.31 194 ARG B N 1
ATOM 3942 C CA . ARG B 1 194 ? 8.977 -3.023 11.57 1 93.31 194 ARG B CA 1
ATOM 3943 C C . ARG B 1 194 ? 8.547 -3.654 10.25 1 93.31 194 ARG B C 1
ATOM 3945 O O . ARG B 1 194 ? 9.25 -3.545 9.25 1 93.31 194 ARG B O 1
ATOM 3952 N N . ILE B 1 195 ? 7.398 -4.332 10.273 1 96.62 195 ILE B N 1
ATOM 3953 C CA . ILE B 1 195 ? 6.863 -4.914 9.047 1 96.62 195 ILE B CA 1
ATOM 3954 C C . ILE B 1 195 ? 6.539 -3.803 8.047 1 96.62 195 ILE B C 1
ATOM 3956 O O . ILE B 1 195 ? 6.875 -3.904 6.867 1 96.62 195 ILE B O 1
ATOM 3960 N N . SER B 1 196 ? 5.895 -2.76 8.539 1 94.88 196 SER B N 1
ATOM 3961 C CA . SER B 1 196 ? 5.547 -1.632 7.684 1 94.88 196 SER B CA 1
ATOM 3962 C C . SER B 1 196 ? 6.793 -0.995 7.074 1 94.88 196 SER B C 1
ATOM 3964 O O . SER B 1 196 ? 6.789 -0.599 5.906 1 94.88 196 SER B O 1
ATOM 3966 N N . GLU B 1 197 ? 7.867 -0.93 7.824 1 91.19 197 GLU B N 1
ATOM 3967 C CA . GLU B 1 197 ? 9.141 -0.392 7.348 1 91.19 197 GLU B CA 1
ATOM 3968 C C . GLU B 1 197 ? 9.766 -1.301 6.293 1 91.19 197 GLU B C 1
ATOM 3970 O O . GLU B 1 197 ? 10.297 -0.821 5.293 1 91.19 197 GLU B O 1
ATOM 3975 N N . TYR B 1 198 ? 9.625 -2.561 6.539 1 93.69 198 TYR B N 1
ATOM 3976 C CA . TYR B 1 198 ? 10.156 -3.547 5.605 1 93.69 198 TYR B CA 1
ATOM 3977 C C . TYR B 1 198 ? 9.508 -3.404 4.234 1 93.69 198 TYR B C 1
ATOM 3979 O O . TYR B 1 198 ? 10.188 -3.506 3.209 1 93.69 198 TYR B O 1
ATOM 3987 N N . PHE B 1 199 ? 8.242 -3.111 4.234 1 95.5 199 PHE B N 1
ATOM 3988 C CA . PHE B 1 199 ? 7.5 -3.021 2.984 1 95.5 199 PHE B CA 1
ATOM 3989 C C . PHE B 1 199 ? 7.465 -1.587 2.475 1 95.5 199 PHE B C 1
ATOM 3991 O O . PHE B 1 199 ? 6.734 -1.274 1.532 1 95.5 199 PHE B O 1
ATOM 3998 N N . VAL B 1 200 ? 8.117 -0.694 3.115 1 93.62 200 VAL B N 1
ATOM 3999 C CA . VAL B 1 200 ? 8.234 0.705 2.719 1 93.62 200 VAL B CA 1
ATOM 4000 C C . VAL B 1 200 ? 6.852 1.349 2.678 1 93.62 200 VAL B C 1
ATOM 4002 O O . VAL B 1 200 ? 6.508 2.043 1.718 1 93.62 200 VAL B O 1
ATOM 4005 N N . MET B 1 201 ? 6.031 1.007 3.646 1 92.62 201 MET B N 1
ATOM 4006 C CA . MET B 1 201 ? 4.723 1.645 3.766 1 92.62 201 MET B CA 1
ATOM 4007 C C . MET B 1 201 ? 4.855 3.061 4.312 1 92.62 201 MET B C 1
ATOM 4009 O O . MET B 1 201 ? 5.781 3.354 5.074 1 92.62 201 MET B O 1
ATOM 4013 N N . GLU B 1 202 ? 3.938 3.844 3.895 1 86.31 202 GLU B N 1
ATOM 4014 C CA . GLU B 1 202 ? 3.902 5.176 4.484 1 86.31 202 GLU B CA 1
ATOM 4015 C C . GLU B 1 202 ? 3.445 5.125 5.941 1 86.31 202 GLU B C 1
ATOM 4017 O O . GLU B 1 202 ? 3.996 5.824 6.797 1 86.31 202 GLU B O 1
ATOM 4022 N N . ARG B 1 203 ? 2.41 4.406 6.211 1 85.25 203 ARG B N 1
ATOM 4023 C CA . ARG B 1 203 ? 1.885 4.168 7.555 1 85.25 203 ARG B CA 1
ATOM 4024 C C . ARG B 1 203 ? 0.943 2.969 7.566 1 85.25 203 ARG B C 1
ATOM 4026 O O . ARG B 1 203 ? 0.526 2.488 6.508 1 85.25 203 ARG B O 1
ATOM 4033 N N . ILE B 1 204 ? 0.69 2.498 8.719 1 88.62 204 ILE B N 1
ATOM 4034 C CA . ILE B 1 204 ? -0.33 1.472 8.898 1 88.62 204 ILE B CA 1
ATOM 4035 C C . ILE B 1 204 ? -1.694 2.129 9.102 1 88.62 204 ILE B C 1
ATOM 4037 O O . ILE B 1 204 ? -1.888 2.896 10.047 1 88.62 204 ILE B O 1
ATOM 4041 N N . ARG B 1 205 ? -2.615 1.844 8.242 1 90.62 205 ARG B N 1
ATOM 4042 C CA . ARG B 1 205 ? -3.959 2.389 8.398 1 90.62 205 ARG B CA 1
ATOM 4043 C C . ARG B 1 205 ? -4.789 1.532 9.352 1 90.62 205 ARG B C 1
ATOM 4045 O O . ARG B 1 205 ? -4.629 0.311 9.398 1 90.62 205 ARG B O 1
ATOM 4052 N N . MET B 1 206 ? -5.699 2.148 10.008 1 86.44 206 MET B N 1
ATOM 4053 C CA . MET B 1 206 ? -6.473 1.474 11.047 1 86.44 206 MET B CA 1
ATOM 4054 C C . MET B 1 206 ? -7.836 1.038 10.523 1 86.44 206 MET B C 1
ATOM 4056 O O . MET B 1 206 ? -8.305 1.55 9.5 1 86.44 206 MET B O 1
ATOM 4060 N N . GLY B 1 207 ? -8.391 0.101 11.266 1 87.69 207 GLY B N 1
ATOM 4061 C CA . GLY B 1 207 ? -9.641 -0.504 10.844 1 87.69 207 GLY B CA 1
ATOM 4062 C C . GLY B 1 207 ? -10.797 0.474 10.828 1 87.69 207 GLY B C 1
ATOM 4063 O O . GLY B 1 207 ? -11.781 0.274 10.109 1 87.69 207 GLY B O 1
ATOM 4064 N N . ASP B 1 208 ? -10.727 1.48 11.555 1 83.94 208 ASP B N 1
ATOM 4065 C CA . ASP B 1 208 ? -11.828 2.438 11.656 1 83.94 208 ASP B CA 1
ATOM 4066 C C . ASP B 1 208 ? -11.703 3.529 10.594 1 83.94 208 ASP B C 1
ATOM 4068 O O . ASP B 1 208 ? -12.508 4.461 10.562 1 83.94 208 ASP B O 1
ATOM 4072 N N . GLU B 1 209 ? -10.758 3.42 9.766 1 86.12 209 GLU B N 1
ATOM 4073 C CA . GLU B 1 209 ? -10.641 4.34 8.641 1 86.12 209 GLU B CA 1
ATOM 4074 C C . GLU B 1 209 ? -11.477 3.873 7.457 1 86.12 209 GLU B C 1
ATOM 4076 O O . GLU B 1 209 ? -11.539 2.678 7.164 1 86.12 209 GLU B O 1
ATOM 4081 N N . PRO B 1 210 ? -12.125 4.812 6.82 1 86.56 210 PRO B N 1
ATOM 4082 C CA . PRO B 1 210 ? -12.977 4.422 5.695 1 86.56 210 PRO B CA 1
ATOM 4083 C C . PRO B 1 210 ? -12.18 4.086 4.438 1 86.56 210 PRO B C 1
ATOM 4085 O O . PRO B 1 210 ? -11.055 4.559 4.27 1 86.56 210 PRO B O 1
ATOM 4088 N N . GLN B 1 211 ? -12.766 3.168 3.627 1 89.88 211 GLN B N 1
ATOM 4089 C CA . GLN B 1 211 ? -12.25 3.002 2.273 1 89.88 211 GLN B CA 1
ATOM 4090 C C . GLN B 1 211 ? -12.297 4.316 1.501 1 89.88 211 GLN B C 1
ATOM 4092 O O . GLN B 1 211 ? -13.211 5.125 1.698 1 89.88 211 GLN B O 1
ATOM 4097 N N . GLN B 1 212 ? -11.297 4.57 0.745 1 81.06 212 GLN B N 1
ATOM 4098 C CA . GLN B 1 212 ? -11.352 5.723 -0.149 1 81.06 212 GLN B CA 1
ATOM 4099 C C . GLN B 1 212 ? -12.289 5.465 -1.323 1 81.06 212 GLN B C 1
ATOM 4101 O O . GLN B 1 212 ? -11.875 4.93 -2.354 1 81.06 212 GLN B O 1
ATOM 4106 N N . ILE B 1 213 ? -13.477 5.871 -1.144 1 82.69 213 ILE B N 1
ATOM 4107 C CA . ILE B 1 213 ? -14.5 5.676 -2.162 1 82.69 213 ILE B CA 1
ATOM 4108 C C . ILE B 1 213 ? -14.625 6.934 -3.02 1 82.69 213 ILE B C 1
ATOM 4110 O O . ILE B 1 213 ? -14.797 8.039 -2.496 1 82.69 213 ILE B O 1
ATOM 4114 N N . PRO B 1 214 ? -14.43 6.695 -4.324 1 77.62 214 PRO B N 1
ATOM 4115 C CA . PRO B 1 214 ? -14.594 7.867 -5.191 1 77.62 214 PRO B CA 1
ATOM 4116 C C . PRO B 1 214 ? -15.938 8.57 -4.988 1 77.62 214 PRO B C 1
ATOM 4118 O O . PRO B 1 214 ? -16.953 7.91 -4.773 1 77.62 214 PRO B O 1
ATOM 4121 N N . LEU B 1 215 ? -15.836 9.898 -5.109 1 74 215 LEU B N 1
ATOM 4122 C CA . LEU B 1 215 ? -17.031 10.719 -4.91 1 74 215 LEU B CA 1
ATOM 4123 C C . LEU B 1 215 ? -18.141 10.289 -5.855 1 74 215 LEU B C 1
ATOM 4125 O O . LEU B 1 215 ? -19.297 10.156 -5.445 1 74 215 LEU B O 1
ATOM 4129 N N . ARG B 1 216 ? -17.719 10 -7.086 1 73.12 216 ARG B N 1
ATOM 4130 C CA . ARG B 1 216 ? -18.703 9.625 -8.109 1 73.12 216 ARG B CA 1
ATOM 4131 C C . ARG B 1 216 ? -19.422 8.344 -7.723 1 73.12 216 ARG B C 1
ATOM 4133 O O . ARG B 1 216 ? -20.609 8.18 -8.031 1 73.12 216 ARG B O 1
ATOM 4140 N N . SER B 1 217 ? -18.719 7.52 -7.039 1 77.69 217 SER B N 1
ATOM 4141 C CA . SER B 1 217 ? -19.328 6.258 -6.625 1 77.69 217 SER B CA 1
ATOM 4142 C C . SER B 1 217 ? -20.156 6.43 -5.359 1 77.69 217 SER B C 1
ATOM 4144 O O . SER B 1 217 ? -21.219 5.809 -5.219 1 77.69 217 SER B O 1
ATOM 4146 N N . ARG B 1 218 ? -19.641 7.293 -4.492 1 77.06 218 ARG B N 1
ATOM 4147 C CA . ARG B 1 218 ? -20.375 7.574 -3.26 1 77.06 218 ARG B CA 1
ATOM 4148 C C . ARG B 1 218 ? -21.719 8.234 -3.553 1 77.06 218 ARG B C 1
ATOM 4150 O O . ARG B 1 218 ? -22.703 7.988 -2.854 1 77.06 218 ARG B O 1
ATOM 4157 N N . LEU B 1 219 ? -21.672 9.023 -4.625 1 80.5 219 LEU B N 1
ATOM 4158 C CA . LEU B 1 219 ? -22.859 9.812 -4.98 1 80.5 219 LEU B CA 1
ATOM 4159 C C . LEU B 1 219 ? -23.438 9.359 -6.312 1 80.5 219 LEU B C 1
ATOM 4161 O O . LEU B 1 219 ? -23.844 10.188 -7.129 1 80.5 219 LEU B O 1
ATOM 4165 N N . SER B 1 220 ? -23.344 8.008 -6.449 1 72.44 220 SER B N 1
ATOM 4166 C CA . SER B 1 220 ? -23.859 7.461 -7.695 1 72.44 220 SER B CA 1
ATOM 4167 C C . SER B 1 220 ? -25.297 7.914 -7.934 1 72.44 220 SER B C 1
ATOM 4169 O O . SER B 1 220 ? -26.125 7.879 -7.02 1 72.44 220 SER B O 1
ATOM 4171 N N . HIS B 1 221 ? -25.562 8.484 -9.109 1 77.56 221 HIS B N 1
ATOM 4172 C CA . HIS B 1 221 ? -26.891 8.914 -9.555 1 77.56 221 HIS B CA 1
ATOM 4173 C C . HIS B 1 221 ? -27.344 10.172 -8.828 1 77.56 221 HIS B C 1
ATOM 4175 O O . HIS B 1 221 ? -28.516 10.555 -8.914 1 77.56 221 HIS B O 1
ATOM 4181 N N . ALA B 1 222 ? -26.406 10.68 -7.988 1 86.56 222 ALA B N 1
ATOM 4182 C CA . ALA B 1 222 ? -26.766 11.93 -7.32 1 86.56 222 ALA B CA 1
ATOM 4183 C C . ALA B 1 222 ? -26.719 13.109 -8.289 1 86.56 222 ALA B C 1
ATOM 4185 O O . ALA B 1 222 ? -25.953 13.086 -9.266 1 86.56 222 ALA B O 1
ATOM 4186 N N . PRO B 1 223 ? -27.578 14.055 -8.062 1 89.06 223 PRO B N 1
ATOM 4187 C CA . PRO B 1 223 ? -27.5 15.258 -8.891 1 89.06 223 PRO B CA 1
ATOM 4188 C C . PRO B 1 223 ? -26.156 15.977 -8.773 1 89.06 223 PRO B C 1
ATOM 4190 O O . PRO B 1 223 ? -25.469 15.844 -7.762 1 89.06 223 PRO B O 1
ATOM 4193 N N . LYS B 1 224 ? -25.859 16.656 -9.828 1 89.81 224 LYS B N 1
ATOM 4194 C CA . LYS B 1 224 ? -24.609 17.391 -9.914 1 89.81 224 LYS B CA 1
ATOM 4195 C C . LYS B 1 224 ? -24.453 18.344 -8.727 1 89.81 224 LYS B C 1
ATOM 4197 O O . LYS B 1 224 ? -23.344 18.516 -8.211 1 89.81 224 LYS B O 1
ATOM 4202 N N . SER B 1 225 ? -25.531 18.891 -8.367 1 91.75 225 SER B N 1
ATOM 4203 C CA . SER B 1 225 ? -25.484 19.859 -7.281 1 91.75 225 SER B CA 1
ATOM 4204 C C . SER B 1 225 ? -24.969 19.219 -5.992 1 91.75 225 SER B C 1
ATOM 4206 O O . SER B 1 225 ? -24.203 19.828 -5.25 1 91.75 225 SER B O 1
ATOM 4208 N N . LEU B 1 226 ? -25.328 18.016 -5.723 1 92.44 226 LEU B N 1
ATOM 4209 C CA . LEU B 1 226 ? -24.859 17.328 -4.516 1 92.44 226 LEU B CA 1
ATOM 4210 C C . LEU B 1 226 ? -23.375 17 -4.609 1 92.44 226 LEU B C 1
ATOM 4212 O O . LEU B 1 226 ? -22.641 17.188 -3.643 1 92.44 226 LEU B O 1
ATOM 4216 N N . THR B 1 227 ? -22.984 16.484 -5.785 1 91.06 227 THR B N 1
ATOM 4217 C CA . THR B 1 227 ? -21.562 16.172 -6.004 1 91.06 227 THR B CA 1
ATOM 4218 C C . THR B 1 227 ? -20.703 17.406 -5.797 1 91.06 227 THR B C 1
ATOM 4220 O O . THR B 1 227 ? -19.656 17.344 -5.137 1 91.06 227 THR B O 1
ATOM 4223 N N . GLU B 1 228 ? -21.156 18.422 -6.336 1 92.06 228 GLU B N 1
ATOM 4224 C CA . GLU B 1 228 ? -20.422 19.688 -6.199 1 92.06 228 GLU B CA 1
ATOM 4225 C C . GLU B 1 228 ? -20.406 20.156 -4.746 1 92.06 228 GLU B C 1
ATOM 4227 O O . GLU B 1 228 ? -19.406 20.703 -4.277 1 92.06 228 GLU B O 1
ATOM 4232 N N . ALA B 1 229 ? -21.5 19.984 -4.094 1 93.5 229 ALA B N 1
ATOM 4233 C CA . ALA B 1 229 ? -21.562 20.359 -2.684 1 93.5 229 ALA B CA 1
ATOM 4234 C C . ALA B 1 229 ? -20.516 19.609 -1.87 1 93.5 229 ALA B C 1
ATOM 4236 O O . ALA B 1 229 ? -19.766 20.219 -1.102 1 93.5 229 ALA B O 1
ATOM 4237 N N . VAL B 1 230 ? -20.453 18.344 -2.119 1 92.38 230 VAL B N 1
ATOM 4238 C CA . VAL B 1 230 ? -19.516 17.516 -1.374 1 92.38 230 VAL B CA 1
ATOM 4239 C C . VAL B 1 230 ? -18.078 17.875 -1.742 1 92.38 230 VAL B C 1
ATOM 4241 O O . VAL B 1 230 ? -17.203 17.953 -0.873 1 92.38 230 VAL B O 1
ATOM 4244 N N . GLN B 1 231 ? -17.875 18.125 -2.967 1 89.5 231 GLN B N 1
ATOM 4245 C CA . GLN B 1 231 ? -16.562 18.547 -3.412 1 89.5 231 GLN B CA 1
ATOM 4246 C C . GLN B 1 231 ? -16.141 19.859 -2.729 1 89.5 231 GLN B C 1
ATOM 4248 O O . GLN B 1 231 ? -15 20 -2.297 1 89.5 231 GLN B O 1
ATOM 4253 N N . LEU B 1 232 ? -17.047 20.75 -2.662 1 91.25 232 LEU B N 1
ATOM 4254 C CA . LEU B 1 232 ? -16.797 22.016 -1.993 1 91.25 232 LEU B CA 1
ATOM 4255 C C . LEU B 1 232 ? -16.469 21.812 -0.519 1 91.25 232 LEU B C 1
ATOM 4257 O O . LEU B 1 232 ? -15.555 22.422 0.016 1 91.25 232 LEU B O 1
ATOM 4261 N N . MET B 1 233 ? -17.219 20.938 0.081 1 92.56 233 MET B N 1
ATOM 4262 C CA . MET B 1 233 ? -16.984 20.625 1.487 1 92.56 233 MET B CA 1
ATOM 4263 C C . MET B 1 233 ? -15.586 20.062 1.692 1 92.56 233 MET B C 1
ATOM 4265 O O . MET B 1 233 ? -14.844 20.531 2.562 1 92.56 233 MET B O 1
ATOM 4269 N N . GLU B 1 234 ? -15.25 19.094 0.835 1 87.81 234 GLU B N 1
ATOM 4270 C CA . GLU B 1 234 ? -13.961 18.438 0.954 1 87.81 234 GLU B CA 1
ATOM 4271 C C . GLU B 1 234 ? -12.812 19.391 0.677 1 87.81 234 GLU B C 1
ATOM 4273 O O . GLU B 1 234 ? -11.734 19.266 1.261 1 87.81 234 GLU B O 1
ATOM 4278 N N . ALA B 1 235 ? -13.125 20.406 -0.108 1 85.5 235 ALA B N 1
ATOM 4279 C CA . ALA B 1 235 ? -12.102 21.391 -0.478 1 85.5 235 ALA B CA 1
ATOM 4280 C C . ALA B 1 235 ? -11.992 22.484 0.578 1 85.5 235 ALA B C 1
ATOM 4282 O O . ALA B 1 235 ? -11.023 23.25 0.583 1 85.5 235 ALA B O 1
ATOM 4283 N N . ASN B 1 236 ? -12.969 22.578 1.489 1 89.62 236 ASN B N 1
ATOM 4284 C CA . ASN B 1 236 ? -13.023 23.672 2.453 1 89.62 236 ASN B CA 1
ATOM 4285 C C . ASN B 1 236 ? -13.203 23.141 3.879 1 89.62 236 ASN B C 1
ATOM 4287 O O . ASN B 1 236 ? -14.094 23.594 4.602 1 89.62 236 ASN B O 1
ATOM 4291 N N . ILE B 1 237 ? -12.266 22.359 4.266 1 90.19 237 ILE B N 1
ATOM 4292 C CA . ILE B 1 237 ? -12.344 21.734 5.578 1 90.19 237 ILE B CA 1
ATOM 4293 C C . ILE B 1 237 ? -11.945 22.75 6.656 1 90.19 237 ILE B C 1
ATOM 4295 O O . ILE B 1 237 ? -12.578 22.828 7.711 1 90.19 237 ILE B O 1
ATOM 4299 N N . GLU B 1 238 ? -10.953 23.547 6.465 1 87.12 238 GLU B N 1
ATOM 4300 C CA . GLU B 1 238 ? -10.414 24.5 7.426 1 87.12 238 GLU B CA 1
ATOM 4301 C C . GLU B 1 238 ? -11.367 25.672 7.625 1 87.12 238 GLU B C 1
ATOM 4303 O O . GLU B 1 238 ? -11.477 26.219 8.727 1 87.12 238 GLU B O 1
ATOM 4308 N N . GLU B 1 239 ? -11.938 26.094 6.566 1 89.81 239 GLU B N 1
ATOM 4309 C CA . GLU B 1 239 ? -12.938 27.172 6.578 1 89.81 239 GLU B CA 1
ATOM 4310 C C . GLU B 1 239 ? -14.273 26.688 6.027 1 89.81 239 GLU B C 1
ATOM 4312 O O . GLU B 1 239 ? -14.648 27.016 4.902 1 89.81 239 GLU B O 1
ATOM 4317 N N . PRO B 1 240 ? -14.953 26 6.91 1 92.62 240 PRO B N 1
ATOM 4318 C CA . PRO B 1 240 ? -16.172 25.375 6.418 1 92.62 240 PRO B CA 1
ATOM 4319 C C . PRO B 1 240 ? -17.234 26.391 5.977 1 92.62 240 PRO B C 1
ATOM 4321 O O . PRO B 1 240 ? -17.375 27.438 6.609 1 92.62 240 PRO B O 1
ATOM 4324 N N . LEU B 1 241 ? -17.891 26.016 4.938 1 93.5 241 LEU B N 1
ATOM 4325 C CA . LEU B 1 241 ? -19 26.812 4.422 1 93.5 241 LEU B CA 1
ATOM 4326 C C . LEU B 1 241 ? -20.297 26.484 5.148 1 93.5 241 LEU B C 1
ATOM 4328 O O . LEU B 1 241 ? -20.531 25.328 5.516 1 93.5 241 LEU B O 1
ATOM 4332 N N . THR B 1 242 ? -21.094 27.531 5.359 1 92.94 242 THR B N 1
ATOM 4333 C CA . THR B 1 242 ? -22.422 27.281 5.91 1 92.94 242 THR B CA 1
ATOM 4334 C C . THR B 1 242 ? -23.328 26.641 4.859 1 92.94 242 THR B C 1
ATOM 4336 O O . THR B 1 242 ? -23.031 26.703 3.662 1 92.94 242 THR B O 1
ATOM 4339 N N . THR B 1 243 ? -24.375 26.047 5.422 1 93.44 243 THR B N 1
ATOM 4340 C CA . THR B 1 243 ? -25.344 25.484 4.496 1 93.44 243 THR B CA 1
ATOM 4341 C C . THR B 1 243 ? -25.875 26.562 3.553 1 93.44 243 THR B C 1
ATOM 4343 O O . THR B 1 243 ? -26.125 26.297 2.375 1 93.44 243 THR B O 1
ATOM 4346 N N . HIS B 1 244 ? -26 27.719 4.109 1 92.62 244 HIS B N 1
ATOM 4347 C CA . HIS B 1 244 ? -26.453 28.844 3.309 1 92.62 244 HIS B CA 1
ATOM 4348 C C . HIS B 1 244 ? -25.453 29.172 2.207 1 92.62 244 HIS B C 1
ATOM 4350 O O . HIS B 1 244 ? -25.828 29.344 1.047 1 92.62 244 HIS B O 1
ATOM 4356 N N . GLU B 1 245 ? -24.219 29.281 2.492 1 94.81 245 GLU B N 1
ATOM 4357 C CA . GLU B 1 245 ? -23.172 29.562 1.521 1 94.81 245 GLU B CA 1
ATOM 4358 C C . GLU B 1 245 ? -23.094 28.484 0.448 1 94.81 245 GLU B C 1
ATOM 4360 O O . GLU B 1 245 ? -22.922 28.781 -0.735 1 94.81 245 GLU B O 1
ATOM 4365 N N . LEU B 1 246 ? -23.188 27.234 0.88 1 95.88 246 LEU B N 1
ATOM 4366 C CA . LEU B 1 246 ? -23.172 26.109 -0.061 1 95.88 246 LEU B CA 1
ATOM 4367 C C . LEU B 1 246 ? -24.328 26.219 -1.052 1 95.88 246 LEU B C 1
ATOM 4369 O O . LEU B 1 246 ? -24.125 26.078 -2.26 1 95.88 246 LEU B O 1
ATOM 4373 N N . SER B 1 247 ? -25.5 26.484 -0.511 1 95.25 247 SER B N 1
ATOM 4374 C CA . SER B 1 247 ? -26.688 26.594 -1.359 1 95.25 247 SER B CA 1
ATOM 4375 C C . SER B 1 247 ? -26.531 27.734 -2.363 1 95.25 247 SER B C 1
ATOM 4377 O O . SER B 1 247 ? -26.906 27.594 -3.529 1 95.25 247 SER B O 1
ATOM 4379 N N . GLU B 1 248 ? -26 28.812 -1.951 1 94.56 248 GLU B N 1
ATOM 4380 C CA . GLU B 1 248 ? -25.781 29.969 -2.82 1 94.56 248 GLU B CA 1
ATOM 4381 C C . GLU B 1 248 ? -24.797 29.641 -3.939 1 94.56 248 GLU B C 1
ATOM 4383 O O . GLU B 1 248 ? -25.047 29.969 -5.102 1 94.56 248 GLU B O 1
ATOM 4388 N N . HIS B 1 249 ? -23.734 29.047 -3.578 1 93.81 249 HIS B N 1
ATOM 4389 C CA . HIS B 1 249 ? -22.703 28.688 -4.547 1 93.81 249 HIS B CA 1
ATOM 4390 C C . HIS B 1 249 ? -23.266 27.734 -5.605 1 93.81 249 HIS B C 1
ATOM 4392 O O . HIS B 1 249 ? -22.844 27.781 -6.766 1 93.81 249 HIS B O 1
ATOM 4398 N N . LEU B 1 250 ? -24.188 26.891 -5.238 1 93.69 250 LEU B N 1
ATOM 4399 C CA . LEU B 1 250 ? -24.656 25.812 -6.105 1 93.69 250 LEU B CA 1
ATOM 4400 C C . LEU B 1 250 ? -25.922 26.234 -6.84 1 93.69 250 LEU B C 1
ATOM 4402 O O . LEU B 1 250 ? -26.375 25.531 -7.754 1 93.69 250 LEU B O 1
ATOM 4406 N N . GLY B 1 251 ? -26.5 27.359 -6.414 1 94.25 251 GLY B N 1
ATOM 4407 C CA . GLY B 1 251 ? -27.719 27.844 -7.039 1 94.25 251 GLY B CA 1
ATOM 4408 C C . GLY B 1 251 ? -28.938 27.016 -6.699 1 94.25 251 GLY B C 1
ATOM 4409 O O . GLY B 1 251 ? -29.812 26.797 -7.551 1 94.25 251 GLY B O 1
ATOM 4410 N N . VAL B 1 252 ? -28.953 26.422 -5.551 1 95.56 252 VAL B N 1
ATOM 4411 C CA . VAL B 1 252 ? -30.094 25.656 -5.086 1 95.56 252 VAL B CA 1
ATOM 4412 C C . VAL B 1 252 ? -30.594 26.203 -3.75 1 95.56 252 VAL B C 1
ATOM 4414 O O . VAL B 1 252 ? -29.875 26.969 -3.088 1 95.56 252 VAL B O 1
ATOM 4417 N N . SER B 1 253 ? -31.844 25.906 -3.41 1 94.88 253 SER B N 1
ATOM 4418 C CA . SER B 1 253 ? -32.344 26.328 -2.113 1 94.88 253 SER B CA 1
ATOM 4419 C C . SER B 1 253 ? -31.781 25.484 -0.984 1 94.88 253 SER B C 1
ATOM 4421 O O . SER B 1 253 ? -31.328 24.359 -1.215 1 94.88 253 SER B O 1
ATOM 4423 N N . ARG B 1 254 ? -31.812 26.047 0.224 1 94.06 254 ARG B N 1
ATOM 4424 C CA . ARG B 1 254 ? -31.375 25.297 1.398 1 94.06 254 ARG B CA 1
ATOM 4425 C C . ARG B 1 254 ? -32.219 24.031 1.575 1 94.06 254 ARG B C 1
ATOM 4427 O O . ARG B 1 254 ? -31.672 22.984 1.937 1 94.06 254 ARG B O 1
ATOM 4434 N N . ARG B 1 255 ? -33.438 24.188 1.357 1 94.69 255 ARG B N 1
ATOM 4435 C CA . ARG B 1 255 ? -34.344 23.062 1.484 1 94.69 255 ARG B CA 1
ATOM 4436 C C . ARG B 1 255 ? -34 21.953 0.49 1 94.69 255 ARG B C 1
ATOM 4438 O O . ARG B 1 255 ? -34 20.781 0.834 1 94.69 255 ARG B O 1
ATOM 4445 N N . GLN B 1 256 ? -33.688 22.312 -0.715 1 95.69 256 GLN B N 1
ATOM 4446 C CA . GLN B 1 256 ? -33.312 21.359 -1.739 1 95.69 256 GLN B CA 1
ATOM 4447 C C . GLN B 1 256 ? -32 20.656 -1.368 1 95.69 256 GLN B C 1
ATOM 4449 O O . GLN B 1 256 ? -31.875 19.438 -1.553 1 95.69 256 GLN B O 1
ATOM 4454 N N . LEU B 1 257 ? -31.078 21.422 -0.923 1 95.81 257 LEU B N 1
ATOM 4455 C CA . LEU B 1 257 ? -29.797 20.859 -0.51 1 95.81 257 LEU B CA 1
ATOM 4456 C C . LEU B 1 257 ? -30 19.828 0.604 1 95.81 257 LEU B C 1
ATOM 4458 O O . LEU B 1 257 ? -29.438 18.734 0.55 1 95.81 257 LEU B O 1
ATOM 4462 N N . GLU B 1 258 ? -30.781 20.188 1.573 1 95.38 258 GLU B N 1
ATOM 4463 C CA . GLU B 1 258 ? -31.062 19.281 2.688 1 95.38 258 GLU B CA 1
ATOM 4464 C C . GLU B 1 258 ? -31.75 18 2.203 1 95.38 258 GLU B C 1
ATOM 4466 O O . GLU B 1 258 ? -31.438 16.906 2.688 1 95.38 258 GLU B O 1
ATOM 4471 N N . ARG B 1 259 ? -32.625 18.156 1.299 1 95.19 259 ARG B N 1
ATOM 4472 C CA . ARG B 1 259 ? -33.312 17 0.728 1 95.19 259 ARG B CA 1
ATOM 4473 C C . ARG B 1 259 ? -32.344 16.062 0.028 1 95.19 259 ARG B C 1
ATOM 4475 O O . ARG B 1 259 ? -32.406 14.852 0.175 1 95.19 259 ARG B O 1
ATOM 4482 N N . LEU B 1 260 ? -31.453 16.656 -0.72 1 94.25 260 LEU B N 1
ATOM 4483 C CA . LEU B 1 260 ? -30.453 15.875 -1.442 1 94.25 260 LEU B CA 1
ATOM 4484 C C . LEU B 1 260 ? -29.562 15.109 -0.475 1 94.25 260 LEU B C 1
ATOM 4486 O O . LEU B 1 260 ? -29.297 13.922 -0.671 1 94.25 260 LEU B O 1
ATOM 4490 N N . PHE B 1 261 ? -29.062 15.758 0.541 1 94.69 261 PHE B N 1
ATOM 4491 C CA . PHE B 1 261 ? -28.219 15.109 1.531 1 94.69 261 PHE B CA 1
ATOM 4492 C C . PHE B 1 261 ? -28.969 13.992 2.242 1 94.69 261 PHE B C 1
ATOM 4494 O O . PHE B 1 261 ? -28.422 12.906 2.457 1 94.69 261 PHE B O 1
ATOM 4501 N N . LYS B 1 262 ? -30.172 14.266 2.602 1 93.19 262 LYS B N 1
ATOM 4502 C CA . LYS B 1 262 ? -31 13.242 3.262 1 93.19 262 LYS B CA 1
ATOM 4503 C C . LYS B 1 262 ? -31.219 12.047 2.348 1 93.19 262 LYS B C 1
ATOM 4505 O O . LYS B 1 262 ? -31.047 10.898 2.768 1 93.19 262 LYS B O 1
ATOM 4510 N N . LYS B 1 263 ? -31.562 12.297 1.139 1 91.19 263 LYS B N 1
ATOM 4511 C CA . LYS B 1 263 ? -31.906 11.258 0.175 1 91.19 263 LYS B CA 1
ATOM 4512 C C . LYS B 1 263 ? -30.688 10.406 -0.183 1 91.19 263 LYS B C 1
ATOM 4514 O O . LYS B 1 263 ? -30.766 9.18 -0.212 1 91.19 263 LYS B O 1
ATOM 4519 N N . TYR B 1 264 ? -29.547 11.062 -0.432 1 88.06 264 TYR B N 1
ATOM 4520 C CA . TYR B 1 264 ? -28.422 10.352 -1.036 1 88.06 264 TYR B CA 1
ATOM 4521 C C . TYR B 1 264 ? -27.375 10 0.01 1 88.06 264 TYR B C 1
ATOM 4523 O O . TYR B 1 264 ? -26.594 9.062 -0.17 1 88.06 264 TYR B O 1
ATOM 4531 N N . LEU B 1 265 ? -27.266 10.734 1.106 1 88.25 265 LEU B N 1
ATOM 4532 C CA . LEU B 1 265 ? -26.188 10.531 2.064 1 88.25 265 LEU B CA 1
ATOM 4533 C C . LEU B 1 265 ? -26.734 10.203 3.447 1 88.25 265 LEU B C 1
ATOM 4535 O O . LEU B 1 265 ? -25.969 9.961 4.383 1 88.25 265 LEU B O 1
ATOM 4539 N N . LYS B 1 266 ? -28.047 10.148 3.592 1 87.81 266 LYS B N 1
ATOM 4540 C CA . LYS B 1 266 ? -28.734 9.828 4.836 1 87.81 266 LYS B CA 1
ATOM 4541 C C . LYS B 1 266 ? -28.234 10.688 5.988 1 87.81 266 LYS B C 1
ATOM 4543 O O . LYS B 1 266 ? -28 10.188 7.09 1 87.81 266 LYS B O 1
ATOM 4548 N N . SER B 1 267 ? -28.031 11.938 5.645 1 91.38 267 SER B N 1
ATOM 4549 C CA . SER B 1 267 ? -27.5 12.898 6.602 1 91.38 267 SER B CA 1
ATOM 4550 C C . SER B 1 267 ? -27.969 14.312 6.277 1 91.38 267 SER B C 1
ATOM 4552 O O . SER B 1 267 ? -28.719 14.523 5.316 1 91.38 267 SER B O 1
ATOM 4554 N N . VAL B 1 268 ? -27.688 15.195 7.109 1 93 268 VAL B N 1
ATOM 4555 C CA . VAL B 1 268 ? -27.906 16.609 6.82 1 93 268 VAL B CA 1
ATOM 4556 C C . VAL B 1 268 ? -26.578 17.281 6.504 1 93 268 VAL B C 1
ATOM 4558 O O . VAL B 1 268 ? -25.516 16.844 6.977 1 93 268 VAL B O 1
ATOM 4561 N N . PRO B 1 269 ? -26.609 18.312 5.691 1 94.38 269 PRO B N 1
ATOM 4562 C CA . PRO B 1 269 ? -25.375 18.922 5.219 1 94.38 269 PRO B CA 1
ATOM 4563 C C . PRO B 1 269 ? -24.406 19.266 6.355 1 94.38 269 PRO B C 1
ATOM 4565 O O . PRO B 1 269 ? -23.219 18.953 6.273 1 94.38 269 PRO B O 1
ATOM 4568 N N . SER B 1 270 ? -24.906 19.797 7.414 1 92.69 270 SER B N 1
ATOM 4569 C CA . SER B 1 270 ? -24.047 20.234 8.516 1 92.69 270 SER B CA 1
ATOM 4570 C C . SER B 1 270 ? -23.391 19.047 9.203 1 92.69 270 SER B C 1
ATOM 4572 O O . SER B 1 270 ? -22.203 19.078 9.531 1 92.69 270 SER B O 1
ATOM 4574 N N . ARG B 1 271 ? -24.156 18.031 9.414 1 92.25 271 ARG B N 1
ATOM 4575 C CA . ARG B 1 271 ? -23.625 16.844 10.062 1 92.25 271 ARG B CA 1
ATOM 4576 C C . ARG B 1 271 ? -22.594 16.141 9.172 1 92.25 271 ARG B C 1
ATOM 4578 O O . ARG B 1 271 ? -21.547 15.695 9.656 1 92.25 271 ARG B O 1
ATOM 4585 N N . TYR B 1 272 ? -22.953 16.031 7.902 1 93.12 272 TYR B N 1
ATOM 4586 C CA . TYR B 1 272 ? -22.031 15.438 6.953 1 93.12 272 TYR B CA 1
ATOM 4587 C C . TYR B 1 272 ? -20.703 16.188 6.938 1 93.12 272 TYR B C 1
ATOM 4589 O O . TYR B 1 272 ? -19.625 15.562 6.965 1 93.12 272 TYR B O 1
ATOM 4597 N N . TYR B 1 273 ? -20.781 17.438 6.914 1 93.81 273 TYR B N 1
ATOM 4598 C CA . TYR B 1 273 ? -19.594 18.297 6.898 1 93.81 273 TYR B CA 1
ATOM 4599 C C . TYR B 1 273 ? -18.766 18.109 8.164 1 93.81 273 TYR B C 1
ATOM 4601 O O . TYR B 1 273 ? -17.547 18.016 8.094 1 93.81 273 TYR B O 1
ATOM 4609 N N . LEU B 1 274 ? -19.453 18.047 9.242 1 93 274 LEU B N 1
ATOM 4610 C CA . LEU B 1 274 ? -18.781 17.828 10.523 1 93 274 LEU B CA 1
ATOM 4611 C C . LEU B 1 274 ? -18.031 16.5 10.508 1 93 274 LEU B C 1
ATOM 4613 O O . LEU B 1 274 ? -16.891 16.422 10.969 1 93 274 LEU B O 1
ATOM 4617 N N . ASP B 1 275 ? -18.641 15.531 9.992 1 91.38 275 ASP B N 1
ATOM 4618 C CA . ASP B 1 275 ? -18.016 14.211 9.898 1 91.38 275 ASP B CA 1
ATOM 4619 C C . ASP B 1 275 ? -16.734 14.273 9.07 1 91.38 275 ASP B C 1
ATOM 4621 O O . ASP B 1 275 ? -15.719 13.703 9.453 1 91.38 275 ASP B O 1
ATOM 4625 N N . LEU B 1 276 ? -16.828 14.938 7.961 1 91.19 276 LEU B N 1
ATOM 4626 C CA . LEU B 1 276 ? -15.656 15.117 7.109 1 91.19 276 LEU B CA 1
ATOM 4627 C C . LEU B 1 276 ? -14.516 15.781 7.879 1 91.19 276 LEU B C 1
ATOM 4629 O O . LEU B 1 276 ? -13.367 15.336 7.809 1 91.19 276 LEU B O 1
ATOM 4633 N N . ARG B 1 277 ? -14.891 16.766 8.578 1 92.44 277 ARG B N 1
ATOM 4634 C CA . ARG B 1 277 ? -13.906 17.547 9.336 1 92.44 277 ARG B CA 1
ATOM 4635 C C . ARG B 1 277 ? -13.305 16.719 10.461 1 92.44 277 ARG B C 1
ATOM 4637 O O . ARG B 1 277 ? -12.094 16.75 10.695 1 92.44 277 ARG B O 1
ATOM 4644 N N . LEU B 1 278 ? -14.102 15.977 11.125 1 92.12 278 LEU B N 1
ATOM 4645 C CA . LEU B 1 278 ? -13.641 15.141 12.227 1 92.12 278 LEU B CA 1
ATOM 4646 C C . LEU B 1 278 ? -12.758 14.008 11.719 1 92.12 278 LEU B C 1
ATOM 4648 O O . LEU B 1 278 ? -11.766 13.648 12.359 1 92.12 278 LEU B O 1
ATOM 4652 N N . GLN B 1 279 ? -13.117 13.461 10.609 1 87.94 279 GLN B N 1
ATOM 4653 C CA . GLN B 1 279 ? -12.289 12.414 10.016 1 87.94 279 GLN B CA 1
ATOM 4654 C C . GLN B 1 279 ? -10.914 12.953 9.633 1 87.94 279 GLN B C 1
ATOM 4656 O O . GLN B 1 279 ? -9.898 12.281 9.836 1 87.94 279 GLN B O 1
ATOM 4661 N N . ARG B 1 280 ? -10.961 14.086 9.094 1 87.62 280 ARG B N 1
ATOM 4662 C CA . ARG B 1 280 ? -9.695 14.742 8.773 1 87.62 280 ARG B CA 1
ATOM 4663 C C . ARG B 1 280 ? -8.875 15 10.031 1 87.62 280 ARG B C 1
ATOM 4665 O O . ARG B 1 280 ? -7.66 14.773 10.039 1 87.62 280 ARG B O 1
ATOM 4672 N N . ALA B 1 281 ? -9.484 15.445 11.047 1 89.81 281 ALA B N 1
ATOM 4673 C CA . ALA B 1 281 ? -8.812 15.688 12.32 1 89.81 281 ALA B CA 1
ATOM 4674 C C . ALA B 1 281 ? -8.195 14.398 12.875 1 89.81 281 ALA B C 1
ATOM 4676 O O . ALA B 1 281 ? -7.062 14.406 13.352 1 89.81 281 ALA B O 1
ATOM 4677 N N . ARG B 1 282 ? -8.945 13.391 12.805 1 87.44 282 ARG B N 1
ATOM 4678 C CA . ARG B 1 282 ? -8.469 12.102 13.305 1 87.44 282 ARG B CA 1
ATOM 4679 C C . ARG B 1 282 ? -7.215 11.656 12.562 1 87.44 282 ARG B C 1
ATOM 4681 O O . ARG B 1 282 ? -6.254 11.203 13.18 1 87.44 282 ARG B O 1
ATOM 4688 N N . ARG B 1 283 ? -7.23 11.82 11.328 1 82.25 283 ARG B N 1
ATOM 4689 C CA . ARG B 1 283 ? -6.066 11.484 10.508 1 82.25 283 ARG B CA 1
ATOM 4690 C C . ARG B 1 283 ? -4.848 12.297 10.93 1 82.25 283 ARG B C 1
ATOM 4692 O O . ARG B 1 283 ? -3.756 11.75 11.094 1 82.25 283 ARG B O 1
ATOM 4699 N N . LEU B 1 284 ? -5.102 13.539 11.125 1 81.75 284 LEU B N 1
ATOM 4700 C CA . LEU B 1 284 ? -4.016 14.43 11.523 1 81.75 284 LEU B CA 1
ATOM 4701 C C . LEU B 1 284 ? -3.48 14.055 12.898 1 81.75 284 LEU B C 1
ATOM 4703 O O . LEU B 1 284 ? -2.271 14.109 13.141 1 81.75 284 LEU B O 1
ATOM 4707 N N . LEU B 1 285 ? -4.371 13.688 13.781 1 83.25 285 LEU B N 1
ATOM 4708 C CA . LEU B 1 285 ? -3.979 13.281 15.133 1 83.25 285 LEU B CA 1
ATOM 4709 C C . LEU B 1 285 ? -3.1 12.039 15.094 1 83.25 285 LEU B C 1
ATOM 4711 O O . LEU B 1 285 ? -2.125 11.938 15.844 1 83.25 285 LEU B O 1
ATOM 4715 N N . ARG B 1 286 ? -3.432 11.195 14.227 1 77.31 286 ARG B N 1
ATOM 4716 C CA . ARG B 1 286 ? -2.748 9.906 14.141 1 77.31 286 ARG B CA 1
ATOM 4717 C C . ARG B 1 286 ? -1.418 10.039 13.406 1 77.31 286 ARG B C 1
ATOM 4719 O O . ARG B 1 286 ? -0.482 9.281 13.664 1 77.31 286 ARG B O 1
ATOM 4726 N N . GLU B 1 287 ? -1.316 11.039 12.578 1 71.38 287 GLU B N 1
ATOM 4727 C CA . GLU B 1 287 ? -0.17 11.133 11.68 1 71.38 287 GLU B CA 1
ATOM 4728 C C . GLU B 1 287 ? 0.839 12.164 12.18 1 71.38 287 GLU B C 1
ATOM 4730 O O . GLU B 1 287 ? 1.952 12.258 11.664 1 71.38 287 GLU B O 1
ATOM 4735 N N . SER B 1 288 ? 0.362 12.945 13.156 1 69.12 288 SER B N 1
ATOM 4736 C CA . SER B 1 288 ? 1.248 14.023 13.578 1 69.12 288 SER B CA 1
ATOM 4737 C C . SER B 1 288 ? 1.199 14.227 15.086 1 69.12 288 SER B C 1
ATOM 4739 O O . SER B 1 288 ? 0.297 13.719 15.758 1 69.12 288 SER B O 1
ATOM 4741 N N . ASP B 1 289 ? 2.182 14.875 15.516 1 70.31 289 ASP B N 1
ATOM 4742 C CA . ASP B 1 289 ? 2.223 15.211 16.938 1 70.31 289 ASP B CA 1
ATOM 4743 C C . ASP B 1 289 ? 1.727 16.625 17.188 1 70.31 289 ASP B C 1
ATOM 4745 O O . ASP B 1 289 ? 2.031 17.234 18.219 1 70.31 289 ASP B O 1
ATOM 4749 N N . ARG B 1 290 ? 0.951 17.109 16.25 1 75.94 290 ARG B N 1
ATOM 4750 C CA . ARG B 1 290 ? 0.429 18.453 16.406 1 75.94 290 ARG B CA 1
ATOM 4751 C C . ARG B 1 290 ? -0.536 18.547 17.578 1 75.94 290 ARG B C 1
ATOM 4753 O O . ARG B 1 290 ? -1.325 17.625 17.812 1 75.94 290 ARG B O 1
ATOM 4760 N N . PRO B 1 291 ? -0.338 19.688 18.234 1 81.31 291 PRO B N 1
ATOM 4761 C CA . PRO B 1 291 ? -1.291 19.859 19.328 1 81.31 291 PRO B CA 1
ATOM 4762 C C . PRO B 1 291 ? -2.744 19.812 18.859 1 81.31 291 PRO B C 1
ATOM 4764 O O . PRO B 1 291 ? -3.062 20.312 17.781 1 81.31 291 PRO B O 1
ATOM 4767 N N . ALA B 1 292 ? -3.523 19.328 19.703 1 86.44 292 ALA B N 1
ATOM 4768 C CA . ALA B 1 292 ? -4.941 19.172 19.391 1 86.44 292 ALA B CA 1
ATOM 4769 C C . ALA B 1 292 ? -5.586 20.5 19.031 1 86.44 292 ALA B C 1
ATOM 4771 O O . ALA B 1 292 ? -6.473 20.562 18.172 1 86.44 292 ALA B O 1
ATOM 4772 N N . GLY B 1 293 ? -5.145 21.516 19.734 1 87.81 293 GLY B N 1
ATOM 4773 C CA . GLY B 1 293 ? -5.672 22.844 19.438 1 87.81 293 GLY B CA 1
ATOM 4774 C C . GLY B 1 293 ? -5.398 23.297 18.016 1 87.81 293 GLY B C 1
ATOM 4775 O O . GLY B 1 293 ? -6.258 23.906 17.391 1 87.81 293 GLY B O 1
ATOM 4776 N N . GLU B 1 294 ? -4.289 23.016 17.531 1 85.06 294 GLU B N 1
ATOM 4777 C CA . GLU B 1 294 ? -3.93 23.375 16.156 1 85.06 294 GLU B CA 1
ATOM 4778 C C . GLU B 1 294 ? -4.742 22.562 15.156 1 85.06 294 GLU B C 1
ATOM 4780 O O . GLU B 1 294 ? -5.207 23.109 14.148 1 85.06 294 GLU B O 1
ATOM 4785 N N . ILE B 1 295 ? -4.828 21.266 15.391 1 89.44 295 ILE B N 1
ATOM 4786 C CA . ILE B 1 295 ? -5.617 20.391 14.531 1 89.44 295 ILE B CA 1
ATOM 4787 C C . ILE B 1 295 ? -7.066 20.875 14.492 1 89.44 295 ILE B C 1
ATOM 4789 O O . ILE B 1 295 ? -7.703 20.859 13.438 1 89.44 295 ILE B O 1
ATOM 4793 N N . ALA B 1 296 ? -7.5 21.344 15.633 1 91.94 296 ALA B N 1
ATOM 4794 C CA . ALA B 1 296 ? -8.852 21.906 15.711 1 91.94 296 ALA B CA 1
ATOM 4795 C C . ALA B 1 296 ? -9.031 23.047 14.719 1 91.94 296 ALA B C 1
ATOM 4797 O O . ALA B 1 296 ? -9.977 23.047 13.93 1 91.94 296 ALA B O 1
ATOM 4798 N N . LEU B 1 297 ? -8.109 23.922 14.688 1 88 297 LEU B N 1
ATOM 4799 C CA . LEU B 1 297 ? -8.172 25.078 13.805 1 88 297 LEU B CA 1
ATOM 4800 C C . LEU B 1 297 ? -8.062 24.656 12.344 1 88 297 LEU B C 1
ATOM 4802 O O . LEU B 1 297 ? -8.781 25.172 11.492 1 88 297 LEU B O 1
ATOM 4806 N N . GLN B 1 298 ? -7.305 23.734 12.109 1 86.12 298 GLN B N 1
ATOM 4807 C CA . GLN B 1 298 ? -7.066 23.25 10.75 1 86.12 298 GLN B CA 1
ATOM 4808 C C . GLN B 1 298 ? -8.297 22.547 10.195 1 86.12 298 GLN B C 1
ATOM 4810 O O . GLN B 1 298 ? -8.406 22.344 8.984 1 86.12 298 GLN B O 1
ATOM 4815 N N . THR B 1 299 ? -9.039 22.141 11.086 1 92.25 299 THR B N 1
ATOM 4816 C CA . THR B 1 299 ? -10.219 21.406 10.633 1 92.25 299 THR B CA 1
ATOM 4817 C C . THR B 1 299 ? -11.484 22.219 10.875 1 92.25 299 THR B C 1
ATOM 4819 O O . THR B 1 299 ? -12.586 21.672 10.914 1 92.25 299 THR B O 1
ATOM 4822 N N . GLY B 1 300 ? -11.336 23.516 11.102 1 90.88 300 GLY B N 1
ATOM 4823 C CA . GLY B 1 300 ? -12.43 24.469 11.047 1 90.88 300 GLY B CA 1
ATOM 4824 C C . GLY B 1 300 ? -13.141 24.641 12.375 1 90.88 300 GLY B C 1
ATOM 4825 O O . GLY B 1 300 ? -14.219 25.234 12.43 1 90.88 300 GLY B O 1
ATOM 4826 N N . PHE B 1 301 ? -12.602 24.125 13.391 1 92.19 301 PHE B N 1
ATOM 4827 C CA . PHE B 1 301 ? -13.195 24.344 14.703 1 92.19 301 PHE B CA 1
ATOM 4828 C C . PHE B 1 301 ? -12.734 25.672 15.289 1 92.19 301 PHE B C 1
ATOM 4830 O O . PHE B 1 301 ? -11.586 26.062 15.102 1 92.19 301 PHE B O 1
ATOM 4837 N N . SER B 1 302 ? -13.625 26.297 16.016 1 86.81 302 SER B N 1
ATOM 4838 C CA . SER B 1 302 ? -13.359 27.641 16.547 1 86.81 302 SER B CA 1
ATOM 4839 C C . SER B 1 302 ? -12.523 27.562 17.812 1 86.81 302 SER B C 1
ATOM 4841 O O . SER B 1 302 ? -11.891 28.547 18.203 1 86.81 302 SER B O 1
ATOM 4843 N N . SER B 1 303 ? -12.617 26.359 18.5 1 88.31 303 SER B N 1
ATOM 4844 C CA . SER B 1 303 ? -11.852 26.219 19.734 1 88.31 303 SER B CA 1
ATOM 4845 C C . SER B 1 303 ? -11.477 24.75 19.984 1 88.31 303 SER B C 1
ATOM 4847 O O . SER B 1 303 ? -12.141 23.844 19.484 1 88.31 303 SER B O 1
ATOM 4849 N N . ALA B 1 304 ? -10.445 24.641 20.797 1 90.19 304 ALA B N 1
ATOM 4850 C CA . ALA B 1 304 ? -9.984 23.297 21.172 1 90.19 304 ALA B CA 1
ATOM 4851 C C . ALA B 1 304 ? -11.039 22.578 22.016 1 90.19 304 ALA B C 1
ATOM 4853 O O . ALA B 1 304 ? -11.195 21.359 21.906 1 90.19 304 ALA B O 1
ATOM 4854 N N . ALA B 1 305 ? -11.695 23.359 22.797 1 89.19 305 ALA B N 1
ATOM 4855 C CA . ALA B 1 305 ? -12.727 22.781 23.656 1 89.19 305 ALA B CA 1
ATOM 4856 C C . ALA B 1 305 ? -13.875 22.203 22.828 1 89.19 305 ALA B C 1
ATOM 4858 O O . ALA B 1 305 ? -14.32 21.078 23.062 1 89.19 305 ALA B O 1
ATOM 4859 N N . HIS B 1 306 ? -14.344 23 21.906 1 92.38 306 HIS B N 1
ATOM 4860 C CA . HIS B 1 306 ? -15.414 22.547 21.031 1 92.38 306 HIS B CA 1
ATOM 4861 C C . HIS B 1 306 ? -14.969 21.328 20.219 1 92.38 306 HIS B C 1
ATOM 4863 O O . HIS B 1 306 ? -15.742 20.391 20.047 1 92.38 306 HIS B O 1
ATOM 4869 N N . PHE B 1 307 ? -13.805 21.375 19.734 1 94.88 307 PHE B N 1
ATOM 4870 C CA . PHE B 1 307 ? -13.227 20.266 18.984 1 94.88 307 PHE B CA 1
ATOM 4871 C C . PHE B 1 307 ? -13.195 18.984 19.828 1 94.88 307 PHE B C 1
ATOM 4873 O O . PHE B 1 307 ? -13.656 17.938 19.391 1 94.88 307 PHE B O 1
ATOM 4880 N N . SER B 1 308 ? -12.711 19.078 21.047 1 92.38 308 SER B N 1
ATOM 4881 C CA . SER B 1 308 ? -12.586 17.922 21.938 1 92.38 308 SER B CA 1
ATOM 4882 C C . SER B 1 308 ? -13.945 17.297 22.219 1 92.38 308 SER B C 1
ATOM 4884 O O . SER B 1 308 ? -14.086 16.078 22.219 1 92.38 308 SER B O 1
ATOM 4886 N N . THR B 1 309 ? -14.891 18.125 22.453 1 91.25 309 THR B N 1
ATOM 4887 C CA . THR B 1 309 ? -16.234 17.641 22.734 1 91.25 309 THR B CA 1
ATOM 4888 C C . THR B 1 309 ? -16.828 16.938 21.516 1 91.25 309 THR B C 1
ATOM 4890 O O . THR B 1 309 ? -17.359 15.828 21.641 1 91.25 309 THR B O 1
ATOM 4893 N N . ALA B 1 310 ? -16.719 17.578 20.375 1 93.5 310 ALA B N 1
ATOM 4894 C CA . ALA B 1 310 ? -17.25 17.016 19.141 1 93.5 310 ALA B CA 1
ATOM 4895 C C . ALA B 1 310 ? -16.547 15.695 18.812 1 93.5 310 ALA B C 1
ATOM 4897 O O . ALA B 1 310 ? -17.188 14.734 18.391 1 93.5 310 ALA B O 1
ATOM 4898 N N . TYR B 1 311 ? -15.25 15.688 18.969 1 94.38 311 TYR B N 1
ATOM 4899 C CA . TYR B 1 311 ? -14.438 14.508 18.703 1 94.38 311 TYR B CA 1
ATOM 4900 C C . TYR B 1 311 ? -14.859 13.344 19.578 1 94.38 311 TYR B C 1
ATOM 4902 O O . TYR B 1 311 ? -15.07 12.234 19.094 1 94.38 311 TYR B O 1
ATOM 4910 N N . ARG B 1 312 ? -15.062 13.617 20.797 1 90.69 312 ARG B N 1
ATOM 4911 C CA . ARG B 1 312 ? -15.484 12.586 21.75 1 90.69 312 ARG B CA 1
ATOM 4912 C C . ARG B 1 312 ? -16.891 12.078 21.422 1 90.69 312 ARG B C 1
ATOM 4914 O O . ARG B 1 312 ? -17.141 10.875 21.453 1 90.69 312 ARG B O 1
ATOM 4921 N N . ASN B 1 313 ? -17.719 12.984 21.172 1 89.94 313 ASN B N 1
ATOM 4922 C CA . ASN B 1 313 ? -19.078 12.609 20.828 1 89.94 313 ASN B CA 1
ATOM 4923 C C . ASN B 1 313 ? -19.141 11.727 19.578 1 89.94 313 ASN B C 1
ATOM 4925 O O . ASN B 1 313 ? -19.953 10.805 19.5 1 89.94 313 ASN B O 1
ATOM 4929 N N . HIS B 1 314 ? -18.234 12.031 18.656 1 90.12 314 HIS B N 1
ATOM 4930 C CA . HIS B 1 314 ? -18.25 11.344 17.375 1 90.12 314 HIS B CA 1
ATOM 4931 C C . HIS B 1 314 ? -17.516 10.008 17.453 1 90.12 314 HIS B C 1
ATOM 4933 O O . HIS B 1 314 ? -18 9 16.938 1 90.12 314 HIS B O 1
ATOM 4939 N N . PHE B 1 315 ? -16.359 9.961 18.141 1 87.62 315 PHE B N 1
ATOM 4940 C CA . PHE B 1 315 ? -15.492 8.781 18.078 1 87.62 315 PHE B CA 1
ATOM 4941 C C . PHE B 1 315 ? -15.516 8.039 19.406 1 87.62 315 PHE B C 1
ATOM 4943 O O . PHE B 1 315 ? -15 6.922 19.516 1 87.62 315 PHE B O 1
ATOM 4950 N N . GLY B 1 316 ? -16.016 8.633 20.469 1 85.81 316 GLY B N 1
ATOM 4951 C CA . GLY B 1 316 ? -16.094 7.996 21.781 1 85.81 316 GLY B CA 1
ATOM 4952 C C . GLY B 1 316 ? -14.836 8.148 22.609 1 85.81 316 GLY B C 1
ATOM 4953 O O . GLY B 1 316 ? -14.773 7.691 23.75 1 85.81 316 GLY B O 1
ATOM 4954 N N . ILE B 1 317 ? -13.828 8.734 22.078 1 87.12 317 ILE B N 1
ATOM 4955 C CA . ILE B 1 317 ? -12.57 8.977 22.781 1 87.12 317 ILE B CA 1
ATOM 4956 C C . ILE B 1 317 ? -12.125 10.422 22.547 1 87.12 317 ILE B C 1
ATOM 4958 O O . ILE B 1 317 ? -12.555 11.062 21.594 1 87.12 317 ILE B O 1
ATOM 4962 N N . THR B 1 318 ? -11.273 10.914 23.422 1 88.94 318 THR B N 1
ATOM 4963 C CA . THR B 1 318 ? -10.758 12.273 23.281 1 88.94 318 THR B CA 1
ATOM 4964 C C . THR B 1 318 ? -9.594 12.305 22.297 1 88.94 318 THR B C 1
ATOM 4966 O O . THR B 1 318 ? -8.977 11.273 22.016 1 88.94 318 THR B O 1
ATOM 4969 N N . PRO B 1 319 ? -9.328 13.484 21.75 1 89.19 319 PRO B N 1
ATOM 4970 C CA . PRO B 1 319 ? -8.141 13.609 20.906 1 89.19 319 PRO B CA 1
ATOM 4971 C C . PRO B 1 319 ? -6.863 13.148 21.609 1 89.19 319 PRO B C 1
ATOM 4973 O O . PRO B 1 319 ? -6.008 12.516 20.984 1 89.19 319 PRO B O 1
ATOM 4976 N N . ARG B 1 320 ? -6.781 13.422 22.844 1 82.12 320 ARG B N 1
ATOM 4977 C CA . ARG B 1 320 ? -5.617 13.008 23.625 1 82.12 320 ARG B CA 1
ATOM 4978 C C . ARG B 1 320 ? -5.516 11.484 23.688 1 82.12 320 ARG B C 1
ATOM 4980 O O . ARG B 1 320 ? -4.434 10.922 23.516 1 82.12 320 ARG B O 1
ATOM 4987 N N . GLU B 1 321 ? -6.637 10.867 23.922 1 79.94 321 GLU B N 1
ATOM 4988 C CA . GLU B 1 321 ? -6.691 9.414 23.984 1 79.94 321 GLU B CA 1
ATOM 4989 C C . GLU B 1 321 ? -6.332 8.789 22.641 1 79.94 321 GLU B C 1
ATOM 4991 O O . GLU B 1 321 ? -5.723 7.723 22.594 1 79.94 321 GLU B O 1
ATOM 4996 N N . GLU B 1 322 ? -6.742 9.461 21.594 1 83.44 322 GLU B N 1
ATOM 4997 C CA . GLU B 1 322 ? -6.43 9 20.25 1 83.44 322 GLU B CA 1
ATOM 4998 C C . GLU B 1 322 ? -4.926 8.875 20.031 1 83.44 322 GLU B C 1
ATOM 5000 O O . GLU B 1 322 ? -4.453 7.914 19.422 1 83.44 322 GLU B O 1
ATOM 5005 N N . ARG B 1 323 ? -4.172 9.758 20.516 1 77 323 ARG B N 1
ATOM 5006 C CA . ARG B 1 323 ? -2.723 9.789 20.344 1 77 323 ARG B CA 1
ATOM 5007 C C . ARG B 1 323 ? -2.041 8.75 21.219 1 77 323 ARG B C 1
ATOM 5009 O O . ARG B 1 323 ? -1.024 8.172 20.828 1 77 323 ARG B O 1
ATOM 5016 N N . ILE B 1 324 ? -2.623 8.562 22.406 1 64.06 324 ILE B N 1
ATOM 5017 C CA . ILE B 1 324 ? -2.025 7.598 23.328 1 64.06 324 ILE B CA 1
ATOM 5018 C C . ILE B 1 324 ? -2.246 6.184 22.797 1 64.06 324 ILE B C 1
ATOM 5020 O O . ILE B 1 324 ? -1.382 5.316 22.953 1 64.06 324 ILE B O 1
ATOM 5024 N N . ASN B 1 325 ? -3.344 6.016 22.203 1 55.28 325 ASN B N 1
ATOM 5025 C CA . ASN B 1 325 ? -3.719 4.684 21.734 1 55.28 325 ASN B CA 1
ATOM 5026 C C . ASN B 1 325 ? -3.012 4.328 20.438 1 55.28 325 ASN B C 1
ATOM 5028 O O . ASN B 1 325 ? -3.279 3.279 19.844 1 55.28 325 ASN B O 1
ATOM 5032 N N . GLN B 1 326 ? -2.16 5.156 19.969 1 53.34 326 GLN B N 1
ATOM 5033 C CA . GLN B 1 326 ? -1.413 4.809 18.766 1 53.34 326 GLN B CA 1
ATOM 5034 C C . GLN B 1 326 ? -0.201 3.943 19.094 1 53.34 326 GLN B C 1
ATOM 5036 O O . GLN B 1 326 ? 0.366 4.055 20.188 1 53.34 326 GLN B O 1
#

InterPro domains:
  IPR002818 DJ-1/PfpI [PF01965] (48-184)
  IPR009057 Homedomain-like superfamily [SSF46689] (225-273)
  IPR009057 Homedomain-like superfamily [SSF46689] (276-323)
  IPR018060 AraC-like, DNA binding HTH domain [PF12833] (246-322)
  IPR018060 AraC-like, DNA binding HTH domain [PS01124] (227-325)
  IPR018060 AraC-like, DNA binding HTH domain [SM00342] (240-323)
  IPR020449 Transcription regulator HTH, AraC- type, HTH domain [PR00032] (292-307)
  IPR020449 Transcription regulator HTH, AraC- type, HTH domain [PR00032] (307-323)
  IPR029062 Class I glutamine amidotransferase-like [G3DSA:3.40.50.880] (13-212)
  IPR029062 Class I glutamine amidotransferase-like [SSF52317] (16-205)
  IPR052158 Isonitrile Hydratase and Quaternary Amine Regulator [PTHR43130] (15-286)

Solvent-accessible surface area (backbone atoms only — not comparable to full-atom values): 34165 Å² total; per-residue (Å²): 135,84,78,73,77,76,77,71,71,72,76,74,72,60,40,37,35,33,34,35,51,37,70,32,12,48,56,43,28,50,23,30,49,47,45,57,46,44,46,48,20,64,76,67,71,44,68,48,50,46,80,45,38,25,13,83,85,38,49,69,35,42,23,64,71,71,47,32,37,46,40,79,35,30,56,88,68,62,84,66,83,48,59,29,36,35,29,34,18,12,82,73,60,66,94,72,75,59,65,69,59,53,54,50,53,51,51,37,52,74,70,67,32,29,40,29,15,32,28,16,18,30,54,54,37,44,75,70,57,73,33,61,76,30,54,33,20,38,35,75,90,43,47,67,65,46,49,72,74,39,73,56,35,46,75,47,66,26,20,23,26,80,40,88,54,33,34,19,12,29,18,33,53,25,25,29,31,48,43,40,51,50,46,18,74,76,69,33,60,70,59,32,49,51,47,38,39,69,30,39,40,92,69,81,60,56,50,87,36,64,50,50,66,52,64,68,66,67,43,59,92,50,55,66,61,55,56,50,49,51,51,50,45,72,71,26,38,42,66,61,73,48,68,65,53,50,18,60,77,63,73,47,51,59,66,56,51,39,48,48,27,37,72,69,66,72,36,43,62,68,58,50,48,48,49,54,22,50,51,51,35,50,50,47,46,72,74,39,87,62,54,65,52,58,45,18,43,58,32,40,34,92,36,44,67,60,35,39,52,52,40,23,74,73,72,72,44,41,66,68,53,54,52,64,73,100,136,85,80,71,78,75,77,72,70,72,75,73,72,60,41,37,36,34,35,35,50,37,70,33,12,49,56,43,28,51,23,30,49,48,46,58,45,43,47,48,18,64,74,68,74,44,68,47,51,46,82,45,39,24,14,81,85,37,48,69,35,41,22,65,71,71,48,32,37,46,40,79,36,31,57,88,67,63,84,68,84,49,59,28,38,35,30,34,18,12,81,73,58,64,95,73,74,60,66,70,58,52,55,50,52,53,52,37,52,74,70,68,32,29,39,29,16,33,29,15,16,29,54,53,37,45,76,72,55,72,33,60,76,30,53,33,21,38,36,73,91,43,46,68,67,46,50,72,74,39,70,56,35,45,75,48,67,27,21,22,26,81,40,90,51,33,35,19,12,29,20,32,51,24,24,29,31,47,41,38,51,49,47,19,74,75,70,32,60,68,57,32,49,52,46,38,38,70,30,41,40,92,69,83,60,54,50,86,37,63,50,50,65,51,64,67,67,68,43,58,94,50,54,66,61,56,55,50,48,51,50,51,46,72,71,26,36,42,66,61,72,49,69,65,54,50,20,60,76,62,73,46,51,58,67,55,52,40,48,49,27,36,74,70,65,72,35,44,61,68,58,51,49,48,50,54,22,51,53,51,36,51,51,46,43,72,73,39,86,63,53,63,51,57,46,19,43,57,31,41,33,94,36,46,67,60,34,38,52,52,41,22,72,73,71,72,44,41,65,69,54,53,51,66,72,99

Secondary structure (DSSP, 8-state):
------------PPEEEEEEEPTT--HHHHHHHHHHHHHHHHHHTS--EEEEEEEGGG--EE-TTS-EEE-SEEGGG--S--SEEEEEE-SS--S---HHHHHHHHHHHHTT-EEEEEEHHHHHHHHTTTTTTSEE---GGGHHHHHHH-TTSEE--BSEEEETTEEEE-STTHHHHHHHHHHHHHH-HHHHHHHHHHTT-S-PPPTTSBP---HHHHTTT--HHHHHHHHHHHH-SSSPPPHHHHHHHHT--HHHHHHHHHHHHSS-HHHHHHHHHHHHHHHHHHH----HHHHHHHTT-S-HHHHHHHHHHHHSS-HHHHHHT-/------------PPEEEEEEEPTT--HHHHHHHHHHHHHHHHHHTS--EEEEEEEGGG--EE-TTS-EEE-SEEGGG--S--SEEEEEE-SS--S---HHHHHHHHHHHHTT-EEEEEEHHHHHHHHTTTTTTSEE---GGGHHHHHHH-TTSEE--BSEEEETTEEEE-STTHHHHHHHHHHHHHH-HHHHHHHHHHTT-S-PPPTTSBP---HHHHTTT--HHHHHHHHHHHH-SSSPPPHHHHHHHHT--HHHHHHHHHHHHSS-HHHHHHHHHHHHHHHHHHH----HHHHHHHTT-S-HHHHHHHHHHHHSS-HHHHHHT-

Radius of gyration: 25.96 Å; Cα contacts (8 Å, |Δi|>4): 1204; chains: 2; bounding box: 65×67×92 Å

Organism: NCBI:txid1178482

Nearest PDB structures (foldseek):
  3gra-assembly1_A  TM=8.777E-01  e=1.129E-15  Pseudomonas putida KT2440
  3oio-assembly1_A  TM=9.459E-01  e=4.026E-12  Chromobacterium violaceum
  3ewn-assembly1_A  TM=7.866E-01  e=1.753E-11  Pseudomonas syringae pv. tomato
  6swi-assembly1_A  TM=9.663E-01  e=1.185E-06  Geobacillus stearothermophilus
  3w6v-assembly1_A  TM=9.490E-01  e=8.323E-07  Streptomyces griseus

Foldseek 3Di:
DPPPPPPPPVPQDEFEEEEEEAAAFDPQLVCLQPVLQVVLCVVVVHRNYDYFYEYAVQQWHAHNVGDTDRGPDYLVPDDDDTLEYEYTYHLDDPPDDDPSVLVSVVVCVVVQRAYEYARCRVVVCQVSVNQQCHEFEEAPVCQVVSCVVRVRHNYDQWQWDDTRSYIYGHHRNSSNLRNLVVCCVSPNVVSSVVSCVVVVHPDRDDRRHGDPDDLCSLQPVQDPLQSVLVVQLLVQQLAGDDLVRSCVVSVHDSVVNQVSCCVRVVDGSVVVSLVSLLSQLLVCLQNDPDDQQVSCNRRHHPGSVVSQVSNCVVVVDGSVVSNVVD/DPPPPPPPPVPQDEFEEEEEEAAAFAPQLVCLQPVLQVVLCVVVVHRNYDYFYEYAVQQWHAHNVGDTDRGPDYLVPDDDDTLEYEYTYHQDDDPDDDPSVLVSVVVCVVVQRAYEYARCRVVVCQVSVNQQCHEFEEAPVCQVVSCVVRVRHNYDQWQWDDTRSYIYGHHRNSSNLRNLVVVCVSPNVVSSVVSCVVVVHPDRDDRRHGDPDDLCSLQPVQDPLQSVLVVQLLVQQLAGDDLVRSCVVSVHDSVVNQVSCCVRVVDGSVVVSLVSLLSQLLVCLQNDPDDQQVSCNRRHHPGSVVSQVSNCVVVVDGSVVSNVVD

pLDDT: mean 90.22, std 12.25, range [29.05, 98.69]

Sequence (652 aa):
MSDAASTSSSLALTREVGIVVMPGFSLLSHACATEPLHVANLLHGRTLYRLTSYSCGGEAVTSTSQQTLAPRMALDEVTRYPDMVLVCGPAMLPSGIPDELGAWLKRLATSGIMIGGIGGGTEALARLGLLDGYSATLPWQRFEAFAAAHPRVRLSQQLFEIDRDRITCGGGTAAMDMMITLVANHHGPALATRISEYFVMERIRMGDEPQQIPLRSRLSHAPKSLTEAVQLMEANIEEPLTTHELSEHLGVSRRQLERLFKKYLKSVPSRYYLDLRLQRARRLLRESDRPAGEIALQTGFSSAAHFSTAYRNHFGITPREERINQMSDAASTSSSLALTREVGIVVMPGFSLLSHACATEPLHVANLLHGRTLYRLTSYSCGGEAVTSTSQQTLAPRMALDEVTRYPDMVLVCGPAMLPSGIPDELGAWLKRLATSGIMIGGIGGGTEALARLGLLDGYSATLPWQRFEAFAAAHPRVRLSQQLFEIDRDRITCGGGTAAMDMMITLVANHHGPALATRISEYFVMERIRMGDEPQQIPLRSRLSHAPKSLTEAVQLMEANIEEPLTTHELSEHLGVSRRQLERLFKKYLKSVPSRYYLDLRLQRARRLLRESDRPAGEIALQTGFSSAAHFSTAYRNHFGITPREERINQ